Protein AF-0000000082300350 (afdb_homodimer)

Foldseek 3Di:
DCPDDPPPPPPDPPPPPPPVPLVVVLVVLVVVPDDDDPCVVVNVVSVVVSVVSVVVVVVVVVVVVVVVVVVVVVVVVVVVLVVQCLFDPPVCSVCVVVVHFKDKDKFFKKKKKKKAWPCLVVLPVQDDPVLSVVLLVLLVLLLVVLCLVLVWAFQDDDVSMTMIMACPPHGDLCGLVSVLLSVLLSLLQQQVRARPRPRGGIWMQMFMEMGMWMWGWDDDVDTGIDIDDVRVVVRVQQRVQGDTSWYKYAPRSVVSCCVPPVPFKDKAWPAWDQGPPPGTGTMITIDTDCPNPCNHPVNSVVSNVVSVVVVVVVVVCVVVVPCPPPPPPSPPPPDPDPPPPPPPPPPPPDD/DPPDDPPPPPPDPPPPPPPPPLVVVLVVLVVVPPDDDPCVVVNVVSVVVSVVSVVVVVVVVVVVVVVVVVVVVVVVVVVVLVVQCLFDPPVCSVCVVVVHFKDKDKFFKKKKKKKAWPCLVVLPVQDDPVLSVVLLVLLVLLLVVLCLVLVWAFQDDDVSMTMIMACPPHGDLCGLVSVLLSVLLSLLQQQVRARPRPRGGIWMQMFMEMGMWMWGWDDDVDTGIDIDDVRVVVRVQQRVQGDTSWYKYAPRSVVSCCVPPVPFKDKAWPAWDQGPPPGTGTMITIDTDCPNPCNHPVNSVVSNVVSVVVVVVVVVCVVVVPCPPPPPPSPPPPDPDPPPPPPPPPPPPDD

InterPro domains:
  IPR001054 Adenylyl cyclase class-3/4/guanylyl cyclase [PF00211] (106-287)
  IPR001054 Adenylyl cyclase class-3/4/guanylyl cyclase [PS50125] (111-239)
  IPR001054 Adenylyl cyclase class-3/4/guanylyl cyclase [SM00044] (75-269)
  IPR001054 Adenylyl cyclase class-3/4/guanylyl cyclase [cd07302] (110-286)
  IPR050401 Cyclic nucleotide synthase [PTHR11920] (36-294)

Nearest PDB structures (foldseek):
  9bcv-assembly1_B  TM=9.143E-01  e=1.630E-22  Homo sapiens
  9bcs-assembly1_A  TM=8.090E-01  e=4.217E-24  Homo sapiens
  9bcs-assembly1_B  TM=8.190E-01  e=2.781E-23  Homo sapiens
  3uvj-assembly1_A  TM=8.859E-01  e=1.618E-20  Homo sapiens
  9bco-assembly1_B  TM=7.790E-01  e=1.525E-20  Homo sapiens

Structure (mmCIF, N/CA/C/O backbone):
data_AF-0000000082300350-model_v1
#
loop_
_entity.id
_entity.type
_entity.pdbx_description
1 polymer 'Adenylate and guanylate cyclase catalytic domain containing protein'
#
loop_
_atom_site.group_PDB
_atom_site.id
_atom_site.type_symbol
_atom_site.label_atom_id
_atom_site.label_alt_id
_atom_site.label_comp_id
_atom_site.label_asym_id
_atom_site.label_entity_id
_atom_site.label_seq_id
_atom_site.pdbx_PDB_ins_code
_atom_site.Cartn_x
_atom_site.Cartn_y
_atom_site.Cartn_z
_atom_site.occupancy
_atom_site.B_iso_or_equiv
_atom_site.auth_seq_id
_atom_site.auth_comp_id
_atom_site.auth_asym_id
_atom_site.auth_atom_id
_atom_site.pdbx_PDB_model_num
ATOM 1 N N . MET A 1 1 ? 32.562 29.844 73.688 1 22.34 1 MET A N 1
ATOM 2 C CA . MET A 1 1 ? 32 30.922 72.938 1 22.34 1 MET A CA 1
ATOM 3 C C . MET A 1 1 ? 30.703 30.484 72.25 1 22.34 1 MET A C 1
ATOM 5 O O . MET A 1 1 ? 30.594 29.328 71.812 1 22.34 1 MET A O 1
ATOM 9 N N . GLN A 1 2 ? 29.562 31.25 72.375 1 23.42 2 GLN A N 1
ATOM 10 C CA . GLN A 1 2 ? 28.109 31.266 72.438 1 23.42 2 GLN A CA 1
ATOM 11 C C . GLN A 1 2 ? 27.516 31.281 71 1 23.42 2 GLN A C 1
ATOM 13 O O . GLN A 1 2 ? 27.469 32.344 70.375 1 23.42 2 GLN A O 1
ATOM 18 N N . MET A 1 3 ? 28.062 30.578 70.062 1 25.92 3 MET A N 1
ATOM 19 C CA . MET A 1 3 ? 27.734 30.906 68.625 1 25.92 3 MET A CA 1
ATOM 20 C C . MET A 1 3 ? 26.234 30.828 68.438 1 25.92 3 MET A C 1
ATOM 22 O O . MET A 1 3 ? 25.562 29.906 68.875 1 25.92 3 MET A O 1
ATOM 26 N N . THR A 1 4 ? 25.641 31.969 68.062 1 26.95 4 THR A N 1
ATOM 27 C CA . THR A 1 4 ? 24.328 32.562 67.875 1 26.95 4 THR A CA 1
ATOM 28 C C . THR A 1 4 ? 23.516 31.797 66.875 1 26.95 4 THR A C 1
ATOM 30 O O . THR A 1 4 ? 24.047 31.344 65.812 1 26.95 4 THR A O 1
ATOM 33 N N . PRO A 1 5 ? 22.281 31.375 67.125 1 28.47 5 PRO A N 1
ATOM 34 C CA . PRO A 1 5 ? 21.234 30.531 66.562 1 28.47 5 PRO A CA 1
ATOM 35 C C . PRO A 1 5 ? 20.688 31.094 65.25 1 28.47 5 PRO A C 1
ATOM 37 O O . PRO A 1 5 ? 20.359 32.281 65.188 1 28.47 5 PRO A O 1
ATOM 40 N N . VAL A 1 6 ? 21.25 30.703 64.062 1 28.72 6 VAL A N 1
ATOM 41 C CA . VAL A 1 6 ? 20.953 31.156 62.719 1 28.72 6 VAL A CA 1
ATOM 42 C C . VAL A 1 6 ? 19.469 31.031 62.438 1 28.72 6 VAL A C 1
ATOM 44 O O . VAL A 1 6 ? 18.891 29.938 62.562 1 28.72 6 VAL A O 1
ATOM 47 N N . ALA A 1 7 ? 18.656 32.125 62.594 1 26.42 7 ALA A N 1
ATOM 48 C CA . ALA A 1 7 ? 17.234 32.406 62.406 1 26.42 7 ALA A CA 1
ATOM 49 C C . ALA A 1 7 ? 16.781 32.031 61 1 26.42 7 ALA A C 1
ATOM 51 O O . ALA A 1 7 ? 17.312 32.531 60 1 26.42 7 ALA A O 1
ATOM 52 N N . GLU A 1 8 ? 16.438 30.766 60.688 1 25.45 8 GLU A N 1
ATOM 53 C CA . GLU A 1 8 ? 15.945 30.188 59.469 1 25.45 8 GLU A CA 1
ATOM 54 C C . GLU A 1 8 ? 14.695 30.906 58.969 1 25.45 8 GLU A C 1
ATOM 56 O O . GLU A 1 8 ? 13.664 30.922 59.656 1 25.45 8 GLU A O 1
ATOM 61 N N . GLU A 1 9 ? 14.82 32.125 58.375 1 23.91 9 GLU A N 1
ATOM 62 C CA . GLU A 1 9 ? 13.734 33 57.906 1 23.91 9 GLU A CA 1
ATOM 63 C C . GLU A 1 9 ? 12.875 32.25 56.875 1 23.91 9 GLU A C 1
ATOM 65 O O . GLU A 1 9 ? 13.398 31.719 55.875 1 23.91 9 GLU A O 1
ATOM 70 N N . LYS A 1 10 ? 11.648 31.797 57.219 1 26.7 10 LYS A N 1
ATOM 71 C CA . LYS A 1 10 ? 10.5 31.203 56.531 1 26.7 10 LYS A CA 1
ATOM 72 C C . LYS A 1 10 ? 10.031 32.062 55.375 1 26.7 10 LYS A C 1
ATOM 74 O O . LYS A 1 10 ? 9.578 33.188 55.562 1 26.7 10 LYS A O 1
ATOM 79 N N . LYS A 1 11 ? 10.75 32.094 54.25 1 27.91 11 LYS A N 1
ATOM 80 C CA . LYS A 1 11 ? 10.297 32.844 53.094 1 27.91 11 LYS A CA 1
ATOM 81 C C . LYS A 1 11 ? 8.898 32.406 52.656 1 27.91 11 LYS A C 1
ATOM 83 O O . LYS A 1 11 ? 8.648 31.234 52.438 1 27.91 11 LYS A O 1
ATOM 88 N N . ARG A 1 12 ? 7.809 33.188 53.094 1 25.94 12 ARG A N 1
ATOM 89 C CA . ARG A 1 12 ? 6.387 33.188 52.75 1 25.94 12 ARG A CA 1
ATOM 90 C C . ARG A 1 12 ? 6.176 33.25 51.25 1 25.94 12 ARG A C 1
ATOM 92 O O . ARG A 1 12 ? 6.727 34.125 50.562 1 25.94 12 ARG A O 1
ATOM 99 N N . ASN A 1 13 ? 5.977 32.125 50.594 1 22.62 13 ASN A N 1
ATOM 100 C CA . ASN A 1 13 ? 5.703 31.812 49.219 1 22.62 13 ASN A CA 1
ATOM 101 C C . ASN A 1 13 ? 4.488 32.594 48.688 1 22.62 13 ASN A C 1
ATOM 103 O O . ASN A 1 13 ? 3.354 32.281 49.062 1 22.62 13 ASN A O 1
ATOM 107 N N . ARG A 1 14 ? 4.461 33.969 48.5 1 25.47 14 ARG A N 1
ATOM 108 C CA . ARG A 1 14 ? 3.434 34.938 48.094 1 25.47 14 ARG A CA 1
ATOM 109 C C . ARG A 1 14 ? 2.98 34.656 46.656 1 25.47 14 ARG A C 1
ATOM 111 O O . ARG A 1 14 ? 2.275 35.469 46.062 1 25.47 14 ARG A O 1
ATOM 118 N N . SER A 1 15 ? 3.453 33.625 45.969 1 24.42 15 SER A N 1
ATOM 119 C CA . SER A 1 15 ? 3.318 33.812 44.531 1 24.42 15 SER A CA 1
ATOM 120 C C . SER A 1 15 ? 1.862 33.688 44.094 1 24.42 15 SER A C 1
ATOM 122 O O . SER A 1 15 ? 1.548 33.875 42.906 1 24.42 15 SER A O 1
ATOM 124 N N . SER A 1 16 ? 0.982 33.125 44.875 1 26.11 16 SER A N 1
ATOM 125 C CA . SER A 1 16 ? -0.253 32.656 44.25 1 26.11 16 SER A CA 1
ATOM 126 C C . SER A 1 16 ? -1.144 33.844 43.875 1 26.11 16 SER A C 1
ATOM 128 O O . SER A 1 16 ? -2.312 33.656 43.531 1 26.11 16 SER A O 1
ATOM 130 N N . THR A 1 17 ? -0.795 35.094 44.125 1 24.34 17 THR A N 1
ATOM 131 C CA . THR A 1 17 ? -1.799 36.156 44.219 1 24.34 17 THR A CA 1
ATOM 132 C C . THR A 1 17 ? -2.252 36.562 42.812 1 24.34 17 THR A C 1
ATOM 134 O O . THR A 1 17 ? -3.152 37.406 42.656 1 24.34 17 THR A O 1
ATOM 137 N N . ARG A 1 18 ? -1.507 36.219 41.781 1 25.5 18 ARG A N 1
ATOM 138 C CA . ARG A 1 18 ? -1.645 37.125 40.656 1 25.5 18 ARG A CA 1
ATOM 139 C C . ARG A 1 18 ? -2.979 36.906 39.938 1 25.5 18 ARG A C 1
ATOM 141 O O . ARG A 1 18 ? -3.52 37.844 39.344 1 25.5 18 ARG A O 1
ATOM 148 N N . VAL A 1 19 ? -3.385 35.688 39.812 1 27.56 19 VAL A N 1
ATOM 149 C CA . VAL A 1 19 ? -4.434 35.562 38.812 1 27.56 19 VAL A CA 1
ATOM 150 C C . VAL A 1 19 ? -5.758 36.094 39.375 1 27.56 19 VAL A C 1
ATOM 152 O O . VAL A 1 19 ? -6.746 36.188 38.656 1 27.56 19 VAL A O 1
ATOM 155 N N . GLY A 1 20 ? -5.812 36.25 40.719 1 27.03 20 GLY A N 1
ATOM 156 C CA . GLY A 1 20 ? -7.055 36.625 41.375 1 27.03 20 GLY A CA 1
ATOM 157 C C . GLY A 1 20 ? -7.492 38.031 41.062 1 27.03 20 GLY A C 1
ATOM 158 O O . GLY A 1 20 ? -8.578 38.469 41.469 1 27.03 20 GLY A O 1
ATOM 159 N N . CYS A 1 21 ? -6.535 38.875 40.688 1 26.38 21 CYS A N 1
ATOM 160 C CA . CYS A 1 21 ? -6.727 40.312 40.75 1 26.38 21 CYS A CA 1
ATOM 161 C C . CYS A 1 21 ? -7.711 40.781 39.688 1 26.38 21 CYS A C 1
ATOM 163 O O . CYS A 1 21 ? -8.359 41.812 39.844 1 26.38 21 CYS A O 1
ATOM 165 N N . THR A 1 22 ? -7.734 40 38.594 1 30.28 22 THR A N 1
ATOM 166 C CA . THR A 1 22 ? -8.516 40.656 37.562 1 30.28 22 THR A CA 1
ATOM 167 C C . THR A 1 22 ? -10.008 40.594 37.875 1 30.28 22 THR A C 1
ATOM 169 O O . THR A 1 22 ? -10.742 41.531 37.594 1 30.28 22 THR A O 1
ATOM 172 N N . PHE A 1 23 ? -10.422 39.5 38.531 1 30.38 23 PHE A N 1
ATOM 173 C CA . PHE A 1 23 ? -11.852 39.375 38.812 1 30.38 23 PHE A CA 1
ATOM 174 C C . PHE A 1 23 ? -12.258 40.344 39.938 1 30.38 23 PHE A C 1
ATOM 176 O O . PHE A 1 23 ? -13.383 40.844 39.938 1 30.38 23 PHE A O 1
ATOM 183 N N . SER A 1 24 ? -11.32 40.625 40.844 1 29.77 24 SER A N 1
ATOM 184 C CA . SER A 1 24 ? -11.656 41.438 42 1 29.77 24 SER A CA 1
ATOM 185 C C . SER A 1 24 ? -11.969 42.906 41.625 1 29.77 24 SER A C 1
ATOM 187 O O . SER A 1 24 ? -12.68 43.594 42.312 1 29.77 24 SER A O 1
ATOM 189 N N . ILE A 1 25 ? -11.375 43.25 40.531 1 29.78 25 ILE A N 1
ATOM 190 C CA . ILE A 1 25 ? -11.57 44.688 40.219 1 29.78 25 ILE A CA 1
ATOM 191 C C . ILE A 1 25 ? -13.008 44.906 39.75 1 29.78 25 ILE A C 1
ATOM 193 O O . ILE A 1 25 ? -13.648 45.875 40.156 1 29.78 25 ILE A O 1
ATOM 197 N N . CYS A 1 26 ? -13.602 43.844 39.031 1 29.84 26 CYS A N 1
ATOM 198 C CA . CYS A 1 26 ? -14.93 44.156 38.5 1 29.84 26 CYS A CA 1
ATOM 199 C C . CYS A 1 26 ? -15.984 44.062 39.594 1 29.84 26 CYS A C 1
ATOM 201 O O . CYS A 1 26 ? -16.984 44.781 39.562 1 29.84 26 CYS A O 1
ATOM 203 N N . TYR A 1 27 ? -15.773 43.25 40.594 1 29.06 27 TYR A N 1
ATOM 204 C CA . TYR A 1 27 ? -16.766 43.125 41.656 1 29.06 27 TYR A CA 1
ATOM 205 C C . TYR A 1 27 ? -16.75 44.375 42.562 1 29.06 27 TYR A C 1
ATOM 207 O O . TYR A 1 27 ? -17.781 44.75 43.094 1 29.06 27 TYR A O 1
ATOM 215 N N . SER A 1 28 ? -15.602 44.938 42.812 1 29.56 28 SER A N 1
ATOM 216 C CA . SER A 1 28 ? -15.578 46.031 43.75 1 29.56 28 SER A CA 1
ATOM 217 C C . SER A 1 28 ? -16.328 47.25 43.188 1 29.56 28 SER A C 1
ATOM 219 O O . SER A 1 28 ? -16.766 48.125 43.969 1 29.56 28 SER A O 1
ATOM 221 N N . VAL A 1 29 ? -16.438 47.312 41.906 1 30.48 29 VAL A N 1
ATOM 222 C CA . VAL A 1 29 ? -17.141 48.469 41.406 1 30.48 29 VAL A CA 1
ATOM 223 C C . VAL A 1 29 ? -18.625 48.344 41.656 1 30.48 29 VAL A C 1
ATOM 225 O O . VAL A 1 29 ? -19.297 49.344 42 1 30.48 29 VAL A O 1
ATOM 228 N N . ILE A 1 30 ? -19.219 47.156 41.656 1 30.86 30 ILE A N 1
ATOM 229 C CA . ILE A 1 30 ? -20.672 47.031 41.812 1 30.86 30 ILE A CA 1
ATOM 230 C C . ILE A 1 30 ? -21.062 47.344 43.25 1 30.86 30 ILE A C 1
ATOM 232 O O . ILE A 1 30 ? -22.125 47.938 43.5 1 30.86 30 ILE A O 1
ATOM 236 N N . ASP A 1 31 ? -20.25 47.031 44.188 1 30.25 31 ASP A N 1
ATOM 237 C CA . ASP A 1 31 ? -20.75 47.219 45.562 1 30.25 31 ASP A CA 1
ATOM 238 C C . ASP A 1 31 ? -20.812 48.719 45.906 1 30.25 31 ASP A C 1
ATOM 240 O O . ASP A 1 31 ? -21.109 49.094 47.031 1 30.25 31 ASP A O 1
ATOM 244 N N . TYR A 1 32 ? -20.281 49.594 45.062 1 28.44 32 TYR A N 1
ATOM 245 C CA . TYR A 1 32 ? -20.406 50.969 45.531 1 28.44 32 TYR A CA 1
ATOM 246 C C . TYR A 1 32 ? -21.844 51.438 45.438 1 28.44 32 TYR A C 1
ATOM 248 O O . TYR A 1 32 ? -22.109 52.656 45.469 1 28.44 32 TYR A O 1
ATOM 256 N N . LYS A 1 33 ? -22.844 50.594 45.375 1 30.53 33 LYS A N 1
ATOM 257 C CA . LYS A 1 33 ? -24.234 51.031 45.375 1 30.53 33 LYS A CA 1
ATOM 258 C C . LYS A 1 33 ? -24.562 51.844 46.625 1 30.53 33 LYS A C 1
ATOM 260 O O . LYS A 1 33 ? -25.594 52.5 46.688 1 30.53 33 LYS A O 1
ATOM 265 N N . SER A 1 34 ? -24.203 51.469 47.75 1 28.73 34 SER A N 1
ATOM 266 C CA . SER A 1 34 ? -25.125 51.969 48.781 1 28.73 34 SER A CA 1
ATOM 267 C C . SER A 1 34 ? -25 53.469 48.969 1 28.73 34 SER A C 1
ATOM 269 O O . SER A 1 34 ? -25.922 54.125 49.469 1 28.73 34 SER A O 1
ATOM 271 N N . LYS A 1 35 ? -23.891 54.188 49.125 1 30.08 35 LYS A N 1
ATOM 272 C CA . LYS A 1 35 ? -24.094 55.438 49.875 1 30.08 35 LYS A CA 1
ATOM 273 C C . LYS A 1 35 ? -24.734 56.5 49 1 30.08 35 LYS A C 1
ATOM 275 O O . LYS A 1 35 ? -24.734 56.375 47.781 1 30.08 35 LYS A O 1
ATOM 280 N N . GLU A 1 36 ? -24.594 57.969 49.344 1 31.12 36 GLU A N 1
ATOM 281 C CA . GLU A 1 36 ? -25.375 59.188 49.375 1 31.12 36 GLU A CA 1
ATOM 282 C C . GLU A 1 36 ? -25.719 59.656 47.969 1 31.12 36 GLU A C 1
ATOM 284 O O . GLU A 1 36 ? -25.109 59.188 47 1 31.12 36 GLU A O 1
ATOM 289 N N . ARG A 1 37 ? -26.406 61.031 47.75 1 32.5 37 ARG A N 1
ATOM 290 C CA . ARG A 1 37 ? -27.109 61.938 46.844 1 32.5 37 ARG A CA 1
ATOM 291 C C . ARG A 1 37 ? -26.25 62.281 45.625 1 32.5 37 ARG A C 1
ATOM 293 O O . ARG A 1 37 ? -26.766 62.375 44.5 1 32.5 37 ARG A O 1
ATOM 300 N N . LYS A 1 38 ? -25.141 63.062 45.844 1 36.5 38 LYS A N 1
ATOM 301 C CA . LYS A 1 38 ? -24.359 63.844 44.906 1 36.5 38 LYS A CA 1
ATOM 302 C C . LYS A 1 38 ? -23.625 62.969 43.906 1 36.5 38 LYS A C 1
ATOM 304 O O . LYS A 1 38 ? -22.953 63.5 43 1 36.5 38 LYS A O 1
ATOM 309 N N . THR A 1 39 ? -23.297 61.688 44.25 1 33.88 39 THR A N 1
ATOM 310 C CA . THR A 1 39 ? -22.391 60.688 43.719 1 33.88 39 THR A CA 1
ATOM 311 C C . THR A 1 39 ? -23 59.969 42.531 1 33.88 39 THR A C 1
ATOM 313 O O . THR A 1 39 ? -22.516 58.938 42.094 1 33.88 39 THR A O 1
ATOM 316 N N . ASN A 1 40 ? -24.016 60.438 41.938 1 35.94 40 ASN A N 1
ATOM 317 C CA . ASN A 1 40 ? -24.719 59.875 40.781 1 35.94 40 ASN A CA 1
ATOM 318 C C . ASN A 1 40 ? -23.828 59.844 39.531 1 35.94 40 ASN A C 1
ATOM 320 O O . ASN A 1 40 ? -23.859 58.875 38.781 1 35.94 40 ASN A O 1
ATOM 324 N N . LYS A 1 41 ? -23.141 61.062 39.25 1 39.66 41 LYS A N 1
ATOM 325 C CA . LYS A 1 41 ? -22.328 61.094 38.062 1 39.66 41 LYS A CA 1
ATOM 326 C C . LYS A 1 41 ? -21.188 60.094 38.094 1 39.66 41 LYS A C 1
ATOM 328 O O . LYS A 1 41 ? -20.859 59.469 37.094 1 39.66 41 LYS A O 1
ATOM 333 N N . ARG A 1 42 ? -20.516 60.031 39.25 1 41.56 42 ARG A N 1
ATOM 334 C CA . ARG A 1 42 ? -19.438 59.062 39.406 1 41.56 42 ARG A CA 1
ATOM 335 C C . ARG A 1 42 ? -19.953 57.656 39.281 1 41.56 42 ARG A C 1
ATOM 337 O O . ARG A 1 42 ? -19.25 56.781 38.719 1 41.56 42 ARG A O 1
ATOM 344 N N . VAL A 1 43 ? -21.219 57.469 39.594 1 43.75 43 VAL A N 1
ATOM 345 C CA . VAL A 1 43 ? -21.781 56.125 39.5 1 43.75 43 VAL A CA 1
ATOM 346 C C . VAL A 1 43 ? -22.016 55.75 38.031 1 43.75 43 VAL A C 1
ATOM 348 O O . VAL A 1 43 ? -21.75 54.625 37.625 1 43.75 43 VAL A O 1
ATOM 351 N N . LYS A 1 44 ? -22.469 56.75 37.281 1 44.56 44 LYS A N 1
ATOM 352 C CA . LYS A 1 44 ? -22.703 56.469 35.875 1 44.56 44 LYS A CA 1
ATOM 353 C C . LYS A 1 44 ? -21.375 56.188 35.156 1 44.56 44 LYS A C 1
ATOM 355 O O . LYS A 1 44 ? -21.297 55.281 34.344 1 44.56 44 LYS A O 1
ATOM 360 N N . THR A 1 45 ? -20.422 57.031 35.5 1 45.88 45 THR A N 1
ATOM 361 C CA . THR A 1 45 ? -19.125 56.781 34.875 1 45.88 45 THR A CA 1
ATOM 362 C C . THR A 1 45 ? -18.562 55.438 35.312 1 45.88 45 THR A C 1
ATOM 364 O O . THR A 1 45 ? -18 54.719 34.5 1 45.88 45 THR A O 1
ATOM 367 N N . ALA A 1 46 ? -18.797 55.156 36.562 1 44.81 46 ALA A N 1
ATOM 368 C CA . ALA A 1 46 ? -18.312 53.875 37.094 1 44.81 46 ALA A CA 1
ATOM 369 C C . ALA A 1 46 ? -19.094 52.719 36.469 1 44.81 46 ALA A C 1
ATOM 371 O O . ALA A 1 46 ? -18.531 51.656 36.188 1 44.81 46 ALA A O 1
ATOM 372 N N . HIS A 1 47 ? -20.344 52.906 36.25 1 46.97 47 HIS A N 1
ATOM 373 C CA . HIS A 1 47 ? -21.172 51.875 35.625 1 46.97 47 HIS A CA 1
ATOM 374 C C . HIS A 1 47 ? -20.734 51.625 34.188 1 46.97 47 HIS A C 1
ATOM 376 O O . HIS A 1 47 ? -20.656 50.469 33.719 1 46.97 47 HIS A O 1
ATOM 382 N N . VAL A 1 48 ? -20.5 52.75 33.5 1 47.25 48 VAL A N 1
ATOM 383 C CA . VAL A 1 48 ? -20.062 52.625 32.125 1 47.25 48 VAL A CA 1
ATOM 384 C C . VAL A 1 48 ? -18.688 51.938 32.094 1 47.25 48 VAL A C 1
ATOM 386 O O . VAL A 1 48 ? -18.438 51.062 31.25 1 47.25 48 VAL A O 1
ATOM 389 N N . ALA A 1 49 ? -17.859 52.375 33 1 46.31 49 ALA A N 1
ATOM 390 C CA . ALA A 1 49 ? -16.531 51.75 33.062 1 46.31 49 ALA A CA 1
ATOM 391 C C . ALA A 1 49 ? -16.641 50.281 33.406 1 46.31 49 ALA A C 1
ATOM 393 O O . ALA A 1 49 ? -15.914 49.469 32.844 1 46.31 49 ALA A O 1
ATOM 394 N N . TYR A 1 50 ? -17.547 49.969 34.25 1 45.31 50 TYR A N 1
ATOM 395 C CA . TYR A 1 50 ? -17.781 48.594 34.594 1 45.31 50 TYR A CA 1
ATOM 396 C C . TYR A 1 50 ? -18.312 47.812 33.406 1 45.31 50 TYR A C 1
ATOM 398 O O . TYR A 1 50 ? -17.859 46.688 33.156 1 45.31 50 TYR A O 1
ATOM 406 N N . CYS A 1 51 ? -19.344 48.344 32.812 1 47.72 51 CYS A N 1
ATOM 407 C CA . CYS A 1 51 ? -19.891 47.656 31.641 1 47.72 51 CYS A CA 1
ATOM 408 C C . CYS A 1 51 ? -18.812 47.469 30.578 1 47.72 51 CYS A C 1
ATOM 410 O O . CYS A 1 51 ? -18.75 46.406 29.953 1 47.72 51 CYS A O 1
ATOM 412 N N . ASP A 1 52 ? -18 48.469 30.5 1 49.66 52 ASP A N 1
ATOM 413 C CA . ASP A 1 52 ? -16.922 48.375 29.531 1 49.66 52 ASP A CA 1
ATOM 414 C C . ASP A 1 52 ? -15.93 47.281 29.906 1 49.66 52 ASP A C 1
ATOM 416 O O . ASP A 1 52 ? -15.453 46.531 29.047 1 49.66 52 ASP A O 1
ATOM 420 N N . ALA A 1 53 ? -15.672 47.25 31.172 1 49.47 53 ALA A N 1
ATOM 421 C CA . ALA A 1 53 ? -14.719 46.25 31.656 1 49.47 53 ALA A CA 1
ATOM 422 C C . ALA A 1 53 ? -15.273 44.844 31.469 1 49.47 53 ALA A C 1
ATOM 424 O O . ALA A 1 53 ? -14.539 43.938 31.094 1 49.47 53 ALA A O 1
ATOM 425 N N . VAL A 1 54 ? -16.484 44.719 31.781 1 49.44 54 VAL A N 1
ATOM 426 C CA . VAL A 1 54 ? -17.125 43.406 31.594 1 49.44 54 VAL A CA 1
ATOM 427 C C . VAL A 1 54 ? -17.125 43.031 30.125 1 49.44 54 VAL A C 1
ATOM 429 O O . VAL A 1 54 ? -16.828 41.906 29.766 1 49.44 54 VAL A O 1
ATOM 432 N N . PHE A 1 55 ? -17.5 43.969 29.359 1 49.44 55 PHE A N 1
ATOM 433 C CA . PHE A 1 55 ? -17.5 43.75 27.922 1 49.44 55 PHE A CA 1
ATOM 434 C C . PHE A 1 55 ? -16.094 43.375 27.438 1 49.44 55 PHE A C 1
ATOM 436 O O . PHE A 1 55 ? -15.922 42.469 26.625 1 49.44 55 PHE A O 1
ATOM 443 N N . LEU A 1 56 ? -15.156 44.125 28 1 50.06 56 LEU A N 1
ATOM 444 C CA . LEU A 1 56 ? -13.781 43.844 27.609 1 50.06 56 LEU A CA 1
ATOM 445 C C . LEU A 1 56 ? -13.359 42.438 28.062 1 50.06 56 LEU A C 1
ATOM 447 O O . LEU A 1 56 ? -12.664 41.719 27.344 1 50.06 56 LEU A O 1
ATOM 451 N N . ARG A 1 57 ? -13.734 42.125 29.281 1 49.78 57 ARG A N 1
ATOM 452 C CA . ARG A 1 57 ? -13.398 40.812 29.781 1 49.78 57 ARG A CA 1
ATOM 453 C C . ARG A 1 57 ? -14.047 39.719 28.938 1 49.78 57 ARG A C 1
ATOM 455 O O . ARG A 1 57 ? -13.414 38.719 28.625 1 49.78 57 ARG A O 1
ATOM 462 N N . GLU A 1 58 ? -15.328 40 28.75 1 52.12 58 GLU A N 1
ATOM 463 C CA . GLU A 1 58 ? -16.031 39 27.938 1 52.12 58 GLU A CA 1
ATOM 464 C C . GLU A 1 58 ? -15.398 38.906 26.547 1 52.12 58 GLU A C 1
ATOM 466 O O . GLU A 1 58 ? -15.266 37.812 26 1 52.12 58 GLU A O 1
ATOM 471 N N . HIS A 1 59 ? -15.086 40.031 26.141 1 51.28 59 HIS A N 1
ATOM 472 C CA . HIS A 1 59 ? -14.43 40.062 24.844 1 51.28 59 HIS A CA 1
ATOM 473 C C . HIS A 1 59 ? -13.086 39.344 24.875 1 51.28 59 HIS A C 1
ATOM 475 O O . HIS A 1 59 ? -12.773 38.562 23.984 1 51.28 59 HIS A O 1
ATOM 481 N N . LEU A 1 60 ? -12.414 39.625 25.906 1 50.12 60 LEU A N 1
ATOM 482 C CA . LEU A 1 60 ? -11.109 39 26.047 1 50.12 60 LEU A CA 1
ATOM 483 C C . LEU A 1 60 ? -11.25 37.5 26.234 1 50.12 60 LEU A C 1
ATOM 485 O O . LEU A 1 60 ? -10.461 36.719 25.688 1 50.12 60 LEU A O 1
ATOM 489 N N . SER A 1 61 ? -12.234 37.219 26.953 1 53.56 61 SER A N 1
ATOM 490 C CA . SER A 1 61 ? -12.492 35.781 27.172 1 53.56 61 SER A CA 1
ATOM 491 C C . SER A 1 61 ? -12.836 35.094 25.859 1 53.56 61 SER A C 1
ATOM 493 O O . SER A 1 61 ? -12.359 33.969 25.594 1 53.56 61 SER A O 1
ATOM 495 N N . ARG A 1 62 ? -13.656 35.719 25.141 1 57.62 62 ARG A N 1
ATOM 496 C CA . ARG A 1 62 ? -14.031 35.156 23.859 1 57.62 62 ARG A CA 1
ATOM 497 C C . ARG A 1 62 ? -12.836 35.062 22.922 1 57.62 62 ARG A C 1
ATOM 499 O O . ARG A 1 62 ? -12.672 34.062 22.203 1 57.62 62 ARG A O 1
ATOM 506 N N . GLN A 1 63 ? -12.102 36.156 23.016 1 56.44 63 GLN A N 1
ATOM 507 C CA . GLN A 1 63 ? -10.891 36.156 22.203 1 56.44 63 GLN A CA 1
ATOM 508 C C . GLN A 1 63 ? -9.953 35.031 22.625 1 56.44 63 GLN A C 1
ATOM 510 O O . GLN A 1 63 ? -9.359 34.375 21.766 1 56.44 63 GLN A O 1
ATOM 515 N N . MET A 1 64 ? -9.93 34.938 23.922 1 53.34 64 MET A N 1
ATOM 516 C CA . MET A 1 64 ? -9.062 33.875 24.422 1 53.34 64 MET A CA 1
ATOM 517 C C . MET A 1 64 ? -9.594 32.5 24.016 1 53.34 64 MET A C 1
ATOM 519 O O . MET A 1 64 ? -8.828 31.625 23.609 1 53.34 64 MET A O 1
ATOM 523 N N . ASN A 1 65 ? -10.828 32.375 24.203 1 59.12 65 ASN A N 1
ATOM 524 C CA . ASN A 1 65 ? -11.43 31.109 23.812 1 59.12 65 ASN A CA 1
ATOM 525 C C . ASN A 1 65 ? -11.242 30.844 22.328 1 59.12 65 ASN A C 1
ATOM 527 O O . ASN A 1 65 ? -10.961 29.703 21.938 1 59.12 65 ASN A O 1
ATOM 531 N N . ASN A 1 66 ? -11.43 31.891 21.609 1 60.91 66 ASN A N 1
ATOM 532 C CA . ASN A 1 66 ? -11.234 31.734 20.172 1 60.91 66 ASN A CA 1
ATOM 533 C C . ASN A 1 66 ? -9.789 31.391 19.828 1 60.91 66 ASN A C 1
ATOM 535 O O . ASN A 1 66 ? -9.531 30.562 18.953 1 60.91 66 ASN A O 1
ATOM 539 N N . ALA A 1 67 ? -8.984 32.062 20.609 1 59.09 67 ALA A N 1
ATOM 540 C CA . ALA A 1 67 ? -7.566 31.812 20.391 1 59.09 67 ALA A CA 1
ATOM 541 C C . ALA A 1 67 ? -7.223 30.359 20.719 1 59.09 67 ALA A C 1
ATOM 543 O O . ALA A 1 67 ? -6.465 29.703 20 1 59.09 67 ALA A O 1
ATOM 544 N N . LEU A 1 68 ? -7.781 29.969 21.828 1 60 68 LEU A N 1
ATOM 545 C CA . LEU A 1 68 ? -7.527 28.594 22.234 1 60 68 LEU A CA 1
ATOM 546 C C . LEU A 1 68 ? -8.094 27.609 21.219 1 60 68 LEU A C 1
ATOM 548 O O . LEU A 1 68 ? -7.465 26.594 20.906 1 60 68 LEU A O 1
ATOM 552 N N . GLN A 1 69 ? -9.258 27.938 20.812 1 65.69 69 GLN A N 1
ATOM 553 C CA . GLN A 1 69 ? -9.867 27.062 19.828 1 65.69 69 GLN A CA 1
ATOM 554 C C . GLN A 1 69 ? -9.062 27.047 18.531 1 65.69 69 GLN A C 1
ATOM 556 O O . GLN A 1 69 ? -8.898 26 17.906 1 65.69 69 GLN A O 1
ATOM 561 N N . MET A 1 70 ? -8.609 28.219 18.203 1 64.44 70 MET A N 1
ATOM 562 C CA . MET A 1 70 ? -7.773 28.312 17.016 1 64.44 70 MET A CA 1
ATOM 563 C C . MET A 1 70 ? -6.5 27.484 17.172 1 64.44 70 MET A C 1
ATOM 565 O O . MET A 1 70 ? -6.059 26.828 16.219 1 64.44 70 MET A O 1
ATOM 569 N N . GLU A 1 71 ? -5.996 27.594 18.359 1 62.72 71 GLU A N 1
ATOM 570 C CA . GLU A 1 71 ? -4.781 26.828 18.609 1 62.72 71 GLU A CA 1
ATOM 571 C C . GLU A 1 71 ? -5.047 25.328 18.5 1 62.72 71 GLU A C 1
ATOM 573 O O . GLU A 1 71 ? -4.238 24.594 17.938 1 62.72 71 GLU A O 1
ATOM 578 N N . LYS A 1 72 ? -6.117 25.016 19.078 1 63.97 72 LYS A N 1
ATOM 579 C CA . LYS A 1 72 ? -6.48 23.609 19.016 1 63.97 72 LYS A CA 1
ATOM 580 C C . LYS A 1 72 ? -6.688 23.156 17.562 1 63.97 72 LYS A C 1
ATOM 582 O O . LYS A 1 72 ? -6.203 22.094 17.172 1 63.97 72 LYS A O 1
ATOM 587 N N . LEU A 1 73 ? -7.379 23.953 16.875 1 65.69 73 LEU A N 1
ATOM 588 C CA . LEU A 1 73 ? -7.637 23.641 15.469 1 65.69 73 LEU A CA 1
ATOM 589 C C . LEU A 1 73 ? -6.34 23.609 14.672 1 65.69 73 LEU A C 1
ATOM 591 O O . LEU A 1 73 ? -6.156 22.75 13.805 1 65.69 73 LEU A O 1
ATOM 595 N N . SER A 1 74 ? -5.539 24.547 15.039 1 64.81 74 SER A N 1
ATOM 596 C CA . SER A 1 74 ? -4.25 24.609 14.352 1 64.81 74 SER A CA 1
ATOM 597 C C . SER A 1 74 ? -3.414 23.375 14.633 1 64.81 74 SER A C 1
ATOM 599 O O . SER A 1 74 ? -2.791 22.812 13.727 1 64.81 74 SER A O 1
ATOM 601 N N . LYS A 1 75 ? -3.451 23 15.836 1 63.16 75 LYS A N 1
ATOM 602 C CA . LYS A 1 75 ? -2.693 21.812 16.203 1 63.16 75 LYS A CA 1
ATOM 603 C C . LYS A 1 75 ? -3.25 20.578 15.5 1 63.16 75 LYS A C 1
ATOM 605 O O . LYS A 1 75 ? -2.488 19.719 15.023 1 63.16 75 LYS A O 1
ATOM 610 N N . GLN A 1 76 ? -4.504 20.578 15.531 1 64.56 76 GLN A N 1
ATOM 611 C CA . GLN A 1 76 ? -5.148 19.453 14.852 1 64.56 76 GLN A CA 1
ATOM 612 C C . GLN A 1 76 ? -4.828 19.469 13.359 1 64.56 76 GLN A C 1
ATOM 614 O O . GLN A 1 76 ? -4.582 18.406 12.766 1 64.56 76 GLN A O 1
ATOM 619 N N . LEU A 1 77 ? -4.863 20.578 12.828 1 66.06 77 LEU A N 1
ATOM 620 C CA . LEU A 1 77 ? -4.543 20.703 11.414 1 66.06 77 LEU A CA 1
ATOM 621 C C . LEU A 1 77 ? -3.104 20.297 11.133 1 66.06 77 LEU A C 1
ATOM 623 O O . LEU A 1 77 ? -2.828 19.609 10.148 1 66.06 77 LEU A O 1
ATOM 627 N N . GLN A 1 78 ? -2.301 20.766 11.992 1 63 78 GLN A N 1
ATOM 628 C CA . GLN A 1 78 ? -0.896 20.406 11.828 1 63 78 GLN A CA 1
ATOM 629 C C . GLN A 1 78 ? -0.703 18.891 11.867 1 63 78 GLN A C 1
ATOM 631 O O . GLN A 1 78 ? 0.071 18.328 11.086 1 63 78 GLN A O 1
ATOM 636 N N . THR A 1 79 ? -1.384 18.406 12.766 1 62.22 79 THR A N 1
ATOM 637 C CA . THR A 1 79 ? -1.289 16.953 12.891 1 62.22 79 THR A CA 1
ATOM 638 C C . THR A 1 79 ? -1.797 16.266 11.625 1 62.22 79 THR A C 1
ATOM 640 O O . THR A 1 79 ? -1.17 15.328 11.133 1 62.22 79 THR A O 1
ATOM 643 N N . GLU A 1 80 ? -2.877 16.781 11.18 1 64.31 80 GLU A N 1
ATOM 644 C CA . GLU A 1 80 ? -3.467 16.188 9.984 1 64.31 80 GLU A CA 1
ATOM 645 C C . GLU A 1 80 ? -2.574 16.391 8.758 1 64.31 80 GLU A C 1
ATOM 647 O O . GLU A 1 80 ? -2.457 15.508 7.91 1 64.31 80 GLU A O 1
ATOM 652 N N . GLU A 1 81 ? -2.041 17.531 8.75 1 63.59 81 GLU A N 1
ATOM 653 C CA . GLU A 1 81 ? -1.129 17.844 7.656 1 63.59 81 GLU A CA 1
ATOM 654 C C . GLU A 1 81 ? 0.094 16.922 7.676 1 63.59 81 GLU A C 1
ATOM 656 O O . GLU A 1 81 ? 0.541 16.453 6.629 1 63.59 81 GLU A O 1
ATOM 661 N N . MET A 1 82 ? 0.549 16.781 8.797 1 61.22 82 MET A N 1
ATOM 662 C CA . MET A 1 82 ? 1.708 15.898 8.945 1 61.22 82 MET A CA 1
ATOM 663 C C . MET A 1 82 ? 1.381 14.484 8.484 1 61.22 82 MET A C 1
ATOM 665 O O . MET A 1 82 ? 2.201 13.828 7.836 1 61.22 82 MET A O 1
ATOM 669 N N . LEU A 1 83 ? 0.246 14.18 8.844 1 62.09 83 LEU A N 1
ATOM 670 C CA . LEU A 1 83 ? -0.18 12.836 8.469 1 62.09 83 LEU A CA 1
ATOM 671 C C . LEU A 1 83 ? -0.319 12.711 6.957 1 62.09 83 LEU A C 1
ATOM 673 O O . LEU A 1 83 ? 0.099 11.703 6.375 1 62.09 83 LEU A O 1
ATOM 677 N N . LEU A 1 84 ? -0.808 13.727 6.348 1 64.56 84 LEU A N 1
ATOM 678 C CA . LEU A 1 84 ? -0.976 13.727 4.898 1 64.56 84 LEU A CA 1
ATOM 679 C C . LEU A 1 84 ? 0.377 13.742 4.195 1 64.56 84 LEU A C 1
ATOM 681 O O . LEU A 1 84 ? 0.572 13.047 3.197 1 64.56 84 LEU A O 1
ATOM 685 N N . GLU A 1 85 ? 1.265 14.492 4.719 1 63.91 85 GLU A N 1
ATOM 686 C CA . GLU A 1 85 ? 2.58 14.641 4.105 1 63.91 85 GLU A CA 1
ATOM 687 C C . GLU A 1 85 ? 3.41 13.375 4.246 1 63.91 85 GLU A C 1
ATOM 689 O O . GLU A 1 85 ? 4.395 13.18 3.527 1 63.91 85 GLU A O 1
ATOM 694 N N . SER A 1 86 ? 2.928 12.656 5.125 1 62.06 86 SER A N 1
ATOM 695 C CA . SER A 1 86 ? 3.639 11.391 5.273 1 62.06 86 SER A CA 1
ATOM 696 C C . SER A 1 86 ? 3.201 10.383 4.219 1 62.06 86 SER A C 1
ATOM 698 O O . SER A 1 86 ? 3.916 9.414 3.936 1 62.06 86 SER A O 1
ATOM 700 N N . LEU A 1 87 ? 2.113 10.703 3.596 1 65.38 87 LEU A N 1
ATOM 701 C CA . LEU A 1 87 ? 1.555 9.75 2.641 1 65.38 87 LEU A CA 1
ATOM 702 C C . LEU A 1 87 ? 1.844 10.188 1.208 1 65.38 87 LEU A C 1
ATOM 704 O O . LEU A 1 87 ? 1.887 9.352 0.3 1 65.38 87 LEU A O 1
ATOM 708 N N . LEU A 1 88 ? 2.066 11.523 1.075 1 72.5 88 LEU A N 1
ATOM 709 C CA . LEU A 1 88 ? 2.238 12.102 -0.252 1 72.5 88 LEU A CA 1
ATOM 710 C C . LEU A 1 88 ? 3.48 12.984 -0.303 1 72.5 88 LEU A C 1
ATOM 712 O O . LEU A 1 88 ? 3.85 13.609 0.697 1 72.5 88 LEU A O 1
ATOM 716 N N . PRO A 1 89 ? 4.133 12.906 -1.481 1 71.75 89 PRO A N 1
ATOM 717 C CA . PRO A 1 89 ? 5.18 13.922 -1.627 1 71.75 89 PRO A CA 1
ATOM 718 C C . PRO A 1 89 ? 4.672 15.336 -1.354 1 71.75 89 PRO A C 1
ATOM 720 O O . PRO A 1 89 ? 3.506 15.633 -1.616 1 71.75 89 PRO A O 1
ATOM 723 N N . VAL A 1 90 ? 5.539 16.078 -0.854 1 69.31 90 VAL A N 1
ATOM 724 C CA . VAL A 1 90 ? 5.203 17.438 -0.407 1 69.31 90 VAL A CA 1
ATOM 725 C C . VAL A 1 90 ? 4.535 18.203 -1.545 1 69.31 90 VAL A C 1
ATOM 727 O O . VAL A 1 90 ? 3.512 18.859 -1.343 1 69.31 90 VAL A O 1
ATOM 730 N N . HIS A 1 91 ? 5.105 18.125 -2.678 1 75.12 91 HIS A N 1
ATOM 731 C CA . HIS A 1 91 ? 4.57 18.875 -3.805 1 75.12 91 HIS A CA 1
ATOM 732 C C . HIS A 1 91 ? 3.15 18.438 -4.141 1 75.12 91 HIS A C 1
ATOM 734 O O . HIS A 1 91 ? 2.287 19.266 -4.438 1 75.12 91 HIS A O 1
ATOM 740 N N . ALA A 1 92 ? 2.936 17.203 -4.102 1 75.31 92 ALA A N 1
ATOM 741 C CA . ALA A 1 92 ? 1.61 16.656 -4.395 1 75.31 92 ALA A CA 1
ATOM 742 C C . ALA A 1 92 ? 0.606 17.047 -3.314 1 75.31 92 ALA A C 1
ATOM 744 O O . ALA A 1 92 ? -0.531 17.422 -3.619 1 75.31 92 ALA A O 1
ATOM 745 N N . ALA A 1 93 ? 1.079 16.969 -2.072 1 71.38 93 ALA A N 1
ATOM 746 C CA . ALA A 1 93 ? 0.216 17.344 -0.955 1 71.38 93 ALA A CA 1
ATOM 747 C C . ALA A 1 93 ? -0.222 18.797 -1.068 1 71.38 93 ALA A C 1
ATOM 749 O O . ALA A 1 93 ? -1.389 19.125 -0.833 1 71.38 93 ALA A O 1
ATOM 750 N N . GLU A 1 94 ? 0.694 19.578 -1.502 1 69.94 94 GLU A N 1
ATOM 751 C CA . GLU A 1 94 ? 0.413 21 -1.646 1 69.94 94 GLU A CA 1
ATOM 752 C C . GLU A 1 94 ? -0.583 21.25 -2.773 1 69.94 94 GLU A C 1
ATOM 754 O O . GLU A 1 94 ? -1.504 22.062 -2.625 1 69.94 94 GLU A O 1
ATOM 759 N N . GLU A 1 95 ? -0.36 20.547 -3.785 1 74.75 95 GLU A N 1
ATOM 760 C CA . GLU A 1 95 ? -1.258 20.719 -4.926 1 74.75 95 GLU A CA 1
ATOM 761 C C . GLU A 1 95 ? -2.668 20.234 -4.586 1 74.75 95 GLU A C 1
ATOM 763 O O . GLU A 1 95 ? -3.652 20.875 -4.965 1 74.75 95 GLU A O 1
ATOM 768 N N . LEU A 1 96 ? -2.762 19.203 -3.896 1 70.81 96 LEU A N 1
ATOM 769 C CA . LEU A 1 96 ? -4.059 18.656 -3.506 1 70.81 96 LEU A CA 1
ATOM 770 C C . LEU A 1 96 ? -4.762 19.578 -2.521 1 70.81 96 LEU A C 1
ATOM 772 O O . LEU A 1 96 ? -5.984 19.75 -2.58 1 70.81 96 LEU A O 1
ATOM 776 N N . ARG A 1 97 ? -3.916 20.078 -1.698 1 66.06 97 ARG A N 1
ATOM 777 C CA . ARG A 1 97 ? -4.457 21.031 -0.721 1 66.06 97 ARG A CA 1
ATOM 778 C C . ARG A 1 97 ? -5.074 22.234 -1.409 1 66.06 97 ARG A C 1
ATOM 780 O O . ARG A 1 97 ? -6.062 22.797 -0.93 1 66.06 97 ARG A O 1
ATOM 787 N N . ARG A 1 98 ? -4.492 22.562 -2.537 1 65 98 ARG A N 1
ATOM 788 C CA . ARG A 1 98 ? -4.973 23.703 -3.307 1 65 98 ARG A CA 1
ATOM 789 C C . ARG A 1 98 ? -6.109 23.297 -4.238 1 65 98 ARG A C 1
ATOM 791 O O . ARG A 1 98 ? -6.625 24.125 -4.988 1 65 98 ARG A O 1
ATOM 798 N N . GLY A 1 99 ? -6.461 22.094 -4.176 1 65.75 99 GLY A N 1
ATOM 799 C CA . GLY A 1 99 ? -7.531 21.594 -5.02 1 65.75 99 GLY A CA 1
ATOM 800 C C . GLY A 1 99 ? -7.117 21.406 -6.469 1 65.75 99 GLY A C 1
ATOM 801 O O . GLY A 1 99 ? -7.957 21.438 -7.371 1 65.75 99 GLY A O 1
ATOM 802 N N . GLN A 1 100 ? -5.898 21.438 -6.609 1 68.19 100 GLN A N 1
ATOM 803 C CA . GLN A 1 100 ? -5.367 21.266 -7.957 1 68.19 100 GLN A CA 1
ATOM 804 C C . GLN A 1 100 ? -5.07 19.797 -8.25 1 68.19 100 GLN A C 1
ATOM 806 O O . GLN A 1 100 ? -4.863 19 -7.328 1 68.19 100 GLN A O 1
ATOM 811 N N . GLU A 1 101 ? -5.203 19.547 -9.531 1 73.25 101 GLU A N 1
ATOM 812 C CA . GLU A 1 101 ? -4.82 18.203 -9.953 1 73.25 101 GLU A CA 1
ATOM 813 C C . GLU A 1 101 ? -3.303 18.047 -9.992 1 73.25 101 GLU A C 1
ATOM 815 O O . GLU A 1 101 ? -2.586 18.969 -10.383 1 73.25 101 GLU A O 1
ATOM 820 N N . VAL A 1 102 ? -2.877 16.984 -9.492 1 78.56 102 VAL A N 1
ATOM 821 C CA . VAL A 1 102 ? -1.445 16.703 -9.539 1 78.56 102 VAL A CA 1
ATOM 822 C C . VAL A 1 102 ? -1.1 16 -10.852 1 78.56 102 VAL A C 1
ATOM 824 O O . VAL A 1 102 ? -1.619 14.922 -11.141 1 78.56 102 VAL A O 1
ATOM 827 N N . LYS A 1 103 ? -0.269 16.594 -11.625 1 84.44 103 LYS A N 1
ATOM 828 C CA . LYS A 1 103 ? 0.123 16.016 -12.914 1 84.44 103 LYS A CA 1
ATOM 829 C C . LYS A 1 103 ? 1.121 14.875 -12.719 1 84.44 103 LYS A C 1
ATOM 831 O O . LYS A 1 103 ? 2.025 14.969 -11.891 1 84.44 103 LYS A O 1
ATOM 836 N N . PRO A 1 104 ? 0.94 13.906 -13.539 1 90.38 104 PRO A N 1
ATOM 837 C CA . PRO A 1 104 ? 1.933 12.828 -13.5 1 90.38 104 PRO A CA 1
ATOM 838 C C . PRO A 1 104 ? 3.316 13.281 -13.953 1 90.38 104 PRO A C 1
ATOM 840 O O . PRO A 1 104 ? 3.434 14.242 -14.719 1 90.38 104 PRO A O 1
ATOM 843 N N . MET A 1 105 ? 4.352 12.617 -13.461 1 90.5 105 MET A N 1
ATOM 844 C CA . MET A 1 105 ? 5.738 12.961 -13.758 1 90.5 105 MET A CA 1
ATOM 845 C C . MET A 1 105 ? 6.484 11.766 -14.344 1 90.5 105 MET A C 1
ATOM 847 O O . MET A 1 105 ? 6.262 10.625 -13.922 1 90.5 105 MET A O 1
ATOM 851 N N . ILE A 1 106 ? 7.312 12.102 -15.281 1 93.25 106 ILE A N 1
ATOM 852 C CA . ILE A 1 106 ? 8.219 11.086 -15.82 1 93.25 106 ILE A CA 1
ATOM 853 C C . ILE A 1 106 ? 9.602 11.258 -15.211 1 93.25 106 ILE A C 1
ATOM 855 O O . ILE A 1 106 ? 10.102 12.375 -15.078 1 93.25 106 ILE A O 1
ATOM 859 N N . HIS A 1 107 ? 10.188 10.172 -14.797 1 95.5 107 HIS A N 1
ATOM 860 C CA . HIS A 1 107 ? 11.531 10.156 -14.219 1 95.5 107 HIS A CA 1
ATOM 861 C C . HIS A 1 107 ? 12.492 9.352 -15.094 1 95.5 107 HIS A C 1
ATOM 863 O O . HIS A 1 107 ? 12.297 8.156 -15.305 1 95.5 107 HIS A O 1
ATOM 869 N N . ASP A 1 108 ? 13.492 9.953 -15.469 1 95.19 108 ASP A N 1
ATOM 870 C CA . ASP A 1 108 ? 14.398 9.344 -16.438 1 95.19 108 ASP A CA 1
ATOM 871 C C . ASP A 1 108 ? 15.203 8.211 -15.805 1 95.19 108 ASP A C 1
ATOM 873 O O . ASP A 1 108 ? 15.469 7.199 -16.453 1 95.19 108 ASP A O 1
ATOM 877 N N . SER A 1 109 ? 15.617 8.508 -14.609 1 96.62 109 SER A N 1
ATOM 878 C CA . SER A 1 109 ? 16.438 7.512 -13.93 1 96.62 109 SER A CA 1
ATOM 879 C C . SER A 1 109 ? 16.125 7.457 -12.438 1 96.62 109 SER A C 1
ATOM 881 O O . SER A 1 109 ? 16.328 8.438 -11.719 1 96.62 109 SER A O 1
ATOM 883 N N . VAL A 1 110 ? 15.656 6.305 -12.062 1 98 110 VAL A N 1
ATOM 884 C CA . VAL A 1 110 ? 15.336 6.074 -10.656 1 98 110 VAL A CA 1
ATOM 885 C C . VAL A 1 110 ? 15.836 4.691 -10.234 1 98 110 VAL A C 1
ATOM 887 O O . VAL A 1 110 ? 16 3.803 -11.078 1 98 110 VAL A O 1
ATOM 890 N N . THR A 1 111 ? 16.234 4.547 -9.039 1 98.75 111 THR A N 1
ATOM 891 C CA . THR A 1 111 ? 16.484 3.229 -8.469 1 98.75 111 THR A CA 1
ATOM 892 C C . THR A 1 111 ? 15.469 2.895 -7.387 1 98.75 111 THR A C 1
ATOM 894 O O . THR A 1 111 ? 15.234 3.693 -6.473 1 98.75 111 THR A O 1
ATOM 897 N N . MET A 1 112 ? 14.844 1.78 -7.547 1 98.44 112 MET A N 1
ATOM 898 C CA . MET A 1 112 ? 13.828 1.353 -6.594 1 98.44 112 MET A CA 1
ATOM 899 C C . MET A 1 112 ? 14.344 0.213 -5.723 1 98.44 112 MET A C 1
ATOM 901 O O . MET A 1 112 ? 15.227 -0.543 -6.137 1 98.44 112 MET A O 1
ATOM 905 N N . PHE A 1 113 ? 13.805 0.177 -4.512 1 98.56 113 PHE A N 1
ATOM 906 C CA . PHE A 1 113 ? 14.141 -0.8 -3.482 1 98.56 113 PHE A CA 1
ATOM 907 C C . PHE A 1 113 ? 12.891 -1.54 -3.018 1 98.56 113 PHE A C 1
ATOM 909 O O . PHE A 1 113 ? 11.883 -0.915 -2.68 1 98.56 113 PHE A O 1
ATOM 916 N N . PHE A 1 114 ? 12.945 -2.869 -3.072 1 98 114 PHE A N 1
ATOM 917 C CA . PHE A 1 114 ? 11.93 -3.736 -2.488 1 98 114 PHE A CA 1
ATOM 918 C C . PHE A 1 114 ? 12.539 -4.664 -1.447 1 98 114 PHE A C 1
ATOM 920 O O . PHE A 1 114 ? 13.633 -5.207 -1.653 1 98 114 PHE A O 1
ATOM 927 N N . SER A 1 115 ? 11.898 -4.793 -0.351 1 97.12 115 SER A N 1
ATOM 928 C CA . SER A 1 115 ? 12.32 -5.785 0.635 1 97.12 115 SER A CA 1
ATOM 929 C C . SER A 1 115 ? 11.141 -6.633 1.102 1 97.12 115 SER A C 1
ATOM 931 O O . SER A 1 115 ? 9.992 -6.191 1.045 1 97.12 115 SER A O 1
ATOM 933 N N . ASP A 1 116 ? 11.422 -7.809 1.521 1 93.25 116 ASP A N 1
ATOM 934 C CA . ASP A 1 116 ? 10.445 -8.742 2.07 1 93.25 116 ASP A CA 1
ATOM 935 C C . ASP A 1 116 ? 11.039 -9.523 3.242 1 93.25 116 ASP A C 1
ATOM 937 O O . ASP A 1 116 ? 12.219 -9.867 3.234 1 93.25 116 ASP A O 1
ATOM 941 N N . ILE A 1 117 ? 10.188 -9.75 4.203 1 93.06 117 ILE A N 1
ATOM 942 C CA . ILE A 1 117 ? 10.625 -10.484 5.387 1 93.06 117 ILE A CA 1
ATOM 943 C C . ILE A 1 117 ? 10.547 -11.992 5.113 1 93.06 117 ILE A C 1
ATOM 945 O O . ILE A 1 117 ? 9.477 -12.508 4.793 1 93.06 117 ILE A O 1
ATOM 949 N N . VAL A 1 118 ? 11.648 -12.633 5.332 1 91.56 118 VAL A N 1
ATOM 950 C CA . VAL A 1 118 ? 11.711 -14.07 5.074 1 91.56 118 VAL A CA 1
ATOM 951 C C . VAL A 1 118 ? 10.914 -14.82 6.137 1 91.56 118 VAL A C 1
ATOM 953 O O . VAL A 1 118 ? 11.164 -14.672 7.336 1 91.56 118 VAL A O 1
ATOM 956 N N . GLY A 1 119 ? 9.922 -15.547 5.691 1 86.12 119 GLY A N 1
ATOM 957 C CA . GLY A 1 119 ? 9.188 -16.422 6.582 1 86.12 119 GLY A CA 1
ATOM 958 C C . GLY A 1 119 ? 8.164 -15.703 7.438 1 86.12 119 GLY A C 1
ATOM 959 O O . GLY A 1 119 ? 7.727 -16.219 8.461 1 86.12 119 GLY A O 1
ATOM 960 N N . LEU A 1 120 ? 7.789 -14.562 7.074 1 86.06 120 LEU A N 1
ATOM 961 C CA . LEU A 1 120 ? 6.844 -13.797 7.887 1 86.06 120 LEU A CA 1
ATOM 962 C C . LEU A 1 120 ? 5.535 -14.562 8.055 1 86.06 120 LEU A C 1
ATOM 964 O O . LEU A 1 120 ? 4.938 -14.547 9.133 1 86.06 120 LEU A O 1
ATOM 968 N N . THR A 1 121 ? 5.086 -15.141 6.977 1 80.38 121 THR A N 1
ATOM 969 C CA . THR A 1 121 ? 3.832 -15.891 7.031 1 80.38 121 THR A CA 1
ATOM 970 C C . THR A 1 121 ? 3.867 -16.922 8.148 1 80.38 121 THR A C 1
ATOM 972 O O . THR A 1 121 ? 2.895 -17.078 8.891 1 80.38 121 THR A O 1
ATOM 975 N N . ASN A 1 122 ? 4.969 -17.594 8.25 1 83.62 122 ASN A N 1
ATOM 976 C CA . ASN A 1 122 ? 5.121 -18.609 9.289 1 83.62 122 ASN A CA 1
ATOM 977 C C . ASN A 1 122 ? 5.242 -17.984 10.68 1 83.62 122 ASN A C 1
ATOM 979 O O . ASN A 1 122 ? 4.73 -18.531 11.656 1 83.62 122 ASN A O 1
ATOM 983 N N . ILE A 1 123 ? 5.875 -16.922 10.758 1 85.31 123 ILE A N 1
ATOM 984 C CA . ILE A 1 123 ? 6.035 -16.219 12.023 1 85.31 123 ILE A CA 1
ATOM 985 C C . ILE A 1 123 ? 4.668 -15.781 12.547 1 85.31 123 ILE A C 1
ATOM 987 O O . ILE A 1 123 ? 4.375 -15.922 13.734 1 85.31 123 ILE A O 1
ATOM 991 N N . CYS A 1 124 ? 3.816 -15.297 11.688 1 84.31 124 CYS A N 1
ATOM 992 C CA . CYS A 1 124 ? 2.506 -14.773 12.047 1 84.31 124 CYS A CA 1
ATOM 993 C C . CYS A 1 124 ? 1.62 -15.867 12.633 1 84.31 124 CYS A C 1
ATOM 995 O O . CYS A 1 124 ? 0.715 -15.586 13.414 1 84.31 124 CYS A O 1
ATOM 997 N N . LYS A 1 125 ? 1.885 -17.062 12.336 1 83.19 125 LYS A N 1
ATOM 998 C CA . LYS A 1 125 ? 1.081 -18.188 12.812 1 83.19 125 LYS A CA 1
ATOM 999 C C . LYS A 1 125 ? 1.443 -18.547 14.25 1 83.19 125 LYS A C 1
ATOM 1001 O O . LYS A 1 125 ? 0.638 -19.156 14.969 1 83.19 125 LYS A O 1
ATOM 1006 N N . GLU A 1 126 ? 2.65 -18.156 14.648 1 87.56 126 GLU A N 1
ATOM 1007 C CA . GLU A 1 126 ? 3.188 -18.688 15.906 1 87.56 126 GLU A CA 1
ATOM 1008 C C . GLU A 1 126 ? 3.172 -17.625 17 1 87.56 126 GLU A C 1
ATOM 1010 O O . GLU A 1 126 ? 3.459 -17.922 18.156 1 87.56 126 GLU A O 1
ATOM 1015 N N . ILE A 1 127 ? 2.844 -16.438 16.609 1 87.44 127 ILE A N 1
ATOM 1016 C CA . ILE A 1 127 ? 2.91 -15.383 17.625 1 87.44 127 ILE A CA 1
ATOM 1017 C C . ILE A 1 127 ? 1.617 -14.57 17.609 1 87.44 127 ILE A C 1
ATOM 1019 O O . ILE A 1 127 ? 0.82 -14.68 16.672 1 87.44 127 ILE A O 1
ATOM 1023 N N . SER A 1 128 ? 1.509 -13.797 18.688 1 89.06 128 SER A N 1
ATOM 1024 C CA . SER A 1 128 ? 0.305 -12.984 18.812 1 89.06 128 SER A CA 1
ATOM 1025 C C . SER A 1 128 ? 0.316 -11.82 17.812 1 89.06 128 SER A C 1
ATOM 1027 O O . SER A 1 128 ? 1.383 -11.367 17.391 1 89.06 128 SER A O 1
ATOM 1029 N N . PRO A 1 129 ? -0.888 -11.359 17.484 1 89 129 PRO A N 1
ATOM 1030 C CA . PRO A 1 129 ? -0.958 -10.203 16.578 1 89 129 PRO A CA 1
ATOM 1031 C C . PRO A 1 129 ? -0.205 -8.992 17.125 1 89 129 PRO A C 1
ATOM 1033 O O . PRO A 1 129 ? 0.4 -8.234 16.359 1 89 129 PRO A O 1
ATOM 1036 N N . CYS A 1 130 ? -0.226 -8.828 18.375 1 89.06 130 CYS A N 1
ATOM 1037 C CA . CYS A 1 130 ? 0.483 -7.715 18.984 1 89.06 130 CYS A CA 1
ATOM 1038 C C . CYS A 1 130 ? 1.983 -7.82 18.75 1 89.06 130 CYS A C 1
ATOM 1040 O O . CYS A 1 130 ? 2.639 -6.824 18.438 1 89.06 130 CYS A O 1
ATOM 1042 N N . GLN A 1 131 ? 2.422 -9.023 18.844 1 90.25 131 GLN A N 1
ATOM 1043 C CA . GLN A 1 131 ? 3.85 -9.25 18.641 1 90.25 131 GLN A CA 1
ATOM 1044 C C . GLN A 1 131 ? 4.238 -9.023 17.188 1 90.25 131 GLN A C 1
ATOM 1046 O O . GLN A 1 131 ? 5.328 -8.516 16.906 1 90.25 131 GLN A O 1
ATOM 1051 N N . VAL A 1 132 ? 3.375 -9.414 16.328 1 89.44 132 VAL A N 1
ATOM 1052 C CA . VAL A 1 132 ? 3.619 -9.203 14.898 1 89.44 132 VAL A CA 1
ATOM 1053 C C . VAL A 1 132 ? 3.729 -7.707 14.609 1 89.44 132 VAL A C 1
ATOM 1055 O O . VAL A 1 132 ? 4.664 -7.262 13.945 1 89.44 132 VAL A O 1
ATOM 1058 N N . ILE A 1 133 ? 2.805 -6.973 15.102 1 88.69 133 ILE A N 1
ATOM 1059 C CA . ILE A 1 133 ? 2.746 -5.535 14.875 1 88.69 133 ILE A CA 1
ATOM 1060 C C . ILE A 1 133 ? 3.988 -4.867 15.453 1 88.69 133 ILE A C 1
ATOM 1062 O O . ILE A 1 133 ? 4.586 -3.994 14.828 1 88.69 133 ILE A O 1
ATOM 1066 N N . ASP A 1 134 ? 4.391 -5.309 16.609 1 87.88 134 ASP A N 1
ATOM 1067 C CA . ASP A 1 134 ? 5.57 -4.75 17.266 1 87.88 134 ASP A CA 1
ATOM 1068 C C . ASP A 1 134 ? 6.828 -4.996 16.438 1 87.88 134 ASP A C 1
ATOM 1070 O O . ASP A 1 134 ? 7.668 -4.105 16.281 1 87.88 134 ASP A O 1
ATOM 1074 N N . MET A 1 135 ? 6.914 -6.141 16 1 90.69 135 MET A N 1
ATOM 1075 C CA . MET A 1 135 ? 8.07 -6.508 15.18 1 90.69 135 MET A CA 1
ATOM 1076 C C . MET A 1 135 ? 8.117 -5.684 13.898 1 90.69 135 MET A C 1
ATOM 1078 O O . MET A 1 135 ? 9.172 -5.172 13.523 1 90.69 135 MET A O 1
ATOM 1082 N N . LEU A 1 136 ? 7 -5.551 13.266 1 90.75 136 LEU A N 1
ATOM 1083 C CA . LEU A 1 136 ? 6.93 -4.781 12.031 1 90.75 136 LEU A CA 1
ATOM 1084 C C . LEU A 1 136 ? 7.254 -3.314 12.281 1 90.75 136 LEU A C 1
ATOM 1086 O O . LEU A 1 136 ? 7.977 -2.691 11.5 1 90.75 136 LEU A O 1
ATOM 1090 N N . ASN A 1 137 ? 6.754 -2.799 13.312 1 87.94 137 ASN A N 1
ATOM 1091 C CA . ASN A 1 137 ? 7.016 -1.403 13.648 1 87.94 137 ASN A CA 1
ATOM 1092 C C . ASN A 1 137 ? 8.5 -1.16 13.922 1 87.94 137 ASN A C 1
ATOM 1094 O O . ASN A 1 137 ? 9.031 -0.108 13.562 1 87.94 137 ASN A O 1
ATOM 1098 N N . GLU A 1 138 ? 9.055 -2.102 14.547 1 90.69 138 GLU A N 1
ATOM 1099 C CA . GLU A 1 138 ? 10.484 -1.987 14.789 1 90.69 138 GLU A CA 1
ATOM 1100 C C . GLU A 1 138 ? 11.273 -1.982 13.484 1 90.69 138 GLU A C 1
ATOM 1102 O O . GLU A 1 138 ? 12.156 -1.149 13.289 1 90.69 138 GLU A O 1
ATOM 1107 N N . LEU A 1 139 ? 10.93 -2.869 12.672 1 92.56 139 LEU A N 1
ATOM 1108 C CA . LEU A 1 139 ? 11.594 -2.986 11.375 1 92.56 139 LEU A CA 1
ATOM 1109 C C . LEU A 1 139 ? 11.398 -1.721 10.547 1 92.56 139 LEU A C 1
ATOM 1111 O O . LEU A 1 139 ? 12.359 -1.181 10 1 92.56 139 LEU A O 1
ATOM 1115 N N . TYR A 1 140 ? 10.227 -1.29 10.477 1 91.06 140 TYR A N 1
ATOM 1116 C CA . TYR A 1 140 ? 9.914 -0.113 9.672 1 91.06 140 TYR A CA 1
ATOM 1117 C C . TYR A 1 140 ? 10.547 1.138 10.273 1 91.06 140 TYR A C 1
ATOM 1119 O O . TYR A 1 140 ? 10.945 2.047 9.539 1 91.06 140 TYR A O 1
ATOM 1127 N N . GLY A 1 141 ? 10.609 1.208 11.57 1 90.12 141 GLY A N 1
ATOM 1128 C CA . GLY A 1 141 ? 11.297 2.314 12.211 1 90.12 141 GLY A CA 1
ATOM 1129 C C . GLY A 1 141 ? 12.75 2.443 11.789 1 90.12 141 GLY A C 1
ATOM 1130 O O . GLY A 1 141 ? 13.219 3.543 11.492 1 90.12 141 GLY A O 1
ATOM 1131 N N . ILE A 1 142 ? 13.352 1.343 11.773 1 94.12 142 ILE A N 1
ATOM 1132 C CA . ILE A 1 142 ? 14.75 1.306 11.352 1 94.12 142 ILE A CA 1
ATOM 1133 C C . ILE A 1 142 ? 14.867 1.749 9.898 1 94.12 142 ILE A C 1
ATOM 1135 O O . ILE A 1 142 ? 15.688 2.607 9.562 1 94.12 142 ILE A O 1
ATOM 1139 N N . MET A 1 143 ? 14.023 1.238 9.062 1 94.81 143 MET A N 1
ATOM 1140 C CA . MET A 1 143 ? 14.102 1.52 7.633 1 94.81 143 MET A CA 1
ATOM 1141 C C . MET A 1 143 ? 13.734 2.973 7.344 1 94.81 143 MET A C 1
ATOM 1143 O O . MET A 1 143 ? 14.352 3.611 6.488 1 94.81 143 MET A O 1
ATOM 1147 N N . ASP A 1 144 ? 12.781 3.428 8.086 1 91 144 ASP A N 1
ATOM 1148 C CA . ASP A 1 144 ? 12.406 4.828 7.918 1 91 144 ASP A CA 1
ATOM 1149 C C . ASP A 1 144 ? 13.562 5.754 8.289 1 91 144 ASP A C 1
ATOM 1151 O O . ASP A 1 144 ? 13.812 6.75 7.609 1 91 144 ASP A O 1
ATOM 1155 N N . PHE A 1 145 ? 14.219 5.469 9.32 1 93 145 PHE A N 1
ATOM 1156 C CA . PHE A 1 145 ? 15.367 6.254 9.75 1 93 145 PHE A CA 1
ATOM 1157 C C . PHE A 1 145 ? 16.453 6.262 8.68 1 93 145 PHE A C 1
ATOM 1159 O O . PHE A 1 145 ? 16.984 7.32 8.336 1 93 145 PHE A O 1
ATOM 1166 N N . LEU A 1 146 ? 16.688 5.117 8.242 1 96.69 146 LEU A N 1
ATOM 1167 C CA . LEU A 1 146 ? 17.734 4.977 7.246 1 96.69 146 LEU A CA 1
ATOM 1168 C C . LEU A 1 146 ? 17.344 5.641 5.934 1 96.69 146 LEU A C 1
ATOM 1170 O O . LEU A 1 146 ? 18.188 6.211 5.238 1 96.69 146 LEU A O 1
ATOM 1174 N N . ALA A 1 147 ? 16.078 5.492 5.535 1 95.12 147 ALA A N 1
ATOM 1175 C CA . ALA A 1 147 ? 15.602 6.141 4.312 1 95.12 147 ALA A CA 1
ATOM 1176 C C . ALA A 1 147 ? 15.812 7.648 4.375 1 95.12 147 ALA A C 1
ATOM 1178 O O . ALA A 1 147 ? 16.219 8.266 3.389 1 95.12 147 ALA A O 1
ATOM 1179 N N . ALA A 1 148 ? 15.547 8.156 5.484 1 90.06 148 ALA A N 1
ATOM 1180 C CA . ALA A 1 148 ? 15.766 9.586 5.68 1 90.06 148 ALA A CA 1
ATOM 1181 C C . ALA A 1 148 ? 17.25 9.93 5.602 1 90.06 148 ALA A C 1
ATOM 1183 O O . ALA A 1 148 ? 17.625 10.93 4.988 1 90.06 148 ALA A O 1
ATOM 1184 N N . LYS A 1 149 ? 18.031 9.133 6.199 1 93.62 149 LYS A N 1
ATOM 1185 C CA . LYS A 1 149 ? 19.469 9.352 6.242 1 93.62 149 LYS A CA 1
ATOM 1186 C C . LYS A 1 149 ? 20.062 9.359 4.836 1 93.62 149 LYS A C 1
ATOM 1188 O O . LYS A 1 149 ? 20.984 10.133 4.547 1 93.62 149 LYS A O 1
ATOM 1193 N N . PHE A 1 150 ? 19.578 8.516 3.988 1 96.38 150 PHE A N 1
ATOM 1194 C CA . PHE A 1 150 ? 20.141 8.375 2.65 1 96.38 150 PHE A CA 1
ATOM 1195 C C . PHE A 1 150 ? 19.297 9.141 1.628 1 96.38 150 PHE A C 1
ATOM 1197 O O . PHE A 1 150 ? 19.453 8.938 0.421 1 96.38 150 PHE A O 1
ATOM 1204 N N . HIS A 1 151 ? 18.344 9.938 2.043 1 91.62 151 HIS A N 1
ATOM 1205 C CA . HIS A 1 151 ? 17.547 10.852 1.227 1 91.62 151 HIS A CA 1
ATOM 1206 C C . HIS A 1 151 ? 16.703 10.086 0.215 1 91.62 151 HIS A C 1
ATOM 1208 O O . HIS A 1 151 ? 16.688 10.422 -0.973 1 91.62 151 HIS 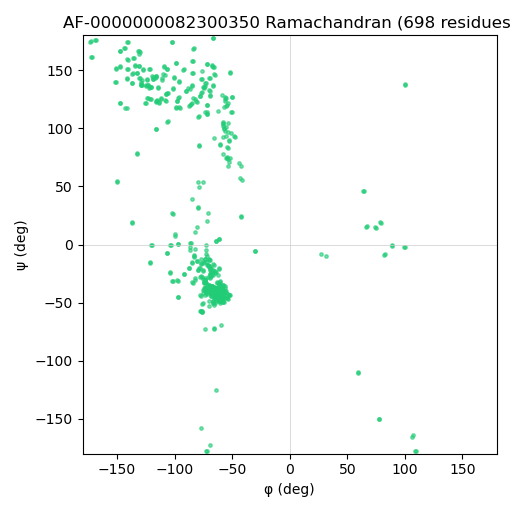A O 1
ATOM 1214 N N . LEU A 1 152 ? 16.094 9.094 0.704 1 95.5 152 LEU A N 1
ATOM 1215 C CA . LEU A 1 152 ? 15.219 8.297 -0.147 1 95.5 152 LEU A CA 1
ATOM 1216 C C . LEU A 1 152 ? 13.758 8.703 0.054 1 95.5 152 LEU A C 1
ATOM 1218 O O . LEU A 1 152 ? 13.414 9.328 1.059 1 95.5 152 LEU A O 1
ATOM 1222 N N . PHE A 1 153 ? 12.961 8.422 -0.98 1 91.69 153 PHE A N 1
ATOM 1223 C CA . PHE A 1 153 ? 11.516 8.617 -0.864 1 91.69 153 PHE A CA 1
ATOM 1224 C C . PHE A 1 153 ? 10.82 7.293 -0.563 1 91.69 153 PHE A C 1
ATOM 1226 O O . PHE A 1 153 ? 10.93 6.336 -1.334 1 91.69 153 PHE A O 1
ATOM 1233 N N . LYS A 1 154 ? 10.188 7.27 0.596 1 90.5 154 LYS A N 1
ATOM 1234 C CA . LYS A 1 154 ? 9.383 6.094 0.909 1 90.5 154 LYS A CA 1
ATOM 1235 C C . LYS A 1 154 ? 8.117 6.051 0.055 1 90.5 154 LYS A C 1
ATOM 1237 O O . LYS A 1 154 ? 7.234 6.898 0.197 1 90.5 154 LYS A O 1
ATOM 1242 N N . VAL A 1 155 ? 8.039 5.117 -0.802 1 89.06 155 VAL A N 1
ATOM 1243 C CA . VAL A 1 155 ? 6.891 5.012 -1.693 1 89.06 155 VAL A CA 1
ATOM 1244 C C . VAL A 1 155 ? 5.699 4.422 -0.937 1 89.06 155 VAL A C 1
ATOM 1246 O O . VAL A 1 155 ? 4.629 5.031 -0.881 1 89.06 155 VAL A O 1
ATOM 1249 N N . GLU A 1 156 ? 5.949 3.229 -0.389 1 84.69 156 GLU A N 1
ATOM 1250 C CA . GLU A 1 156 ? 4.863 2.594 0.354 1 84.69 156 GLU A CA 1
ATOM 1251 C C . GLU A 1 156 ? 5.348 1.341 1.077 1 84.69 156 GLU A C 1
ATOM 1253 O O . GLU A 1 156 ? 6.465 0.874 0.84 1 84.69 156 GLU A O 1
ATOM 1258 N N . THR A 1 157 ? 4.57 0.948 2.031 1 84.56 157 THR A N 1
ATOM 1259 C CA . THR A 1 157 ? 4.684 -0.389 2.604 1 84.56 157 THR A CA 1
ATOM 1260 C C . THR A 1 157 ? 3.52 -1.269 2.158 1 84.56 157 THR A C 1
ATOM 1262 O O . THR A 1 157 ? 2.377 -0.809 2.092 1 84.56 157 THR A O 1
ATOM 1265 N N . ILE A 1 158 ? 3.791 -2.34 1.698 1 81.06 158 ILE A N 1
ATOM 1266 C CA . ILE A 1 158 ? 2.789 -3.301 1.249 1 81.06 158 ILE A CA 1
ATOM 1267 C C . ILE A 1 158 ? 2.859 -4.559 2.107 1 81.06 158 ILE A C 1
ATOM 1269 O O . ILE A 1 158 ? 3.652 -5.465 1.831 1 81.06 158 ILE A O 1
ATOM 1273 N N . GLY A 1 159 ? 1.993 -4.664 3.053 1 76.19 159 GLY A N 1
ATOM 1274 C CA . GLY A 1 159 ? 2.164 -5.754 4 1 76.19 159 GLY A CA 1
ATOM 1275 C C . GLY A 1 159 ? 3.488 -5.699 4.738 1 76.19 159 GLY A C 1
ATOM 1276 O O . GLY A 1 159 ? 3.75 -4.754 5.484 1 76.19 159 GLY A O 1
ATOM 1277 N N . ASP A 1 160 ? 4.289 -6.664 4.348 1 85 160 ASP A N 1
ATOM 1278 C CA . ASP A 1 160 ? 5.59 -6.723 5.004 1 85 160 ASP A CA 1
ATOM 1279 C C . ASP A 1 160 ? 6.691 -6.184 4.094 1 85 160 ASP A C 1
ATOM 1281 O O . ASP A 1 160 ? 7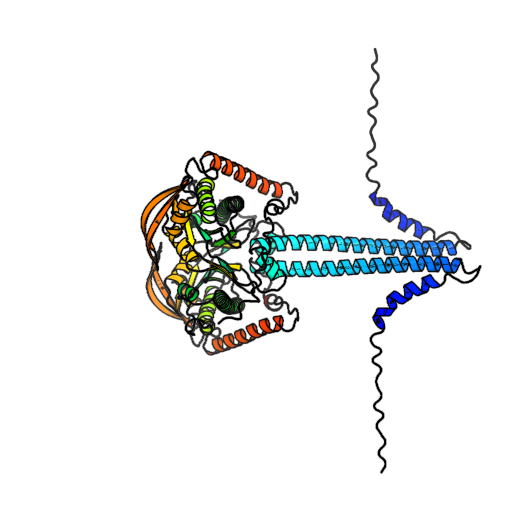.852 -6.094 4.5 1 85 160 ASP A O 1
ATOM 1285 N N . ALA A 1 161 ? 6.246 -5.805 2.932 1 89.81 161 ALA A N 1
ATOM 1286 C CA . ALA A 1 161 ? 7.219 -5.258 1.987 1 89.81 161 ALA A CA 1
ATOM 1287 C C . ALA A 1 161 ? 7.441 -3.77 2.234 1 89.81 161 ALA A C 1
ATOM 1289 O O . ALA A 1 161 ? 6.5 -3.033 2.533 1 89.81 161 ALA A O 1
ATOM 1290 N N . TYR A 1 162 ? 8.672 -3.338 2.195 1 93.06 162 TYR A N 1
ATOM 1291 C CA . TYR A 1 162 ? 9.055 -1.934 2.238 1 93.06 162 TYR A CA 1
ATOM 1292 C C . TYR A 1 162 ? 9.562 -1.466 0.878 1 93.06 162 TYR A C 1
ATOM 1294 O O . TYR A 1 162 ? 10.469 -2.074 0.3 1 93.06 162 TYR A O 1
ATOM 1302 N N . VAL A 1 163 ? 8.945 -0.408 0.344 1 94.44 163 VAL A N 1
ATOM 1303 C CA . VAL A 1 163 ? 9.273 0.08 -0.991 1 94.44 163 VAL A CA 1
ATOM 1304 C C . VAL A 1 163 ? 9.734 1.533 -0.911 1 94.44 163 VAL A C 1
ATOM 1306 O O . VAL A 1 163 ? 9.016 2.393 -0.393 1 94.44 163 VAL A O 1
ATOM 1309 N N . CYS A 1 164 ? 10.883 1.781 -1.425 1 95.88 164 CYS A N 1
ATOM 1310 C CA . CYS A 1 164 ? 11.375 3.152 -1.514 1 95.88 164 CYS A CA 1
ATOM 1311 C C . CYS A 1 164 ? 12.172 3.365 -2.799 1 95.88 164 CYS A C 1
ATOM 1313 O O . CYS A 1 164 ? 12.375 2.426 -3.568 1 95.88 164 CYS A O 1
ATOM 1315 N N . ALA A 1 165 ? 12.438 4.605 -3.025 1 97.19 165 ALA A N 1
ATOM 1316 C CA . ALA A 1 165 ? 13.117 4.934 -4.277 1 97.19 165 ALA A CA 1
ATOM 1317 C C . ALA A 1 165 ? 13.977 6.184 -4.129 1 97.19 165 ALA A C 1
ATOM 1319 O O . ALA A 1 165 ? 13.734 7.008 -3.242 1 97.19 165 ALA A O 1
ATOM 1320 N N . SER A 1 166 ? 14.961 6.242 -4.879 1 97.94 166 SER A N 1
ATOM 1321 C CA . SER A 1 166 ? 15.773 7.438 -5.098 1 97.94 166 SER A CA 1
ATOM 1322 C C . SER A 1 166 ? 15.695 7.898 -6.547 1 97.94 166 SER A C 1
ATOM 1324 O O . SER A 1 166 ? 15.641 7.074 -7.465 1 97.94 166 SER A O 1
ATOM 1326 N N . GLY A 1 167 ? 15.695 9.172 -6.707 1 96.38 167 GLY A N 1
ATOM 1327 C CA . GLY A 1 167 ? 15.523 9.727 -8.039 1 96.38 167 GLY A CA 1
ATOM 1328 C C . GLY A 1 167 ? 14.109 10.195 -8.312 1 96.38 167 GLY A C 1
ATOM 1329 O O . GLY A 1 167 ? 13.797 10.664 -9.406 1 96.38 167 GLY A O 1
ATOM 1330 N N . LEU A 1 168 ? 13.25 10.008 -7.363 1 92.75 168 LEU A N 1
ATOM 1331 C CA . LEU A 1 168 ? 11.891 10.539 -7.332 1 92.75 168 LEU A CA 1
ATOM 1332 C C . LEU A 1 168 ? 11.461 10.844 -5.902 1 92.75 168 LEU A C 1
ATOM 1334 O O . LEU A 1 168 ? 11.969 10.25 -4.953 1 92.75 168 LEU A O 1
ATOM 1338 N N . PRO A 1 169 ? 10.594 11.75 -5.734 1 89.06 169 PRO A N 1
ATOM 1339 C CA . PRO A 1 169 ? 9.938 12.594 -6.73 1 89.06 169 PRO A CA 1
ATOM 1340 C C . PRO A 1 169 ? 10.898 13.586 -7.391 1 89.06 169 PRO A C 1
ATOM 1342 O O . PRO A 1 169 ? 10.609 14.109 -8.469 1 89.06 169 PRO A O 1
ATOM 1345 N N . SER A 1 170 ? 11.977 13.82 -6.711 1 89.62 170 SER A N 1
ATOM 1346 C CA . SER A 1 170 ? 12.992 14.703 -7.273 1 89.62 170 SER A CA 1
ATOM 1347 C C . SER A 1 170 ? 14.148 13.906 -7.871 1 89.62 170 SER A C 1
ATOM 1349 O O . SER A 1 170 ? 14.57 12.898 -7.305 1 89.62 170 SER A O 1
ATOM 1351 N N . SER A 1 171 ? 14.617 14.43 -8.914 1 94 171 SER A N 1
ATOM 1352 C CA . SER A 1 171 ? 15.734 13.766 -9.57 1 94 171 SER A CA 1
ATOM 1353 C C . SER A 1 171 ? 16.984 13.758 -8.688 1 94 171 SER A C 1
ATOM 1355 O O . SER A 1 171 ? 17.172 14.664 -7.875 1 94 171 SER A O 1
ATOM 1357 N N . ASP A 1 172 ? 17.766 12.68 -8.805 1 96 172 ASP A N 1
ATOM 1358 C CA . ASP A 1 172 ? 19.031 12.516 -8.102 1 96 172 ASP A CA 1
ATOM 1359 C C . ASP A 1 172 ? 20.016 11.711 -8.938 1 96 172 ASP A C 1
ATOM 1361 O O . ASP A 1 172 ? 19.781 10.539 -9.227 1 96 172 ASP A O 1
ATOM 1365 N N . GLU A 1 173 ? 21.125 12.328 -9.188 1 95.44 173 GLU A N 1
ATOM 1366 C CA . GLU A 1 173 ? 22.125 11.672 -10.016 1 95.44 173 GLU A CA 1
ATOM 1367 C C . GLU A 1 173 ? 22.75 10.484 -9.281 1 95.44 173 GLU A C 1
ATOM 1369 O O . GLU A 1 173 ? 23.297 9.578 -9.906 1 95.44 173 GLU A O 1
ATOM 1374 N N . ASN A 1 174 ? 22.656 10.492 -8.016 1 97.25 174 ASN A N 1
ATOM 1375 C CA . ASN A 1 174 ? 23.25 9.43 -7.211 1 97.25 174 ASN A CA 1
ATOM 1376 C C . ASN A 1 174 ? 22.188 8.438 -6.73 1 97.25 174 ASN A C 1
ATOM 1378 O O . ASN A 1 174 ? 22.359 7.797 -5.691 1 97.25 174 ASN A O 1
ATOM 1382 N N . HIS A 1 175 ? 21.125 8.297 -7.441 1 98.06 175 HIS A N 1
ATOM 1383 C CA . HIS A 1 175 ? 19.984 7.48 -7.035 1 98.06 175 HIS A CA 1
ATOM 1384 C C . HIS A 1 175 ? 20.406 6.043 -6.758 1 98.06 175 HIS A C 1
ATOM 1386 O O . HIS A 1 175 ? 20 5.457 -5.754 1 98.06 175 HIS A O 1
ATOM 1392 N N . ALA A 1 176 ? 21.281 5.477 -7.551 1 98.5 176 ALA A N 1
ATOM 1393 C CA . ALA A 1 176 ? 21.688 4.086 -7.387 1 98.5 176 ALA A CA 1
ATOM 1394 C C . ALA A 1 176 ? 22.594 3.922 -6.172 1 98.5 176 ALA A C 1
ATOM 1396 O O . ALA A 1 176 ? 22.469 2.955 -5.418 1 98.5 176 ALA A O 1
ATOM 1397 N N . VAL A 1 177 ? 23.469 4.863 -5.992 1 98.38 177 VAL A N 1
ATOM 1398 C CA . VAL A 1 177 ? 24.406 4.828 -4.875 1 98.38 177 VAL A CA 1
ATOM 1399 C C . VAL A 1 177 ? 23.656 4.961 -3.559 1 98.38 177 VAL A C 1
ATOM 1401 O O . VAL A 1 177 ? 23.906 4.223 -2.605 1 98.38 177 VAL A O 1
ATOM 1404 N N . ASN A 1 178 ? 22.719 5.871 -3.527 1 98.44 178 ASN A N 1
ATOM 1405 C CA . ASN A 1 178 ? 21.906 6.082 -2.336 1 98.44 178 ASN A CA 1
ATOM 1406 C C . ASN A 1 178 ? 21.156 4.816 -1.947 1 98.44 178 ASN A C 1
ATOM 1408 O O . ASN A 1 178 ? 21.172 4.406 -0.785 1 98.44 178 ASN A O 1
ATOM 1412 N N . ILE A 1 179 ? 20.484 4.199 -2.914 1 98.75 179 ILE A N 1
ATOM 1413 C CA . ILE A 1 179 ? 19.672 3.016 -2.66 1 98.75 179 ILE A CA 1
ATOM 1414 C C . ILE A 1 179 ? 20.562 1.849 -2.258 1 98.75 179 ILE A C 1
ATOM 1416 O O . ILE A 1 179 ? 20.219 1.063 -1.374 1 98.75 179 ILE A O 1
ATOM 1420 N N . ALA A 1 180 ? 21.703 1.697 -2.908 1 98.62 180 ALA A N 1
ATOM 1421 C CA . ALA A 1 180 ? 22.609 0.613 -2.572 1 98.62 180 ALA A CA 1
ATOM 1422 C C . ALA A 1 180 ? 23.109 0.738 -1.135 1 98.62 180 ALA A C 1
ATOM 1424 O O . ALA A 1 180 ? 23.141 -0.245 -0.391 1 98.62 180 ALA A O 1
ATOM 1425 N N . ASN A 1 181 ? 23.5 1.916 -0.762 1 98.56 181 ASN A N 1
ATOM 1426 C CA . ASN A 1 181 ? 23.922 2.152 0.613 1 98.56 181 ASN A CA 1
ATOM 1427 C C . ASN A 1 181 ? 22.797 1.871 1.605 1 98.56 181 ASN A C 1
ATOM 1429 O O . ASN A 1 181 ? 23.031 1.247 2.645 1 98.56 181 ASN A O 1
ATOM 1433 N N . PHE A 1 182 ? 21.656 2.322 1.278 1 98.69 182 PHE A N 1
ATOM 1434 C CA . PHE A 1 182 ? 20.484 2.059 2.102 1 98.69 182 PHE A CA 1
ATOM 1435 C C . PHE A 1 182 ? 20.266 0.559 2.266 1 98.69 182 PHE A C 1
ATOM 1437 O O . PHE A 1 182 ? 20.062 0.075 3.381 1 98.69 182 PHE A O 1
ATOM 1444 N N . ALA A 1 183 ? 20.281 -0.161 1.132 1 98.69 183 ALA A N 1
ATOM 1445 C CA . ALA A 1 183 ? 20.031 -1.599 1.127 1 98.69 183 ALA A CA 1
ATOM 1446 C C . ALA A 1 183 ? 21.016 -2.334 2.033 1 98.69 183 ALA A C 1
ATOM 1448 O O . ALA A 1 183 ? 20.609 -3.205 2.811 1 98.69 183 ALA A O 1
ATOM 1449 N N . ILE A 1 184 ? 22.234 -1.948 1.957 1 98.19 184 ILE A N 1
ATOM 1450 C CA . ILE A 1 184 ? 23.266 -2.572 2.764 1 98.19 184 ILE A CA 1
ATOM 1451 C C . ILE A 1 184 ? 23.062 -2.238 4.238 1 98.19 184 ILE A C 1
ATOM 1453 O O . ILE A 1 184 ? 23.156 -3.111 5.102 1 98.19 184 ILE A O 1
ATOM 1457 N N . ALA A 1 185 ? 22.781 -0.996 4.484 1 98.31 185 ALA A N 1
ATOM 1458 C CA . ALA A 1 185 ? 22.531 -0.561 5.855 1 98.31 185 ALA A CA 1
ATOM 1459 C C . ALA A 1 185 ? 21.328 -1.294 6.453 1 98.31 185 ALA A C 1
ATOM 1461 O O . ALA A 1 185 ? 21.359 -1.703 7.617 1 98.31 185 ALA A O 1
ATOM 1462 N N . VAL A 1 186 ? 20.297 -1.425 5.676 1 97.81 186 VAL A N 1
ATOM 1463 C CA . VAL A 1 186 ? 19.094 -2.117 6.109 1 97.81 186 VAL A CA 1
ATOM 1464 C C . VAL A 1 186 ? 19.422 -3.572 6.438 1 97.81 186 VAL A C 1
ATOM 1466 O O . VAL A 1 186 ? 19 -4.09 7.477 1 97.81 186 VAL A O 1
ATOM 1469 N N . GLN A 1 187 ? 20.094 -4.16 5.578 1 96.31 187 GLN A N 1
ATOM 1470 C CA . GLN A 1 187 ? 20.469 -5.555 5.797 1 96.31 187 GLN A CA 1
ATOM 1471 C C . GLN A 1 187 ? 21.219 -5.723 7.121 1 96.31 187 GLN A C 1
ATOM 1473 O O . GLN A 1 187 ? 21 -6.695 7.84 1 96.31 187 GLN A O 1
ATOM 1478 N N . HIS A 1 188 ? 22.031 -4.82 7.387 1 95.88 188 HIS A N 1
ATOM 1479 C CA . HIS A 1 188 ? 22.844 -4.891 8.594 1 95.88 188 HIS A CA 1
ATOM 1480 C C . HIS A 1 188 ? 22.031 -4.555 9.836 1 95.88 188 HIS A C 1
ATOM 1482 O O . HIS A 1 188 ? 22.016 -5.312 10.805 1 95.88 188 HIS A O 1
ATOM 1488 N N . CYS A 1 189 ? 21.344 -3.477 9.797 1 95.88 189 CYS A N 1
ATOM 1489 C CA . CYS A 1 189 ? 20.688 -2.934 10.984 1 95.88 189 CYS A CA 1
ATOM 1490 C C . CYS A 1 189 ? 19.453 -3.74 11.336 1 95.88 189 CYS A C 1
ATOM 1492 O O . CYS A 1 189 ? 19.094 -3.855 12.508 1 95.88 189 CYS A O 1
ATOM 1494 N N . CYS A 1 190 ? 18.781 -4.273 10.383 1 94.44 190 CYS A N 1
ATOM 1495 C CA . CYS A 1 190 ? 17.547 -5.02 10.633 1 94.44 190 CYS A CA 1
ATOM 1496 C C . CYS A 1 190 ? 17.859 -6.379 11.25 1 94.44 190 CYS A C 1
ATOM 1498 O O . CYS A 1 190 ? 16.969 -7.031 11.797 1 94.44 190 CYS A O 1
ATOM 1500 N N . ARG A 1 191 ? 19.062 -6.77 11.227 1 91.38 191 ARG A N 1
ATOM 1501 C CA . ARG A 1 191 ? 19.469 -8.023 11.859 1 91.38 191 ARG A CA 1
ATOM 1502 C C . ARG A 1 191 ? 19.312 -7.941 13.375 1 91.38 191 ARG A C 1
ATOM 1504 O O . ARG A 1 191 ? 19.281 -8.969 14.055 1 91.38 191 ARG A O 1
ATOM 1511 N N . LYS A 1 192 ? 19.203 -6.816 13.859 1 90.44 192 LYS A N 1
ATOM 1512 C CA . LYS A 1 192 ? 19.031 -6.633 15.297 1 90.44 192 LYS A CA 1
ATOM 1513 C C . LYS A 1 192 ? 17.609 -6.996 15.734 1 90.44 192 LYS A C 1
ATOM 1515 O O . LYS A 1 192 ? 17.359 -7.258 16.906 1 90.44 192 LYS A O 1
ATOM 1520 N N . VAL A 1 193 ? 16.734 -6.938 14.789 1 92.31 193 VAL A N 1
ATOM 1521 C CA . VAL A 1 193 ? 15.359 -7.305 15.102 1 92.31 193 VAL A CA 1
ATOM 1522 C C . VAL A 1 193 ? 15.234 -8.828 15.164 1 92.31 193 VAL A C 1
ATOM 1524 O O . VAL A 1 193 ? 15.641 -9.531 14.234 1 92.31 193 VAL A O 1
ATOM 1527 N N . VAL A 1 194 ? 14.672 -9.273 16.281 1 90.44 194 VAL A N 1
ATOM 1528 C CA . VAL A 1 194 ? 14.609 -10.711 16.5 1 90.44 194 VAL A CA 1
ATOM 1529 C C . VAL A 1 194 ? 13.156 -11.18 16.422 1 90.44 194 VAL A C 1
ATOM 1531 O O . VAL A 1 194 ? 12.242 -10.484 16.875 1 90.44 194 VAL A O 1
ATOM 1534 N N . SER A 1 195 ? 13.039 -12.344 15.867 1 88.5 195 SER A N 1
ATOM 1535 C CA . SER A 1 195 ? 11.727 -12.977 15.836 1 88.5 195 SER A CA 1
ATOM 1536 C C . SER A 1 195 ? 11.305 -13.43 17.234 1 88.5 195 SER A C 1
ATOM 1538 O O . SER A 1 195 ? 12.078 -14.062 17.953 1 88.5 195 SER A O 1
ATOM 1540 N N . PRO A 1 196 ? 10.102 -13.094 17.547 1 86.81 196 PRO A N 1
ATOM 1541 C CA . PRO A 1 196 ? 9.625 -13.531 18.859 1 86.81 196 PRO A CA 1
ATOM 1542 C C . PRO A 1 196 ? 9.414 -15.047 18.922 1 86.81 196 PRO A C 1
ATOM 1544 O O . PRO A 1 196 ? 9.25 -15.602 20.016 1 86.81 196 PRO A O 1
ATOM 1547 N N . VAL A 1 197 ? 9.414 -15.68 17.844 1 85.88 197 VAL A N 1
ATOM 1548 C CA . VAL A 1 197 ? 9.148 -17.109 17.797 1 85.88 197 VAL A CA 1
ATOM 1549 C C . VAL A 1 197 ? 10.383 -17.891 18.266 1 85.88 197 VAL A C 1
ATOM 1551 O O . VAL A 1 197 ? 10.305 -18.672 19.203 1 85.88 197 VAL A O 1
ATOM 1554 N N . ASP A 1 198 ? 11.492 -17.719 17.641 1 86.44 198 ASP A N 1
ATOM 1555 C CA . ASP A 1 198 ? 12.688 -18.516 17.891 1 86.44 198 ASP A CA 1
ATOM 1556 C C . ASP A 1 198 ? 13.852 -17.641 18.359 1 86.44 198 ASP A C 1
ATOM 1558 O O . ASP A 1 198 ? 14.961 -18.125 18.562 1 86.44 198 ASP A O 1
ATOM 1562 N N . LYS A 1 199 ? 13.633 -16.375 18.453 1 86.44 199 LYS A N 1
ATOM 1563 C CA . LYS A 1 199 ? 14.617 -15.398 18.922 1 86.44 199 LYS A CA 1
ATOM 1564 C C . LYS A 1 199 ? 15.781 -15.281 17.953 1 86.44 199 LYS A C 1
ATOM 1566 O O . LYS A 1 199 ? 16.859 -14.82 18.312 1 86.44 199 LYS A O 1
ATOM 1571 N N . GLN A 1 200 ? 15.508 -15.805 16.812 1 88.62 200 GLN A N 1
ATOM 1572 C CA . GLN A 1 200 ? 16.5 -15.617 15.758 1 88.62 200 GLN A CA 1
ATOM 1573 C C . GLN A 1 200 ? 16.312 -14.273 15.062 1 88.62 200 GLN A C 1
ATOM 1575 O O . GLN A 1 200 ? 15.219 -13.711 15.07 1 88.62 200 GLN A O 1
ATOM 1580 N N . THR A 1 201 ? 17.438 -13.859 14.445 1 91.88 201 THR A N 1
ATOM 1581 C CA . THR A 1 201 ? 17.391 -12.578 13.742 1 91.88 201 THR A CA 1
ATOM 1582 C C . THR A 1 201 ? 16.516 -12.68 12.492 1 91.88 201 THR A C 1
ATOM 1584 O O . THR A 1 201 ? 16.531 -13.703 11.805 1 91.88 201 THR A O 1
ATOM 1587 N N . ILE A 1 202 ? 15.797 -11.625 12.195 1 91.81 202 ILE A N 1
ATOM 1588 C CA . ILE A 1 202 ? 14.961 -11.562 11 1 91.81 202 ILE A CA 1
ATOM 1589 C C . ILE A 1 202 ? 15.836 -11.375 9.766 1 91.81 202 ILE A C 1
ATOM 1591 O O . ILE A 1 202 ? 16.828 -10.641 9.797 1 91.81 202 ILE A O 1
ATOM 1595 N N . GLN A 1 203 ? 15.508 -12.117 8.797 1 93.75 203 GLN A N 1
ATOM 1596 C CA . GLN A 1 203 ? 16.219 -11.977 7.531 1 93.75 203 GLN A CA 1
ATOM 1597 C C . GLN A 1 203 ? 15.336 -11.336 6.469 1 93.75 203 GLN A C 1
ATOM 1599 O O . GLN A 1 203 ? 14.125 -11.57 6.438 1 93.75 203 GLN A O 1
ATOM 1604 N N . LEU A 1 204 ? 16 -10.555 5.613 1 96.38 204 LEU A N 1
ATOM 1605 C CA . LEU A 1 204 ? 15.281 -9.883 4.539 1 96.38 204 LEU A CA 1
ATOM 1606 C C . LEU A 1 204 ? 15.797 -10.328 3.176 1 96.38 204 LEU A C 1
ATOM 1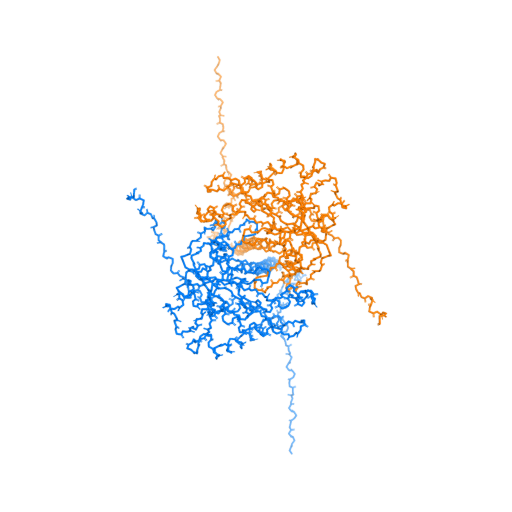608 O O . LEU A 1 204 ? 16.969 -10.664 3.033 1 96.38 204 LEU A O 1
ATOM 1612 N N . ARG A 1 205 ? 14.914 -10.422 2.238 1 97.06 205 ARG A N 1
ATOM 1613 C CA . ARG A 1 205 ? 15.273 -10.438 0.822 1 97.06 205 ARG A CA 1
ATOM 1614 C C . ARG A 1 205 ? 15.148 -9.055 0.206 1 97.06 205 ARG A C 1
ATOM 1616 O O . ARG A 1 205 ? 14.125 -8.383 0.361 1 97.06 205 ARG A O 1
ATOM 1623 N N . ILE A 1 206 ? 16.203 -8.641 -0.401 1 98.19 206 ILE A N 1
ATOM 1624 C CA . ILE A 1 206 ? 16.219 -7.273 -0.923 1 98.19 206 ILE A CA 1
ATOM 1625 C C . ILE A 1 206 ? 16.484 -7.301 -2.428 1 98.19 206 ILE A C 1
ATOM 1627 O O . ILE A 1 206 ? 17.328 -8.062 -2.902 1 98.19 206 ILE A O 1
ATOM 1631 N N . GLY A 1 207 ? 15.719 -6.52 -3.174 1 98.56 207 GLY A N 1
ATOM 1632 C CA . GLY A 1 207 ? 15.938 -6.301 -4.594 1 98.56 207 GLY A CA 1
ATOM 1633 C C . GLY A 1 207 ? 15.984 -4.832 -4.973 1 98.56 207 GLY A C 1
ATOM 1634 O O . GLY A 1 207 ? 15.211 -4.027 -4.445 1 98.56 207 GLY A O 1
ATOM 1635 N N . ILE A 1 208 ? 16.938 -4.477 -5.836 1 98.75 208 ILE A N 1
ATOM 1636 C CA . ILE A 1 208 ? 17.031 -3.098 -6.305 1 98.75 208 ILE A CA 1
ATOM 1637 C C . ILE A 1 208 ? 17.188 -3.078 -7.824 1 98.75 208 ILE A C 1
ATOM 1639 O O . ILE A 1 208 ? 17.797 -3.979 -8.406 1 98.75 208 ILE A O 1
ATOM 1643 N N . HIS A 1 209 ? 16.656 -2.078 -8.453 1 98.62 209 HIS A N 1
ATOM 1644 C CA . HIS A 1 209 ? 16.688 -1.943 -9.906 1 98.62 209 HIS A CA 1
ATOM 1645 C C . HIS A 1 209 ? 16.656 -0.477 -10.32 1 98.62 209 HIS A C 1
ATOM 1647 O O . HIS A 1 209 ? 15.961 0.336 -9.711 1 98.62 209 HIS A O 1
ATOM 1653 N N . SER A 1 210 ? 17.438 -0.149 -11.344 1 98.5 210 SER A N 1
ATOM 1654 C CA . SER A 1 210 ? 17.531 1.209 -11.867 1 98.5 210 SER A CA 1
ATOM 1655 C C . SER A 1 210 ? 16.969 1.289 -13.281 1 98.5 210 SER A C 1
ATOM 1657 O O . SER A 1 210 ? 17.422 0.575 -14.18 1 98.5 210 SER A O 1
ATOM 1659 N N . ARG A 1 211 ? 16.016 2.117 -13.414 1 97.19 211 ARG A N 1
ATOM 1660 C CA . ARG A 1 211 ? 15.438 2.402 -14.719 1 97.19 211 ARG A CA 1
ATOM 1661 C C . ARG A 1 211 ? 14.516 3.615 -14.656 1 97.19 211 ARG A C 1
ATOM 1663 O O . ARG A 1 211 ? 14.391 4.254 -13.602 1 97.19 211 ARG A O 1
ATOM 1670 N N . ASP A 1 212 ? 13.992 4.02 -15.812 1 95.44 212 ASP A N 1
ATOM 1671 C CA . ASP A 1 212 ? 13.008 5.102 -15.836 1 95.44 212 ASP A CA 1
ATOM 1672 C C . ASP A 1 212 ? 11.703 4.672 -15.172 1 95.44 212 ASP A C 1
ATOM 1674 O O . ASP A 1 212 ? 11.43 3.479 -15.047 1 95.44 212 ASP A O 1
ATOM 1678 N N . ALA A 1 213 ? 10.992 5.648 -14.672 1 95.19 213 ALA A N 1
ATOM 1679 C CA . ALA A 1 213 ? 9.695 5.418 -14.039 1 95.19 213 ALA A CA 1
ATOM 1680 C C . ALA A 1 213 ? 8.758 6.598 -14.258 1 95.19 213 ALA A C 1
ATOM 1682 O O . ALA A 1 213 ? 9.148 7.609 -14.852 1 95.19 213 ALA A O 1
ATOM 1683 N N . ALA A 1 214 ? 7.582 6.375 -13.992 1 93.25 214 ALA A N 1
ATOM 1684 C CA . ALA A 1 214 ? 6.574 7.434 -13.945 1 93.25 214 ALA A CA 1
ATOM 1685 C C . ALA A 1 214 ? 5.812 7.414 -12.625 1 93.25 214 ALA A C 1
ATOM 1687 O O . ALA A 1 214 ? 5.781 6.395 -11.938 1 93.25 214 ALA A O 1
ATOM 1688 N N . SER A 1 215 ? 5.375 8.578 -12.242 1 92 215 SER A N 1
ATOM 1689 C CA . SER A 1 215 ? 4.652 8.664 -10.977 1 92 215 SER A CA 1
ATOM 1690 C C . SER A 1 215 ? 3.477 9.633 -11.078 1 92 215 SER A C 1
ATOM 1692 O O . SER A 1 215 ? 3.43 10.469 -11.984 1 92 215 SER A O 1
ATOM 1694 N N . GLY A 1 216 ? 2.547 9.469 -10.188 1 87.62 216 GLY A N 1
ATOM 1695 C CA . GLY A 1 216 ? 1.382 10.336 -10.086 1 87.62 216 GLY A CA 1
ATOM 1696 C C . GLY A 1 216 ? 0.531 10.047 -8.859 1 87.62 216 GLY A C 1
ATOM 1697 O O . GLY A 1 216 ? 0.901 9.227 -8.023 1 87.62 216 GLY A O 1
ATOM 1698 N N . ILE A 1 217 ? -0.442 10.875 -8.703 1 84.19 217 ILE A N 1
ATOM 1699 C CA . ILE A 1 217 ? -1.39 10.68 -7.609 1 84.19 217 ILE A CA 1
ATOM 1700 C C . ILE A 1 217 ? -2.637 9.969 -8.133 1 84.19 217 ILE A C 1
ATOM 1702 O O . ILE A 1 217 ? -3.246 10.406 -9.109 1 84.19 217 ILE A O 1
ATOM 1706 N N . VAL A 1 218 ? -2.926 8.844 -7.504 1 83.94 218 VAL A N 1
ATOM 1707 C CA . VAL A 1 218 ? -4.09 8.062 -7.906 1 83.94 218 VAL A CA 1
ATOM 1708 C C . VAL A 1 218 ? -5.098 8.008 -6.762 1 83.94 218 VAL A C 1
ATOM 1710 O O . VAL A 1 218 ? -4.711 7.926 -5.59 1 83.94 218 VAL A O 1
ATOM 1713 N N . GLY A 1 219 ? -6.336 8.008 -7.094 1 76 219 GLY A N 1
ATOM 1714 C CA . GLY A 1 219 ? -7.395 7.934 -6.102 1 76 219 GLY A CA 1
ATOM 1715 C C . GLY A 1 219 ? -8.016 9.281 -5.789 1 76 219 GLY A C 1
ATOM 1716 O O . GLY A 1 219 ? -7.312 10.289 -5.684 1 76 219 GLY A O 1
ATOM 1717 N N . VAL A 1 220 ? -9.336 9.281 -5.676 1 62.41 220 VAL A N 1
ATOM 1718 C CA . VAL A 1 220 ? -10.039 10.516 -5.363 1 62.41 220 VAL A CA 1
ATOM 1719 C C . VAL A 1 220 ? -10.328 10.586 -3.865 1 62.41 220 VAL A C 1
ATOM 1721 O O . VAL A 1 220 ? -10 11.578 -3.207 1 62.41 220 VAL A O 1
ATOM 1724 N N . THR A 1 221 ? -10.805 9.516 -3.283 1 59.06 221 THR A N 1
ATOM 1725 C CA . THR A 1 221 ? -11.133 9.453 -1.862 1 59.06 221 THR A CA 1
ATOM 1726 C C . THR A 1 221 ? -9.891 9.133 -1.034 1 59.06 221 THR A C 1
ATOM 1728 O O . THR A 1 221 ? -9.695 9.695 0.047 1 59.06 221 THR A O 1
ATOM 1731 N N . ASN A 1 222 ? -8.984 8.367 -1.533 1 67.75 222 ASN A N 1
ATOM 1732 C CA . ASN A 1 222 ? -7.734 7.953 -0.898 1 67.75 222 ASN A CA 1
ATOM 1733 C C . ASN A 1 222 ? -6.543 8.117 -1.838 1 67.75 222 ASN A C 1
ATOM 1735 O O . ASN A 1 222 ? -6.051 7.137 -2.396 1 67.75 222 ASN A O 1
ATOM 1739 N N . PRO A 1 223 ? -6.184 9.461 -1.864 1 72.81 223 PRO A N 1
ATOM 1740 C CA . PRO A 1 223 ? -5.09 9.688 -2.814 1 72.81 223 PRO A CA 1
ATOM 1741 C C . PRO A 1 223 ? -3.787 9.016 -2.383 1 72.81 223 PRO A C 1
ATOM 1743 O O . PRO A 1 223 ? -3.449 9.023 -1.195 1 72.81 223 PRO A O 1
ATOM 1746 N N . ARG A 1 224 ? -3.119 8.406 -3.287 1 79.06 224 ARG A N 1
ATOM 1747 C CA . ARG A 1 224 ? -1.85 7.734 -3.033 1 79.06 224 ARG A CA 1
ATOM 1748 C C . ARG A 1 224 ? -0.843 8.031 -4.141 1 79.06 224 ARG A C 1
ATOM 1750 O O . ARG A 1 224 ? -1.213 8.141 -5.309 1 79.06 224 ARG A O 1
ATOM 1757 N N . TYR A 1 225 ? 0.349 8.234 -3.68 1 84.88 225 TYR A N 1
ATOM 1758 C CA . TYR A 1 225 ? 1.433 8.352 -4.648 1 84.88 225 TYR A CA 1
ATOM 1759 C C . TYR A 1 225 ? 1.706 7.008 -5.32 1 84.88 225 TYR A C 1
ATOM 1761 O O . TYR A 1 225 ? 1.94 6.004 -4.645 1 84.88 225 TYR A O 1
ATOM 1769 N N . PHE A 1 226 ? 1.705 7.078 -6.641 1 87.38 226 PHE A N 1
ATOM 1770 C CA . PHE A 1 226 ? 1.777 5.855 -7.43 1 87.38 226 PHE A CA 1
ATOM 1771 C C . PHE A 1 226 ? 2.947 5.906 -8.406 1 87.38 226 PHE A C 1
ATOM 1773 O O . PHE A 1 226 ? 3.064 6.848 -9.188 1 87.38 226 PHE A O 1
ATOM 1780 N N . VAL A 1 227 ? 3.795 4.918 -8.227 1 91.31 227 VAL A N 1
ATOM 1781 C CA . VAL A 1 227 ? 4.91 4.758 -9.156 1 91.31 227 VAL A CA 1
ATOM 1782 C C . VAL A 1 227 ? 4.652 3.568 -10.078 1 91.31 227 VAL A C 1
ATOM 1784 O O . VAL A 1 227 ? 4.277 2.488 -9.609 1 91.31 227 VAL A O 1
ATOM 1787 N N . PHE A 1 228 ? 4.84 3.896 -11.406 1 89.69 228 PHE A N 1
ATOM 1788 C CA . PHE A 1 228 ? 4.531 2.793 -12.312 1 89.69 228 PHE A CA 1
ATOM 1789 C C . PHE A 1 228 ? 5.531 2.736 -13.461 1 89.69 228 PHE A C 1
ATOM 1791 O O . PHE A 1 228 ? 6.418 3.588 -13.562 1 89.69 228 PHE A O 1
ATOM 1798 N N . ARG A 1 229 ? 5.375 1.679 -14.25 1 89.06 229 ARG A N 1
ATOM 1799 C CA . ARG A 1 229 ? 6.246 1.229 -15.328 1 89.06 229 ARG A CA 1
ATOM 1800 C C . ARG A 1 229 ? 6.977 -0.053 -14.953 1 89.06 229 ARG A C 1
ATOM 1802 O O . ARG A 1 229 ? 6.707 -0.64 -13.898 1 89.06 229 ARG A O 1
ATOM 1809 N N . ASP A 1 230 ? 7.789 -0.495 -15.82 1 90 230 ASP A N 1
ATOM 1810 C CA . ASP A 1 230 ? 8.406 -1.81 -15.672 1 90 230 ASP A CA 1
ATOM 1811 C C . ASP A 1 230 ? 9.414 -1.814 -14.523 1 90 230 ASP A C 1
ATOM 1813 O O . ASP A 1 230 ? 9.781 -2.877 -14.016 1 90 230 ASP A O 1
ATOM 1817 N N . THR A 1 231 ? 9.828 -0.675 -14.156 1 93.69 231 THR A N 1
ATOM 1818 C CA . THR A 1 231 ? 10.797 -0.568 -13.078 1 93.69 231 THR A CA 1
ATOM 1819 C C . THR A 1 231 ? 10.258 -1.188 -11.797 1 93.69 231 THR A C 1
ATOM 1821 O O . THR A 1 231 ? 10.984 -1.864 -11.07 1 93.69 231 THR A O 1
ATOM 1824 N N . VAL A 1 232 ? 9.008 -1.006 -11.555 1 92.75 232 VAL A N 1
ATOM 1825 C CA . VAL A 1 232 ? 8.375 -1.508 -10.336 1 92.75 232 VAL A CA 1
ATOM 1826 C C . VAL A 1 232 ? 8.367 -3.035 -10.352 1 92.75 232 VAL A C 1
ATOM 1828 O O . VAL A 1 232 ? 8.844 -3.676 -9.414 1 92.75 232 VAL A O 1
ATOM 1831 N N . ASN A 1 233 ? 7.898 -3.621 -11.438 1 89.56 233 ASN A N 1
ATOM 1832 C CA . ASN A 1 233 ? 7.805 -5.07 -11.547 1 89.56 233 ASN A CA 1
ATOM 1833 C C . ASN A 1 233 ? 9.188 -5.723 -11.547 1 89.56 233 ASN A C 1
ATOM 1835 O O . ASN A 1 233 ? 9.375 -6.781 -10.945 1 89.56 233 ASN A O 1
ATOM 1839 N N . THR A 1 234 ? 10.039 -5.117 -12.188 1 94.94 234 THR A N 1
ATOM 1840 C CA . THR A 1 234 ? 11.391 -5.66 -12.273 1 94.94 234 THR A CA 1
ATOM 1841 C C . THR A 1 234 ? 12.055 -5.648 -10.898 1 94.94 234 THR A C 1
ATOM 1843 O O . THR A 1 234 ? 12.766 -6.594 -10.539 1 94.94 234 THR A O 1
ATOM 1846 N N . THR A 1 235 ? 11.859 -4.605 -10.18 1 96.81 235 THR A N 1
ATOM 1847 C CA . THR A 1 235 ? 12.422 -4.535 -8.836 1 96.81 235 THR A CA 1
ATOM 1848 C C . THR A 1 235 ? 11.82 -5.621 -7.945 1 96.81 235 THR A C 1
ATOM 1850 O O . THR A 1 235 ? 12.547 -6.297 -7.211 1 96.81 235 THR A O 1
ATOM 1853 N N . ALA A 1 236 ? 10.539 -5.754 -8.023 1 93.44 236 ALA A N 1
ATOM 1854 C CA . ALA A 1 236 ? 9.844 -6.781 -7.25 1 93.44 236 ALA A CA 1
ATOM 1855 C C . ALA A 1 236 ? 10.383 -8.172 -7.578 1 93.44 236 ALA A C 1
ATOM 1857 O O . ALA A 1 236 ? 10.555 -9.008 -6.684 1 93.44 236 ALA A O 1
ATOM 1858 N N . HIS A 1 237 ? 10.664 -8.391 -8.828 1 94.75 237 HIS A N 1
ATOM 1859 C CA . HIS A 1 237 ? 11.211 -9.688 -9.234 1 94.75 237 HIS A CA 1
ATOM 1860 C C . HIS A 1 237 ? 12.617 -9.891 -8.68 1 94.75 237 HIS A C 1
ATOM 1862 O O . HIS A 1 237 ? 12.984 -11.008 -8.312 1 94.75 237 HIS A O 1
ATOM 1868 N N . HIS A 1 238 ? 13.352 -8.859 -8.648 1 97.25 238 HIS A N 1
ATOM 1869 C CA . HIS A 1 238 ? 14.688 -8.977 -8.07 1 97.25 238 HIS A CA 1
ATOM 1870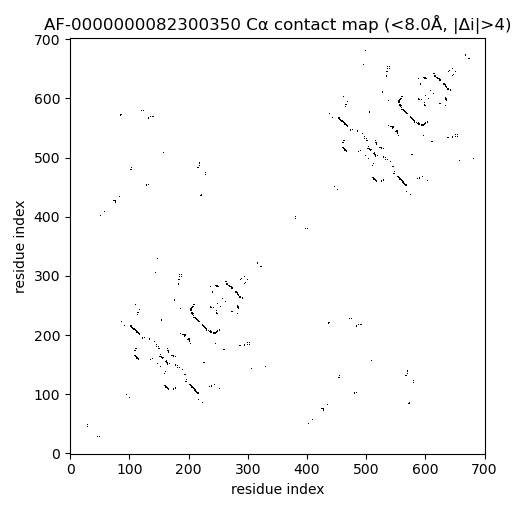 C C . HIS A 1 238 ? 14.609 -9.281 -6.574 1 97.25 238 HIS A C 1
ATOM 1872 O O . HIS A 1 238 ? 15.469 -9.984 -6.039 1 97.25 238 HIS A O 1
ATOM 1878 N N . GLU A 1 239 ? 13.664 -8.711 -5.969 1 96.88 239 GLU A N 1
ATOM 1879 C CA . GLU A 1 239 ? 13.453 -9.023 -4.555 1 96.88 239 GLU A CA 1
ATOM 1880 C C . GLU A 1 239 ? 13 -10.469 -4.367 1 96.88 239 GLU A C 1
ATOM 1882 O O . GLU A 1 239 ? 13.578 -11.203 -3.572 1 96.88 239 GLU A O 1
ATOM 1887 N N . SER A 1 240 ? 11.992 -10.914 -5.148 1 92.31 240 SER A N 1
ATOM 1888 C CA . SER A 1 240 ? 11.367 -12.211 -4.945 1 92.31 240 SER A CA 1
ATOM 1889 C C . SER A 1 240 ? 12.32 -13.352 -5.301 1 92.31 240 SER A C 1
ATOM 1891 O O . SER A 1 240 ? 12.195 -14.461 -4.781 1 92.31 240 SER A O 1
ATOM 1893 N N . THR A 1 241 ? 13.227 -13.102 -6.129 1 94.25 241 THR A N 1
ATOM 1894 C CA . THR A 1 241 ? 14.188 -14.125 -6.531 1 94.25 241 THR A CA 1
ATOM 1895 C C . THR A 1 241 ? 15.477 -14.008 -5.727 1 94.25 241 THR A C 1
ATOM 1897 O O . THR A 1 241 ? 16.438 -14.742 -5.969 1 94.25 241 THR A O 1
ATOM 1900 N N . GLY A 1 242 ? 15.477 -13.031 -4.824 1 95 242 GLY A N 1
ATOM 1901 C CA . GLY A 1 242 ? 16.656 -12.836 -4 1 95 242 GLY A CA 1
ATOM 1902 C C . GLY A 1 242 ? 16.844 -13.922 -2.959 1 95 242 GLY A C 1
ATOM 1903 O O . GLY A 1 242 ? 16.141 -14.938 -2.98 1 95 242 GLY A O 1
ATOM 1904 N N . GLU A 1 243 ? 17.875 -13.789 -2.146 1 95.44 243 GLU A N 1
ATOM 1905 C CA . GLU A 1 243 ? 18.203 -14.719 -1.063 1 95.44 243 GLU A CA 1
ATOM 1906 C C . GLU A 1 243 ? 18.25 -14 0.283 1 95.44 243 GLU A C 1
ATOM 1908 O O . GLU A 1 243 ? 18.531 -12.805 0.346 1 95.44 243 GLU A O 1
ATOM 1913 N N . PRO A 1 244 ? 17.938 -14.781 1.312 1 94.94 244 PRO A N 1
ATOM 1914 C CA . PRO A 1 244 ? 18.016 -14.156 2.637 1 94.94 244 PRO A CA 1
ATOM 1915 C C . PRO A 1 244 ? 19.375 -13.547 2.928 1 94.94 244 PRO A C 1
ATOM 1917 O O . PRO A 1 244 ? 20.406 -14.203 2.734 1 94.94 244 PRO A O 1
ATOM 1920 N N . GLY A 1 245 ? 19.375 -12.312 3.287 1 93.62 245 GLY A N 1
ATOM 1921 C CA . GLY A 1 245 ? 20.609 -11.664 3.703 1 93.62 245 GLY A CA 1
ATOM 1922 C C . GLY A 1 245 ? 21.375 -11.047 2.553 1 93.62 245 GLY A C 1
ATOM 1923 O O . GLY A 1 245 ? 22.422 -10.43 2.758 1 93.62 245 GLY A O 1
ATOM 1924 N N . GLY A 1 246 ? 20.844 -11.195 1.396 1 94.69 246 GLY A N 1
ATOM 1925 C CA . GLY A 1 246 ? 21.531 -10.648 0.236 1 94.69 246 GLY A CA 1
ATOM 1926 C C . GLY A 1 246 ? 20.828 -9.445 -0.366 1 94.69 246 GLY A C 1
ATOM 1927 O O . GLY A 1 246 ? 19.609 -9.273 -0.199 1 94.69 246 GLY A O 1
ATOM 1928 N N . VAL A 1 247 ? 21.656 -8.609 -1.026 1 97.94 247 VAL A N 1
ATOM 1929 C CA . VAL A 1 247 ? 21.125 -7.512 -1.825 1 97.94 247 VAL A CA 1
ATOM 1930 C C . VAL A 1 247 ? 21.266 -7.836 -3.311 1 97.94 247 VAL A C 1
ATOM 1932 O O . VAL A 1 247 ? 22.359 -7.754 -3.871 1 97.94 247 VAL A O 1
ATOM 1935 N N . ASN A 1 248 ? 20.156 -8.156 -3.893 1 98.38 248 ASN A N 1
ATOM 1936 C CA . ASN A 1 248 ? 20.094 -8.523 -5.305 1 98.38 248 ASN A CA 1
ATOM 1937 C C . ASN A 1 248 ? 19.859 -7.301 -6.191 1 98.38 248 ASN A C 1
ATOM 1939 O O . ASN A 1 248 ? 19.016 -6.457 -5.883 1 98.38 248 ASN A O 1
ATOM 1943 N N . CYS A 1 249 ? 20.672 -7.184 -7.254 1 98.12 249 CYS A N 1
ATOM 1944 C CA . CYS A 1 249 ? 20.469 -6.008 -8.094 1 98.12 249 CYS A CA 1
ATOM 1945 C C . CYS A 1 249 ? 20.5 -6.383 -9.57 1 98.12 249 CYS A C 1
ATOM 1947 O O . CYS A 1 249 ? 21.016 -7.445 -9.938 1 98.12 249 CYS A O 1
ATOM 1949 N N . SER A 1 250 ? 19.969 -5.531 -10.328 1 98.19 250 SER A N 1
ATOM 1950 C CA . SER A 1 250 ? 19.891 -5.711 -11.773 1 98.19 250 SER A CA 1
ATOM 1951 C C . SER A 1 250 ? 21.188 -5.27 -12.453 1 98.19 250 SER A C 1
ATOM 1953 O O . SER A 1 250 ? 22.047 -4.645 -11.828 1 98.19 250 SER A O 1
ATOM 1955 N N . ARG A 1 251 ? 21.281 -5.625 -13.719 1 97.62 251 ARG A N 1
ATOM 1956 C CA . ARG A 1 251 ? 22.406 -5.191 -14.523 1 97.62 251 ARG A CA 1
ATOM 1957 C C . ARG A 1 251 ? 22.469 -3.67 -14.633 1 97.62 251 ARG A C 1
ATOM 1959 O O . ARG A 1 251 ? 23.547 -3.072 -14.562 1 97.62 251 ARG A O 1
ATOM 1966 N N . SER A 1 252 ? 21.328 -3.092 -14.836 1 98.06 252 SER A N 1
ATOM 1967 C CA . SER A 1 252 ? 21.266 -1.639 -14.961 1 98.06 252 SER A CA 1
ATOM 1968 C C . SER A 1 252 ? 21.781 -0.952 -13.703 1 98.06 252 SER A C 1
ATOM 1970 O O . SER A 1 252 ? 22.5 0.045 -13.781 1 98.06 252 SER A O 1
ATOM 1972 N N . THR A 1 253 ? 21.375 -1.471 -12.57 1 98.44 253 THR A N 1
ATOM 1973 C CA . THR A 1 253 ? 21.859 -0.908 -11.32 1 98.44 253 THR A CA 1
ATOM 1974 C C . THR A 1 253 ? 23.359 -1.104 -11.188 1 98.44 253 THR A C 1
ATOM 1976 O O . THR A 1 253 ? 24.078 -0.19 -10.773 1 98.44 253 THR A O 1
ATOM 1979 N N . MET A 1 254 ? 23.797 -2.275 -11.484 1 98 254 MET A N 1
ATOM 1980 C CA . MET A 1 254 ? 25.219 -2.582 -11.438 1 98 254 MET A CA 1
ATOM 1981 C C . MET A 1 254 ? 26.016 -1.603 -12.289 1 98 254 MET A C 1
ATOM 1983 O O . MET A 1 254 ? 27.047 -1.102 -11.867 1 98 254 MET A O 1
ATOM 1987 N N . MET A 1 255 ? 25.578 -1.334 -13.453 1 97.69 255 MET A N 1
ATOM 1988 C CA . MET A 1 255 ? 26.266 -0.426 -14.367 1 97.69 255 MET A CA 1
ATOM 1989 C C . MET A 1 255 ? 26.328 0.984 -13.789 1 97.69 255 MET A C 1
ATOM 1991 O O . MET A 1 255 ? 27.344 1.662 -13.898 1 97.69 255 MET A O 1
ATOM 1995 N N . GLU A 1 256 ? 25.25 1.392 -13.195 1 97.44 256 GLU A N 1
ATOM 1996 C CA . GLU A 1 256 ? 25.219 2.711 -12.578 1 97.44 256 GLU A CA 1
ATOM 1997 C C . GLU A 1 256 ? 26.219 2.807 -11.43 1 97.44 256 GLU A C 1
ATOM 1999 O O . GLU A 1 256 ? 26.891 3.832 -11.266 1 97.44 256 GLU A O 1
ATOM 2004 N N . LEU A 1 257 ? 26.281 1.792 -10.664 1 97.75 257 LEU A N 1
ATOM 2005 C CA . LEU A 1 257 ? 27.188 1.774 -9.516 1 97.75 257 LEU A CA 1
ATOM 2006 C C . LEU A 1 257 ? 28.641 1.758 -9.969 1 97.75 257 LEU A C 1
ATOM 2008 O O . LEU A 1 257 ? 29.484 2.414 -9.359 1 97.75 257 LEU A O 1
ATOM 2012 N N . LYS A 1 258 ? 28.922 1.005 -10.977 1 96.38 258 LYS A N 1
ATOM 2013 C CA . LYS A 1 258 ? 30.281 0.947 -11.508 1 96.38 258 LYS A CA 1
ATOM 2014 C C . LYS A 1 258 ? 30.719 2.303 -12.055 1 96.38 258 LYS A C 1
ATOM 2016 O O . LYS A 1 258 ? 31.875 2.689 -11.922 1 96.38 258 LYS A O 1
ATOM 2021 N N . LEU A 1 259 ? 29.812 2.924 -12.633 1 95.12 259 LEU A N 1
ATOM 2022 C CA . LEU A 1 259 ? 30.109 4.215 -13.242 1 95.12 259 LEU A CA 1
ATOM 2023 C C . LEU A 1 259 ? 30.328 5.285 -12.18 1 95.12 259 LEU A C 1
ATOM 2025 O O . LEU A 1 259 ? 31.203 6.141 -12.328 1 95.12 259 LEU A O 1
ATOM 2029 N N . LYS A 1 260 ? 29.578 5.262 -11.117 1 93.75 260 LYS A N 1
ATOM 2030 C CA . LYS A 1 260 ? 29.547 6.383 -10.18 1 93.75 260 LYS A CA 1
ATOM 2031 C C . LYS A 1 260 ? 30.391 6.086 -8.938 1 93.75 260 LYS A C 1
ATOM 2033 O O . LYS A 1 260 ? 30.922 7 -8.312 1 93.75 260 LYS A O 1
ATOM 2038 N N . ALA A 1 261 ? 30.453 4.812 -8.57 1 93.25 261 ALA A N 1
ATOM 2039 C CA . ALA A 1 261 ? 31.047 4.484 -7.281 1 93.25 261 ALA A CA 1
ATOM 2040 C C . ALA A 1 261 ? 31.703 3.104 -7.312 1 93.25 261 ALA A C 1
ATOM 2042 O O . ALA A 1 261 ? 31.453 2.277 -6.43 1 93.25 261 ALA A O 1
ATOM 2043 N N . SER A 1 262 ? 32.5 2.867 -8.156 1 90.5 262 SER A N 1
ATOM 2044 C CA . SER A 1 262 ? 33.094 1.551 -8.406 1 90.5 262 SER A CA 1
ATOM 2045 C C . SER A 1 262 ? 33.906 1.076 -7.207 1 90.5 262 SER A C 1
ATOM 2047 O O . SER A 1 262 ? 33.906 -0.115 -6.887 1 90.5 262 SER A O 1
ATOM 2049 N N . SER A 1 263 ? 34.5 1.938 -6.512 1 94.31 263 SER A N 1
ATOM 2050 C CA . SER A 1 263 ? 35.375 1.553 -5.418 1 94.31 263 SER A CA 1
ATOM 2051 C C . SER A 1 263 ? 34.594 1.317 -4.133 1 94.31 263 SER A C 1
ATOM 2053 O O . SER A 1 263 ? 35.094 0.68 -3.201 1 94.31 263 SER A O 1
ATOM 2055 N N . GLN A 1 264 ? 33.438 1.75 -4.125 1 96.44 264 GLN A N 1
ATOM 2056 C CA . GLN A 1 264 ? 32.656 1.721 -2.895 1 96.44 264 GLN A CA 1
ATOM 2057 C C . GLN A 1 264 ? 31.922 0.399 -2.748 1 96.44 264 GLN A C 1
ATOM 2059 O O . GLN A 1 264 ? 31.516 0.023 -1.645 1 96.44 264 GLN A O 1
ATOM 2064 N N . PHE A 1 265 ? 31.766 -0.263 -3.871 1 97.81 265 PHE A N 1
ATOM 2065 C CA . PHE A 1 265 ? 30.922 -1.46 -3.844 1 97.81 265 PHE A CA 1
ATOM 2066 C C . PHE A 1 265 ? 31.656 -2.641 -4.477 1 97.81 265 PHE A C 1
ATOM 2068 O O . PHE A 1 265 ? 32.375 -2.475 -5.461 1 97.81 265 PHE A O 1
ATOM 2075 N N . LYS A 1 266 ? 31.5 -3.762 -3.818 1 97.19 266 LYS A N 1
ATOM 2076 C CA . LYS A 1 266 ? 31.875 -5.039 -4.418 1 97.19 266 LYS A CA 1
ATOM 2077 C C . LYS A 1 266 ? 30.672 -5.727 -5.051 1 97.19 266 LYS A C 1
ATOM 2079 O O . LYS A 1 266 ? 29.703 -6.059 -4.363 1 97.19 266 LYS A O 1
ATOM 2084 N N . ILE A 1 267 ? 30.734 -5.93 -6.355 1 97.19 267 ILE A N 1
ATOM 2085 C CA . ILE A 1 267 ? 29.594 -6.492 -7.094 1 97.19 267 ILE A CA 1
ATOM 2086 C C . ILE A 1 267 ? 29.984 -7.852 -7.672 1 97.19 267 ILE A C 1
ATOM 2088 O O . ILE A 1 267 ? 31.016 -7.977 -8.344 1 97.19 267 ILE A O 1
ATOM 2092 N N . SER A 1 268 ? 29.203 -8.859 -7.328 1 97.19 268 SER A N 1
ATOM 2093 C CA . SER A 1 268 ? 29.469 -10.211 -7.793 1 97.19 268 SER A CA 1
ATOM 2094 C C . SER A 1 268 ? 28.312 -10.75 -8.625 1 97.19 268 SER A C 1
ATOM 2096 O O . SER A 1 268 ? 27.141 -10.57 -8.266 1 97.19 268 SER A O 1
ATOM 2098 N N . ALA A 1 269 ? 28.625 -11.5 -9.672 1 96.94 269 ALA A N 1
ATOM 2099 C CA . ALA A 1 269 ? 27.609 -12.07 -10.547 1 96.94 269 ALA A CA 1
ATOM 2100 C C . ALA A 1 269 ? 26.938 -13.281 -9.898 1 96.94 269 ALA A C 1
ATOM 2102 O O . ALA A 1 269 ? 27.625 -14.148 -9.344 1 96.94 269 ALA A O 1
ATOM 2103 N N . ARG A 1 270 ? 25.703 -13.312 -9.906 1 95.44 270 ARG A N 1
ATOM 2104 C CA . ARG A 1 270 ? 24.922 -14.43 -9.391 1 95.44 270 ARG A CA 1
ATOM 2105 C C . ARG A 1 270 ? 24.609 -15.43 -10.492 1 95.44 270 ARG A C 1
ATOM 2107 O O . ARG A 1 270 ? 24.328 -16.594 -10.219 1 95.44 270 ARG A O 1
ATOM 2114 N N . GLY A 1 271 ? 24.594 -14.953 -11.711 1 94.88 271 GLY A N 1
ATOM 2115 C CA . GLY A 1 271 ? 24.188 -15.758 -12.852 1 94.88 271 GLY A CA 1
ATOM 2116 C C . GLY A 1 271 ? 22.828 -15.383 -13.391 1 94.88 271 GLY A C 1
ATOM 2117 O O . GLY A 1 271 ? 22.312 -14.289 -13.125 1 94.88 271 GLY A O 1
ATOM 2118 N N . MET A 1 272 ? 22.25 -16.312 -14.219 1 96.5 272 MET A N 1
ATOM 2119 C CA . MET A 1 272 ? 20.953 -16.062 -14.867 1 96.5 272 MET A CA 1
ATOM 2120 C C . MET A 1 272 ? 19.812 -16.516 -13.969 1 96.5 272 MET A C 1
ATOM 2122 O O . MET A 1 272 ? 19.859 -17.594 -13.391 1 96.5 272 MET A O 1
ATOM 2126 N N . VAL A 1 273 ? 18.844 -15.648 -13.883 1 95.94 273 VAL A N 1
ATOM 2127 C CA . VAL A 1 273 ? 17.672 -15.945 -13.062 1 95.94 273 VAL A CA 1
ATOM 2128 C C . VAL A 1 273 ? 16.406 -15.82 -13.906 1 95.94 273 VAL A C 1
ATOM 2130 O O . VAL A 1 273 ? 16.25 -14.859 -14.664 1 95.94 273 VAL A O 1
ATOM 2133 N N . GLU A 1 274 ? 15.492 -16.781 -13.742 1 94.06 274 GLU A N 1
ATOM 2134 C CA . GLU A 1 274 ? 14.227 -16.75 -14.461 1 94.06 274 GLU A CA 1
ATOM 2135 C C . GLU A 1 274 ? 13.234 -15.805 -13.789 1 94.06 274 GLU A C 1
ATOM 2137 O O . GLU A 1 274 ? 12.977 -15.914 -12.586 1 94.06 274 GLU A O 1
ATOM 2142 N N . MET A 1 275 ? 12.789 -14.867 -14.562 1 89.25 275 MET A N 1
ATOM 2143 C CA . MET A 1 275 ? 11.805 -13.922 -14.039 1 89.25 275 MET A CA 1
ATOM 2144 C C . MET A 1 275 ? 10.547 -13.914 -14.898 1 89.25 275 MET A C 1
ATOM 2146 O O . MET A 1 275 ? 10.625 -13.898 -16.125 1 89.25 275 MET A O 1
ATOM 2150 N N . LYS A 1 276 ? 9.445 -13.898 -14.195 1 78.38 276 LYS A N 1
ATOM 2151 C CA . LYS A 1 276 ? 8.148 -13.898 -14.875 1 78.38 276 LYS A CA 1
ATOM 2152 C C . LYS A 1 276 ? 8.031 -12.727 -15.844 1 78.38 276 LYS A C 1
ATOM 2154 O O . LYS A 1 276 ? 8.281 -11.578 -15.469 1 78.38 276 LYS A O 1
ATOM 2159 N N . GLY A 1 277 ? 7.734 -12.961 -17.109 1 77.38 277 GLY A N 1
ATOM 2160 C CA . GLY A 1 277 ? 7.504 -11.93 -18.109 1 77.38 277 GLY A CA 1
ATOM 2161 C C . GLY A 1 277 ? 8.789 -11.375 -18.703 1 77.38 277 GLY A C 1
ATOM 2162 O O . GLY A 1 277 ? 8.75 -10.609 -19.656 1 77.38 277 GLY A O 1
ATOM 2163 N N . LYS A 1 278 ? 9.922 -11.742 -18.125 1 86.56 278 LYS A N 1
ATOM 2164 C CA . LYS A 1 278 ? 11.188 -11.156 -18.578 1 86.56 278 LYS A CA 1
ATOM 2165 C C . LYS A 1 278 ? 12.148 -12.227 -19.062 1 86.56 278 LYS A C 1
ATOM 2167 O O . LYS A 1 278 ? 13.156 -11.922 -19.703 1 86.56 278 LYS A O 1
ATOM 2172 N N . GLY A 1 279 ? 11.812 -13.477 -18.703 1 91.69 279 GLY A N 1
ATOM 2173 C CA . GLY A 1 279 ? 12.711 -14.547 -19.094 1 91.69 279 GLY A CA 1
ATOM 2174 C C . GLY A 1 279 ? 13.953 -14.641 -18.219 1 91.69 279 GLY A C 1
ATOM 2175 O O . GLY A 1 279 ? 13.891 -14.375 -17.016 1 91.69 279 GLY A O 1
ATOM 2176 N N . SER A 1 280 ? 15.039 -15.117 -18.828 1 95.38 280 SER A N 1
ATOM 2177 C CA . SER A 1 280 ? 16.297 -15.273 -18.094 1 95.38 280 SER A CA 1
ATOM 2178 C C . SER A 1 280 ? 17.094 -13.969 -18.078 1 95.38 280 SER A C 1
ATOM 2180 O O . SER A 1 280 ? 17.469 -13.461 -19.141 1 95.38 280 SER A O 1
ATOM 2182 N N . VAL A 1 281 ? 17.375 -13.477 -16.891 1 96.19 281 VAL A N 1
ATOM 2183 C CA . VAL A 1 281 ? 18.031 -12.188 -16.75 1 96.19 281 VAL A CA 1
ATOM 2184 C C . VAL A 1 281 ? 19.25 -12.312 -15.828 1 96.19 281 VAL A C 1
ATOM 2186 O O . VAL A 1 281 ? 19.188 -13.031 -14.828 1 96.19 281 VAL A O 1
ATOM 2189 N N . PRO A 1 282 ? 20.328 -11.633 -16.188 1 97.5 282 PRO A N 1
ATOM 2190 C CA . PRO A 1 282 ? 21.453 -11.641 -15.266 1 97.5 282 PRO A CA 1
ATOM 2191 C C . PRO A 1 282 ? 21.219 -10.789 -14.023 1 97.5 282 PRO A C 1
ATOM 2193 O O . PRO A 1 282 ? 20.609 -9.719 -14.109 1 97.5 282 PRO A O 1
ATOM 2196 N N . THR A 1 283 ? 21.641 -11.297 -12.875 1 97.94 283 THR A N 1
ATOM 2197 C CA . THR A 1 283 ? 21.5 -10.562 -11.625 1 97.94 283 THR A CA 1
ATOM 2198 C C . THR A 1 283 ? 22.828 -10.555 -10.852 1 97.94 283 THR A C 1
ATOM 2200 O O . THR A 1 283 ? 23.75 -11.289 -11.195 1 97.94 283 THR A O 1
ATOM 2203 N N . TYR A 1 284 ? 22.938 -9.656 -9.859 1 98.44 284 TYR A N 1
ATOM 2204 C CA . TYR A 1 284 ? 24.203 -9.438 -9.164 1 98.44 284 TYR A CA 1
ATOM 2205 C C . TYR A 1 284 ? 23.969 -9.234 -7.668 1 98.44 284 TYR A C 1
ATOM 2207 O O . TYR A 1 284 ? 22.906 -8.781 -7.254 1 98.44 284 TYR A O 1
ATOM 2215 N N . TRP A 1 285 ? 24.984 -9.617 -6.895 1 98.19 285 TRP A N 1
ATOM 2216 C CA . TRP A 1 285 ? 25.016 -9.312 -5.469 1 98.19 285 TRP A CA 1
ATOM 2217 C C . TRP A 1 285 ? 25.844 -8.055 -5.199 1 98.19 285 TRP A C 1
ATOM 2219 O O . TRP A 1 285 ? 26.891 -7.848 -5.82 1 98.19 285 TRP A O 1
ATOM 2229 N N . ILE A 1 286 ? 25.359 -7.258 -4.285 1 97.88 286 ILE A N 1
ATOM 2230 C CA . ILE A 1 286 ? 26.078 -6.035 -3.926 1 97.88 286 ILE A CA 1
ATOM 2231 C C . ILE A 1 286 ? 26.562 -6.129 -2.48 1 97.88 286 ILE A C 1
ATOM 2233 O O . ILE A 1 286 ? 25.797 -6.512 -1.588 1 97.88 286 ILE A O 1
ATOM 2237 N N . GLU A 1 287 ? 27.75 -5.766 -2.225 1 96.94 287 GLU A N 1
ATOM 2238 C CA . GLU A 1 287 ? 28.344 -5.629 -0.898 1 96.94 287 GLU A CA 1
ATOM 2239 C C . GLU A 1 287 ? 29.125 -4.332 -0.777 1 96.94 287 GLU A C 1
ATOM 2241 O O . GLU A 1 287 ? 29.562 -3.764 -1.784 1 96.94 287 GLU A O 1
ATOM 2246 N N . SER A 1 288 ? 29.234 -3.902 0.417 1 96.88 288 SER A N 1
ATOM 2247 C CA . SER A 1 288 ? 30.016 -2.693 0.657 1 96.88 288 SER A CA 1
ATOM 2248 C C . SER A 1 288 ? 31.5 -3.018 0.811 1 96.88 288 SER A C 1
ATOM 2250 O O . SER A 1 288 ? 31.859 -4.09 1.302 1 96.88 288 SER A O 1
ATOM 2252 N N . THR A 1 289 ? 32.344 -2.086 0.374 1 96.19 289 THR A N 1
ATOM 2253 C CA . THR A 1 289 ? 33.781 -2.219 0.587 1 96.19 289 THR A CA 1
ATOM 2254 C C . THR A 1 289 ? 34.25 -1.336 1.745 1 96.19 289 THR A C 1
ATOM 2256 O O . THR A 1 289 ? 33.469 -0.542 2.275 1 96.19 289 THR A O 1
ATOM 2259 N N . ASP A 1 290 ? 35.5 -1.48 2.082 1 95.62 290 ASP A N 1
ATOM 2260 C CA . ASP A 1 290 ? 36.062 -0.674 3.16 1 95.62 290 ASP A CA 1
ATOM 2261 C C . ASP A 1 290 ? 36.188 0.791 2.744 1 95.62 290 ASP A C 1
ATOM 2263 O O . ASP A 1 290 ? 36.281 1.677 3.596 1 95.62 290 ASP A O 1
ATOM 2267 N N . LYS A 1 291 ? 36.156 1.009 1.5 1 95.75 291 LYS A N 1
ATOM 2268 C CA . LYS A 1 291 ? 36.312 2.363 0.982 1 95.75 291 LYS A CA 1
ATOM 2269 C C . LYS A 1 291 ? 35 3.129 1.002 1 95.75 291 LYS A C 1
ATOM 2271 O O . LYS A 1 291 ? 34.969 4.344 0.784 1 95.75 291 LYS A O 1
ATOM 2276 N N . ASN A 1 292 ? 33.969 2.436 1.255 1 97.12 292 ASN A N 1
ATOM 2277 C CA . ASN A 1 292 ? 32.656 3.072 1.297 1 97.12 292 ASN A CA 1
ATOM 2278 C C . ASN A 1 292 ? 32.438 3.797 2.619 1 97.12 292 ASN A C 1
ATOM 2280 O O . ASN A 1 292 ? 32.188 3.162 3.65 1 97.12 292 ASN A O 1
ATOM 2284 N N . LYS A 1 293 ? 32.406 5.055 2.641 1 95 293 LYS A N 1
ATOM 2285 C CA . LYS A 1 293 ? 32.344 5.852 3.861 1 95 293 LYS A CA 1
ATOM 2286 C C . LYS A 1 293 ? 30.938 5.785 4.484 1 95 293 LYS A C 1
ATOM 2288 O O . LYS A 1 293 ? 30.766 6.125 5.656 1 95 293 LYS A O 1
ATOM 2293 N N . TYR A 1 294 ? 29.984 5.336 3.777 1 95.75 294 TYR A N 1
ATOM 2294 C CA . TYR A 1 294 ? 28.609 5.359 4.258 1 95.75 294 TYR A CA 1
ATOM 2295 C C . TYR A 1 294 ? 28.219 4.012 4.848 1 95.75 294 TYR A C 1
ATOM 2297 O O . TYR A 1 294 ? 27.359 3.945 5.734 1 95.75 294 TYR A O 1
ATOM 2305 N N . THR A 1 295 ? 28.812 2.916 4.316 1 97.19 295 THR A N 1
ATOM 2306 C CA . THR A 1 295 ? 28.328 1.61 4.754 1 97.19 295 THR A CA 1
ATOM 2307 C C . THR A 1 295 ? 29.5 0.664 5.008 1 97.19 295 THR A C 1
ATOM 2309 O O . THR A 1 295 ? 29.344 -0.557 4.934 1 97.19 295 THR A O 1
ATOM 2312 N N . ASN A 1 296 ? 30.656 1.191 5.184 1 96.31 296 ASN A N 1
ATOM 2313 C CA . ASN A 1 296 ? 31.719 0.315 5.668 1 96.31 296 ASN A CA 1
ATOM 2314 C C . ASN A 1 296 ? 31.453 -0.157 7.094 1 96.31 296 ASN A C 1
ATOM 2316 O O . ASN A 1 296 ? 30.453 0.237 7.707 1 96.31 296 ASN A O 1
ATOM 2320 N N . THR A 1 297 ? 32.312 -0.987 7.605 1 95.06 297 THR A N 1
ATOM 2321 C CA . THR A 1 297 ? 32.062 -1.629 8.891 1 95.06 297 THR A CA 1
ATOM 2322 C C . THR A 1 297 ? 31.859 -0.584 9.984 1 95.06 297 THR A C 1
ATOM 2324 O O . THR A 1 297 ? 30.922 -0.686 10.781 1 95.06 297 THR A O 1
ATOM 2327 N N . ASN A 1 298 ? 32.719 0.372 10.039 1 95.94 298 ASN A N 1
ATOM 2328 C CA . ASN A 1 298 ? 32.625 1.417 11.047 1 95.94 298 ASN A CA 1
ATOM 2329 C C . ASN A 1 298 ? 31.359 2.26 10.867 1 95.94 298 ASN A C 1
ATOM 2331 O O . ASN A 1 298 ? 30.703 2.615 11.852 1 95.94 298 ASN A O 1
ATOM 2335 N N . ALA A 1 299 ? 31.109 2.572 9.656 1 96.75 299 ALA A N 1
ATOM 2336 C CA . ALA A 1 299 ? 29.938 3.385 9.367 1 96.75 299 ALA A CA 1
ATOM 2337 C C . ALA A 1 299 ? 28.656 2.662 9.773 1 96.75 299 ALA A C 1
ATOM 2339 O O . ALA A 1 299 ? 27.719 3.287 10.273 1 96.75 299 ALA A O 1
ATOM 2340 N N . LEU A 1 300 ? 28.609 1.44 9.57 1 96.75 300 LEU A N 1
ATOM 2341 C CA . LEU A 1 300 ? 27.438 0.644 9.922 1 96.75 300 LEU A CA 1
ATOM 2342 C C . LEU A 1 300 ? 27.234 0.611 11.43 1 96.75 300 LEU A C 1
ATOM 2344 O O . LEU A 1 300 ? 26.094 0.652 11.906 1 96.75 300 LEU A O 1
ATOM 2348 N N . LEU A 1 301 ? 28.297 0.551 12.141 1 95.81 301 LEU A N 1
ATOM 2349 C CA . LEU A 1 301 ? 28.203 0.569 13.594 1 95.81 301 LEU A CA 1
ATOM 2350 C C . LEU A 1 301 ? 27.672 1.907 14.094 1 95.81 301 LEU A C 1
ATOM 2352 O O . LEU A 1 301 ? 26.891 1.952 15.047 1 95.81 301 LEU A O 1
ATOM 2356 N N . VAL A 1 302 ? 28.094 2.879 13.453 1 96.06 302 VAL A N 1
ATOM 2357 C CA . VAL A 1 302 ? 27.625 4.215 13.805 1 96.06 302 VAL A CA 1
ATOM 2358 C C . VAL A 1 302 ? 26.141 4.324 13.531 1 96.06 302 VAL A C 1
ATOM 2360 O O . VAL A 1 302 ? 25.391 4.891 14.336 1 96.06 302 VAL A O 1
ATOM 2363 N N . LEU A 1 303 ? 25.75 3.828 12.43 1 95.75 303 LEU A N 1
ATOM 2364 C CA . LEU A 1 303 ? 24.328 3.855 12.086 1 95.75 303 LEU A CA 1
ATOM 2365 C C . LEU A 1 303 ? 23.5 3.098 13.117 1 95.75 303 LEU A C 1
ATOM 2367 O O . LEU A 1 303 ? 22.406 3.535 13.492 1 95.75 303 LEU A O 1
ATOM 2371 N N . GLU A 1 304 ? 24 2.047 13.539 1 94.88 304 GLU A N 1
ATOM 2372 C CA . GLU A 1 304 ? 23.312 1.265 14.57 1 94.88 304 GLU A CA 1
ATOM 2373 C C . GLU A 1 304 ? 23.109 2.086 15.836 1 94.88 304 GLU A C 1
ATOM 2375 O O . GLU A 1 304 ? 22.047 2.025 16.453 1 94.88 304 GLU A O 1
ATOM 2380 N N . GLU A 1 305 ? 24.109 2.76 16.188 1 93.5 305 GLU A N 1
ATOM 2381 C CA . GLU A 1 305 ? 24.047 3.586 17.391 1 93.5 305 GLU A CA 1
ATOM 2382 C C . GLU A 1 305 ? 23.031 4.723 17.219 1 93.5 305 GLU A C 1
ATOM 2384 O O . GLU A 1 305 ? 22.312 5.051 18.156 1 93.5 305 GLU A O 1
ATOM 2389 N N . GLU A 1 306 ? 23.078 5.289 16.094 1 93.69 306 GLU A N 1
ATOM 2390 C CA . GLU A 1 306 ? 22.156 6.383 15.82 1 93.69 306 GLU A CA 1
ATOM 2391 C C . GLU A 1 306 ? 20.703 5.91 15.867 1 93.69 306 GLU A C 1
ATOM 2393 O O . GLU A 1 306 ? 19.828 6.621 16.375 1 93.69 306 GLU A O 1
ATOM 2398 N N . ILE A 1 307 ? 20.469 4.77 15.352 1 93 307 ILE A N 1
ATOM 2399 C CA . ILE A 1 307 ? 19.125 4.203 15.352 1 93 307 ILE A CA 1
ATOM 2400 C C . ILE A 1 307 ? 18.672 3.924 16.781 1 93 307 ILE A C 1
ATOM 2402 O O . ILE A 1 307 ? 17.531 4.219 17.156 1 93 307 ILE A O 1
ATOM 2406 N N . ALA A 1 308 ? 19.562 3.346 17.531 1 89.56 308 ALA A N 1
ATOM 2407 C CA . ALA A 1 308 ? 19.266 3.039 18.922 1 89.56 308 ALA A CA 1
ATOM 2408 C C . ALA A 1 308 ? 18.922 4.305 19.703 1 89.56 308 ALA A C 1
ATOM 2410 O O . ALA A 1 308 ? 18.016 4.301 20.531 1 89.56 308 ALA A O 1
ATOM 2411 N N . LYS A 1 309 ? 19.547 5.371 19.438 1 85.56 309 LYS A N 1
ATOM 2412 C CA . LYS A 1 309 ? 19.312 6.652 20.094 1 85.56 309 LYS A CA 1
ATOM 2413 C C . LYS A 1 309 ? 17.984 7.262 19.656 1 85.56 309 LYS A C 1
ATOM 2415 O O . LYS A 1 309 ? 17.281 7.871 20.469 1 85.56 309 LYS A O 1
ATOM 2420 N N . SER A 1 310 ? 17.719 7.086 18.406 1 80.38 310 SER A N 1
ATOM 2421 C CA . SER A 1 310 ? 16.484 7.648 17.875 1 80.38 310 SER A CA 1
ATOM 2422 C C . SER A 1 310 ? 15.258 6.926 18.438 1 80.38 310 SER A C 1
ATOM 2424 O O . SER A 1 310 ? 14.211 7.539 18.641 1 80.38 310 SER A O 1
ATOM 2426 N N . ALA A 1 311 ? 15.328 5.703 18.547 1 70.62 311 ALA A N 1
ATOM 2427 C CA . ALA A 1 311 ? 14.234 4.898 19.094 1 70.62 311 ALA A CA 1
ATOM 2428 C C . ALA A 1 311 ? 13.961 5.266 20.547 1 70.62 311 ALA A C 1
ATOM 2430 O O . ALA A 1 311 ? 12.805 5.301 20.969 1 70.62 311 ALA A O 1
ATOM 2431 N N . LEU A 1 312 ? 15.023 5.5 21.25 1 56.22 312 LEU A N 1
ATOM 2432 C CA . LEU A 1 312 ? 14.914 5.867 22.656 1 56.22 312 LEU A CA 1
ATOM 2433 C C . LEU A 1 312 ? 14.289 7.25 22.812 1 56.22 312 LEU A C 1
ATOM 2435 O O . LEU A 1 312 ? 13.508 7.484 23.734 1 56.22 312 LEU A O 1
ATOM 2439 N N . SER A 1 313 ? 14.602 8.094 21.953 1 50.22 313 SER A N 1
ATOM 2440 C CA . SER A 1 313 ? 14.055 9.445 22.016 1 50.22 313 SER A CA 1
ATOM 2441 C C . SER A 1 313 ? 12.562 9.453 21.688 1 50.22 313 SER A C 1
ATOM 2443 O O . SER A 1 313 ? 11.805 10.234 22.266 1 50.22 313 SER A O 1
ATOM 2445 N N . SER A 1 314 ? 12.133 8.609 20.812 1 53.09 314 SER A N 1
ATOM 2446 C CA . SER A 1 314 ? 10.711 8.516 20.5 1 53.09 314 SER A CA 1
ATOM 2447 C C . SER A 1 314 ? 9.914 7.918 21.656 1 53.09 314 SER A C 1
ATOM 2449 O O . SER A 1 314 ? 8.773 8.297 21.891 1 53.09 314 SER A O 1
ATOM 2451 N N . SER A 1 315 ? 10.539 6.938 22.359 1 46.88 315 SER A N 1
ATOM 2452 C CA . SER A 1 315 ? 9.906 6.348 23.531 1 46.88 315 SER A CA 1
ATOM 2453 C C . SER A 1 315 ? 9.844 7.344 24.688 1 46.88 315 SER A C 1
ATOM 2455 O O . SER A 1 315 ? 8.867 7.371 25.438 1 46.88 315 SER A O 1
ATOM 2457 N N . LYS A 1 316 ? 10.898 8.227 24.844 1 42.75 316 LYS A N 1
ATOM 2458 C CA . LYS A 1 316 ? 10.906 9.219 25.922 1 42.75 316 LYS A CA 1
ATOM 2459 C C . LYS A 1 316 ? 9.945 10.367 25.609 1 42.75 316 LYS A C 1
ATOM 2461 O O . LYS A 1 316 ? 9.328 10.922 26.516 1 42.75 316 LYS A O 1
ATOM 2466 N N . ALA A 1 317 ? 9.977 10.758 24.406 1 43.16 317 ALA A N 1
ATOM 2467 C CA . ALA A 1 317 ? 9.016 11.805 24.078 1 43.16 317 ALA A CA 1
ATOM 2468 C C . ALA A 1 317 ? 7.598 11.391 24.469 1 43.16 317 ALA A C 1
ATOM 2470 O O . ALA A 1 317 ? 6.809 12.211 24.938 1 43.16 317 ALA A O 1
ATOM 2471 N N . ASP A 1 318 ? 7.25 10.102 24.172 1 41.75 318 ASP A N 1
ATOM 2472 C CA . ASP A 1 318 ? 5.949 9.625 24.625 1 41.75 318 ASP A CA 1
ATOM 2473 C C . ASP A 1 318 ? 5.848 9.656 26.156 1 41.75 318 ASP A C 1
ATOM 2475 O O . ASP A 1 318 ? 4.777 9.93 26.703 1 41.75 318 ASP A O 1
ATOM 2479 N N . ALA A 1 319 ? 7.004 9.406 26.891 1 35.44 319 ALA A N 1
ATOM 2480 C CA . ALA A 1 319 ? 6.918 9.375 28.344 1 35.44 319 ALA A CA 1
ATOM 2481 C C . ALA A 1 319 ? 6.852 10.789 28.922 1 35.44 319 ALA A C 1
ATOM 2483 O O . ALA A 1 319 ? 6.133 11.039 29.891 1 35.44 319 ALA A O 1
ATOM 2484 N N . GLU A 1 320 ? 7.895 11.586 28.578 1 35.03 320 GLU A N 1
ATOM 2485 C CA . GLU A 1 320 ? 7.945 12.898 29.219 1 35.03 320 GLU A CA 1
ATOM 2486 C C . GLU A 1 320 ? 6.977 13.875 28.562 1 35.03 320 GLU A C 1
ATOM 2488 O O . GLU A 1 320 ? 6.773 14.984 29.062 1 35.03 320 GLU A O 1
ATOM 2493 N N . GLY A 1 321 ? 5.656 13.617 28.297 1 32.94 321 GLY A N 1
ATOM 2494 C CA . GLY A 1 321 ? 4.617 14.531 27.844 1 32.94 321 GLY A CA 1
ATOM 2495 C C . GLY A 1 321 ? 5.148 15.648 26.969 1 32.94 321 GLY A C 1
ATOM 2496 O O . GLY A 1 321 ? 4.488 16.672 26.797 1 32.94 321 GLY A O 1
ATOM 2497 N N . THR A 1 322 ? 6.422 15.844 26.844 1 30.75 322 THR A N 1
ATOM 2498 C CA . THR A 1 322 ? 6.926 16.984 26.078 1 30.75 322 THR A CA 1
ATOM 2499 C C . THR A 1 322 ? 6.711 16.781 24.594 1 30.75 322 THR A C 1
ATOM 2501 O O . THR A 1 322 ? 7 15.703 24.062 1 30.75 322 THR A O 1
ATOM 2504 N N . GLU A 1 323 ? 5.84 17.594 23.859 1 32.12 323 GLU A N 1
ATOM 2505 C CA . GLU A 1 323 ? 5.457 17.844 22.469 1 32.12 323 GLU A CA 1
ATOM 2506 C C . GLU A 1 323 ? 6.68 17.875 21.562 1 32.12 323 GLU A C 1
ATOM 2508 O O . GLU A 1 323 ? 7.199 18.953 21.25 1 32.12 323 GLU A O 1
ATOM 2513 N N . THR A 1 324 ? 7.746 17.328 21.781 1 31.44 324 THR A N 1
ATOM 2514 C CA . THR A 1 324 ? 8.789 17.484 20.781 1 31.44 324 THR A CA 1
ATOM 2515 C C . THR A 1 324 ? 8.305 17 19.422 1 31.44 324 THR A C 1
ATOM 2517 O O . THR A 1 324 ? 7.918 15.836 19.266 1 31.44 324 THR A O 1
ATOM 2520 N N . THR A 1 325 ? 7.895 17.891 18.516 1 30.23 325 THR A N 1
ATOM 2521 C CA . THR A 1 325 ? 7.477 17.766 17.125 1 30.23 325 THR A CA 1
ATOM 2522 C C . THR A 1 325 ? 8.516 17.016 16.297 1 30.23 325 THR A C 1
ATOM 2524 O O . THR A 1 325 ? 9.688 17.406 16.266 1 30.23 325 THR A O 1
ATOM 2527 N N . LEU A 1 326 ? 8.531 15.875 16.156 1 32.09 326 LEU A N 1
ATOM 2528 C CA . LEU A 1 326 ? 9.273 15.148 15.133 1 32.09 326 LEU A CA 1
ATOM 2529 C C . LEU A 1 326 ? 9.43 15.992 13.875 1 32.09 326 LEU A C 1
ATOM 2531 O O . LEU A 1 326 ? 10.086 15.57 12.922 1 32.09 326 LEU A O 1
ATOM 2535 N N . HIS A 1 327 ? 8.844 17.188 13.711 1 30.75 327 HIS A N 1
ATOM 2536 C CA . HIS A 1 327 ? 8.938 18.172 12.633 1 30.75 327 HIS A CA 1
ATOM 2537 C C . HIS A 1 327 ? 10.367 18.656 12.461 1 30.75 327 HIS A C 1
ATOM 2539 O O . HIS A 1 327 ? 10.742 19.125 11.375 1 30.75 327 HIS A O 1
ATOM 2545 N N . ASP A 1 328 ? 11.203 18.812 13.43 1 31.16 328 ASP A N 1
ATOM 2546 C CA . ASP A 1 328 ? 12.391 19.672 13.336 1 31.16 328 ASP A CA 1
ATOM 2547 C C . ASP A 1 328 ? 13.453 19.016 12.453 1 31.16 328 ASP A C 1
ATOM 2549 O O . ASP A 1 328 ? 14.188 19.719 11.758 1 31.16 328 ASP A O 1
ATOM 2553 N N . HIS A 1 329 ? 13.648 17.828 12.469 1 32.31 329 HIS A N 1
ATOM 2554 C CA . HIS A 1 329 ? 14.836 17.359 11.766 1 32.31 329 HIS A CA 1
ATOM 2555 C C . HIS A 1 329 ? 14.57 17.219 10.266 1 32.31 329 HIS A C 1
ATOM 2557 O O . HIS A 1 329 ? 15.508 17.109 9.477 1 32.31 329 HIS A O 1
ATOM 2563 N N . LEU A 1 330 ? 13.391 16.922 9.828 1 29.67 330 LEU A N 1
ATOM 2564 C CA . LEU A 1 330 ? 13.242 16.656 8.406 1 29.67 330 LEU A CA 1
ATOM 2565 C C . LEU A 1 330 ? 13.227 17.953 7.602 1 29.67 330 LEU A C 1
ATOM 2567 O O . LEU A 1 330 ? 13.359 17.938 6.375 1 29.67 330 LEU A O 1
ATOM 2571 N N . ILE A 1 331 ? 12.945 19.125 8.203 1 29.33 331 ILE A N 1
ATOM 2572 C CA . ILE A 1 331 ? 12.766 20.359 7.449 1 29.33 331 ILE A CA 1
ATOM 2573 C C . ILE A 1 331 ? 14.125 20.891 6.988 1 29.33 331 ILE A C 1
ATOM 2575 O O . ILE A 1 331 ? 14.188 21.766 6.129 1 29.33 331 ILE A O 1
ATOM 2579 N N . ASP A 1 332 ? 15.148 20.672 7.652 1 30.11 332 ASP A N 1
ATOM 2580 C CA . ASP A 1 332 ? 16.281 21.516 7.293 1 30.11 332 ASP A CA 1
ATOM 2581 C C . ASP A 1 332 ? 16.766 21.219 5.875 1 30.11 332 ASP A C 1
ATOM 2583 O O . ASP A 1 332 ? 17.359 22.078 5.223 1 30.11 332 ASP A O 1
ATOM 2587 N N . ASN A 1 333 ? 16.891 19.984 5.457 1 29.67 333 ASN A N 1
ATOM 2588 C CA . ASN A 1 333 ? 17.797 19.766 4.332 1 29.67 333 ASN A CA 1
ATOM 2589 C C . ASN A 1 333 ? 17.078 19.969 2.998 1 29.67 333 ASN A C 1
ATOM 2591 O O . ASN A 1 333 ? 17.547 19.5 1.958 1 29.67 333 ASN A O 1
ATOM 2595 N N . ILE A 1 334 ? 15.828 20.203 3 1 28.06 334 ILE A N 1
ATOM 2596 C CA . ILE A 1 334 ? 15.32 20.344 1.637 1 28.06 334 ILE A CA 1
ATOM 2597 C C . ILE A 1 334 ? 15.664 21.734 1.099 1 28.06 334 ILE A C 1
ATOM 2599 O O . ILE A 1 334 ? 15.141 22.734 1.585 1 28.06 334 ILE A O 1
ATOM 2603 N N . GLU A 1 335 ? 16.859 21.922 0.534 1 28.03 335 GLU A N 1
ATOM 2604 C CA . GLU A 1 335 ? 17.156 23.125 -0.236 1 28.03 335 GLU A CA 1
ATOM 2605 C C . GLU A 1 335 ? 16.125 23.344 -1.34 1 28.03 335 GLU A C 1
ATOM 2607 O O . GLU A 1 335 ? 15.711 22.391 -2.004 1 28.03 335 GLU A O 1
ATOM 2612 N N . PRO A 1 336 ? 15.453 24.406 -1.372 1 26.78 336 PRO A N 1
ATOM 2613 C CA . PRO A 1 336 ? 14.516 24.766 -2.438 1 26.78 336 PRO A CA 1
ATOM 2614 C C . PRO A 1 336 ? 15.117 24.594 -3.832 1 26.78 336 PRO A C 1
ATOM 2616 O O . PRO A 1 336 ? 16.219 25.078 -4.102 1 26.78 336 PRO A O 1
ATOM 2619 N N . SER A 1 337 ? 14.938 23.484 -4.461 1 26.45 337 SER A N 1
ATOM 2620 C CA . SER A 1 337 ? 15.445 23.438 -5.832 1 26.45 337 SER A CA 1
ATOM 2621 C C . SER A 1 337 ? 14.969 24.641 -6.637 1 26.45 337 SER A C 1
ATOM 2623 O O . SER A 1 337 ? 13.852 25.125 -6.453 1 26.45 337 SER A O 1
ATOM 2625 N N . PRO A 1 338 ? 15.797 25.406 -7.27 1 28.03 338 PRO A N 1
ATOM 2626 C CA . PRO A 1 338 ? 15.43 26.5 -8.164 1 28.03 338 PRO A CA 1
ATOM 2627 C C . PRO A 1 338 ? 14.414 26.078 -9.227 1 28.03 338 PRO A C 1
ATOM 2629 O O . PRO A 1 338 ? 14.406 24.922 -9.656 1 28.03 338 PRO A O 1
ATOM 2632 N N . THR A 1 339 ? 13.219 26.594 -9.211 1 26.36 339 THR A N 1
ATOM 2633 C CA . THR A 1 339 ? 12.125 26.547 -10.172 1 26.36 339 THR A CA 1
ATOM 2634 C C . THR A 1 339 ? 12.641 26.719 -11.594 1 26.36 339 THR A C 1
ATOM 2636 O O . THR A 1 339 ? 13.016 27.828 -11.984 1 26.36 339 THR A O 1
ATOM 2639 N N . GLN A 1 340 ? 13.555 26 -12.18 1 26.39 340 GLN A N 1
ATOM 2640 C CA . GLN A 1 340 ? 13.773 26.266 -13.602 1 26.39 340 GLN A CA 1
ATOM 2641 C C . GLN A 1 340 ? 12.508 26 -14.414 1 26.39 340 GLN A C 1
ATOM 2643 O O . GLN A 1 340 ? 12.031 24.875 -14.477 1 26.39 340 GLN A O 1
ATOM 2648 N N . GLY A 1 341 ? 11.539 26.984 -14.57 1 26.64 341 GLY A N 1
ATOM 2649 C CA . GLY A 1 341 ? 10.43 27.203 -15.484 1 26.64 341 GLY A CA 1
ATOM 2650 C C . GLY A 1 341 ? 10.781 26.891 -16.938 1 26.64 341 GLY A C 1
ATOM 2651 O O . GLY A 1 341 ? 11.578 27.609 -17.547 1 26.64 341 GLY A O 1
ATOM 2652 N N . HIS A 1 342 ? 11.031 25.656 -17.328 1 25.67 342 HIS A N 1
ATOM 2653 C CA . HIS A 1 342 ? 11.164 25.469 -18.766 1 25.67 342 HIS A CA 1
ATOM 2654 C C . HIS A 1 342 ? 9.914 25.922 -19.5 1 25.67 342 HIS A C 1
ATOM 2656 O O . HIS A 1 342 ? 8.797 25.578 -19.109 1 25.67 342 HIS A O 1
ATOM 2662 N N . ASP A 1 343 ? 9.922 27.094 -20.156 1 25.48 343 ASP A N 1
ATOM 2663 C CA . ASP A 1 343 ? 9.078 27.797 -21.109 1 25.48 343 ASP A CA 1
ATOM 2664 C C . ASP A 1 343 ? 8.734 26.922 -22.312 1 25.48 343 ASP A C 1
ATOM 2666 O O . ASP A 1 343 ? 9.602 26.625 -23.141 1 25.48 343 ASP A O 1
ATOM 2670 N N . TRP A 1 344 ? 7.875 25.984 -22.172 1 22.41 344 TRP A N 1
ATOM 2671 C CA . TRP A 1 344 ? 7.438 25.172 -23.297 1 22.41 344 TRP A CA 1
ATOM 2672 C C . TRP A 1 344 ? 6.762 26.047 -24.359 1 22.41 344 TRP A C 1
ATOM 2674 O O . TRP A 1 344 ? 6.172 25.516 -25.312 1 22.41 344 TRP A O 1
ATOM 2684 N N . ALA A 1 345 ? 6.676 27.375 -24.297 1 24.33 345 ALA A N 1
ATOM 2685 C CA . ALA A 1 345 ? 5.926 28.078 -25.344 1 24.33 345 ALA A CA 1
ATOM 2686 C C . ALA A 1 345 ? 6.5 27.781 -26.719 1 24.33 345 ALA A C 1
ATOM 2688 O O . ALA A 1 345 ? 5.754 27.625 -27.688 1 24.33 345 ALA A O 1
ATOM 2689 N N . ASN A 1 346 ? 7.766 27.812 -27 1 23.84 346 ASN A N 1
ATOM 2690 C CA . ASN A 1 346 ? 8.18 28.125 -28.359 1 23.84 346 ASN A CA 1
ATOM 2691 C C . ASN A 1 346 ? 8.008 26.922 -29.297 1 23.84 346 ASN A C 1
ATOM 2693 O O . ASN A 1 346 ? 8.016 27.078 -30.516 1 23.84 346 ASN A O 1
ATOM 2697 N N . GLU A 1 347 ? 8.367 25.703 -28.953 1 22.7 347 GLU A N 1
ATOM 2698 C CA . GLU A 1 347 ? 8.727 24.922 -30.141 1 22.7 347 GLU A CA 1
ATOM 2699 C C . GLU A 1 347 ? 7.477 24.406 -30.844 1 22.7 347 GLU A C 1
ATOM 2701 O O . GLU A 1 347 ? 7.082 23.25 -30.656 1 22.7 347 GLU A O 1
ATOM 2706 N N . VAL A 1 348 ? 6.293 25.062 -30.844 1 22.7 348 VAL A N 1
ATOM 2707 C CA . VAL A 1 348 ? 5.234 24.641 -31.75 1 22.7 348 VAL A CA 1
ATOM 2708 C C . VAL A 1 348 ? 5.707 24.781 -33.188 1 22.7 348 VAL A C 1
ATOM 2710 O O . VAL A 1 348 ? 4.957 24.516 -34.125 1 22.7 348 VAL A O 1
ATOM 2713 N N . ASP A 1 349 ? 6.727 25.562 -33.562 1 21.41 349 ASP A N 1
ATOM 2714 C CA . ASP A 1 349 ? 6.82 25.906 -34.969 1 21.41 349 ASP A CA 1
ATOM 2715 C C . ASP A 1 349 ? 7.098 24.672 -35.844 1 21.41 349 ASP A C 1
ATOM 2717 O O . ASP A 1 349 ? 6.52 24.5 -36.906 1 21.41 349 ASP A O 1
ATOM 2721 N N . THR A 1 350 ? 8.344 24.109 -35.812 1 22.52 350 THR A N 1
ATOM 2722 C CA . THR A 1 350 ? 8.961 23.594 -37.031 1 22.52 350 THR A CA 1
ATOM 2723 C C . THR A 1 350 ? 8.461 22.172 -37.312 1 22.52 350 THR A C 1
ATOM 2725 O O . THR A 1 350 ? 8.656 21.672 -38.438 1 22.52 350 THR A O 1
ATOM 2728 N N . LEU A 1 351 ? 7.699 21.312 -36.531 1 20.12 351 LEU A N 1
ATOM 2729 C CA . LEU A 1 351 ? 7.309 20.297 -37.5 1 20.12 351 LEU A CA 1
ATOM 2730 C C . LEU A 1 351 ? 6.031 20.703 -38.219 1 20.12 351 LEU A C 1
ATOM 2732 O O . LEU A 1 351 ? 5.109 21.25 -37.625 1 20.12 351 LEU A O 1
ATOM 2736 N N . MET B 1 1 ? -59.938 55.031 -30.125 1 23.02 1 MET B N 1
ATOM 2737 C CA . MET B 1 1 ? -59.75 55.375 -28.719 1 23.02 1 MET B CA 1
ATOM 2738 C C . MET B 1 1 ? -58.344 55.094 -28.266 1 23.02 1 MET B C 1
ATOM 2740 O O . MET B 1 1 ? -57.75 54.094 -28.672 1 23.02 1 MET B O 1
ATOM 2744 N N . GLN B 1 2 ? -57.625 56.125 -27.703 1 23.95 2 GLN B N 1
ATOM 2745 C CA . GLN B 1 2 ? -56.281 56.656 -27.422 1 23.95 2 GLN B CA 1
ATOM 2746 C C . GLN B 1 2 ? -55.625 55.906 -26.266 1 23.95 2 GLN B C 1
ATOM 2748 O O . GLN B 1 2 ? -56 56.125 -25.094 1 23.95 2 GLN B O 1
ATOM 2753 N N . MET B 1 3 ? -55.531 54.594 -26.297 1 26.03 3 MET B N 1
ATOM 2754 C CA . MET B 1 3 ? -55.156 53.812 -25.125 1 26.03 3 MET B CA 1
ATOM 2755 C C . MET B 1 3 ? -53.844 54.281 -24.562 1 26.03 3 MET B C 1
ATOM 2757 O O . MET B 1 3 ? -52.906 54.562 -25.312 1 26.03 3 MET B O 1
ATOM 2761 N N . THR B 1 4 ? -53.844 54.75 -23.297 1 26.73 4 THR B N 1
ATOM 2762 C CA . THR B 1 4 ? -53.031 55.469 -22.328 1 26.73 4 THR B CA 1
ATOM 2763 C C . THR B 1 4 ? -51.75 54.719 -22 1 26.73 4 THR B C 1
ATOM 2765 O O . THR B 1 4 ? -51.781 53.5 -21.781 1 26.73 4 THR B O 1
ATOM 2768 N N . PRO B 1 5 ? -50.562 55.219 -22.328 1 27.98 5 PRO B N 1
ATOM 2769 C CA . PRO B 1 5 ? -49.156 54.75 -22.281 1 27.98 5 PRO B CA 1
ATOM 2770 C C . PRO B 1 5 ? -48.719 54.375 -20.875 1 27.98 5 PRO B C 1
ATOM 2772 O O . PRO B 1 5 ? -48.906 55.156 -19.938 1 27.98 5 PRO B O 1
ATOM 2775 N N . VAL B 1 6 ? -48.844 53.094 -20.453 1 28.42 6 VAL B N 1
ATOM 2776 C CA . VAL B 1 6 ? -48.562 52.531 -19.141 1 28.42 6 VAL B CA 1
ATOM 2777 C C . VAL B 1 6 ? -47.156 52.875 -18.734 1 28.42 6 VAL B C 1
ATOM 2779 O O . VAL B 1 6 ? -46.188 52.625 -19.484 1 28.42 6 VAL B O 1
ATOM 2782 N N . ALA B 1 7 ? -46.938 53.844 -17.797 1 26.31 7 ALA B N 1
ATOM 2783 C CA . ALA B 1 7 ? -45.812 54.5 -17.125 1 26.31 7 ALA B CA 1
ATOM 2784 C C . ALA B 1 7 ? -44.938 53.469 -16.391 1 26.31 7 ALA B C 1
ATOM 2786 O O . ALA B 1 7 ? -45.438 52.75 -15.508 1 26.31 7 ALA B O 1
ATOM 2787 N N . GLU B 1 8 ? -44.062 52.688 -17.062 1 25.92 8 GLU B N 1
ATOM 2788 C CA . GLU B 1 8 ? -43.188 51.656 -16.547 1 25.92 8 GLU B CA 1
ATOM 2789 C C . GLU B 1 8 ? -42.312 52.188 -15.43 1 25.92 8 GLU B C 1
ATOM 2791 O O . GLU B 1 8 ? -41.531 53.156 -15.648 1 25.92 8 GLU B O 1
ATOM 2796 N N . GLU B 1 9 ? -42.781 52.25 -14.156 1 23.83 9 GLU B N 1
ATOM 2797 C CA . GLU B 1 9 ? -42.156 52.75 -12.945 1 23.83 9 GLU B CA 1
ATOM 2798 C C . GLU B 1 9 ? -40.812 52.062 -12.68 1 23.83 9 GLU B C 1
ATOM 2800 O O . GLU B 1 9 ? -40.781 50.812 -12.609 1 23.83 9 GLU B O 1
ATOM 2805 N N . LYS B 1 10 ? -39.656 52.656 -12.977 1 28.25 10 LYS B N 1
ATOM 2806 C CA . LYS B 1 10 ? -38.25 52.375 -12.766 1 28.25 10 LYS B CA 1
ATOM 2807 C C . LYS B 1 10 ? -37.938 52.156 -11.289 1 28.25 10 LYS B C 1
ATOM 2809 O O . LYS B 1 10 ? -38.062 53.062 -10.469 1 28.25 10 LYS B O 1
ATOM 2814 N N . LYS B 1 11 ? -38.312 51 -10.703 1 28.8 11 LYS B N 1
ATOM 2815 C CA . LYS B 1 11 ? -37.969 50.719 -9.312 1 28.8 11 LYS B CA 1
ATOM 2816 C C . LYS B 1 11 ? -36.469 50.781 -9.102 1 28.8 11 LYS B C 1
ATOM 2818 O O . LYS B 1 11 ? -35.719 50.094 -9.789 1 28.8 11 LYS B O 1
ATOM 2823 N N . ARG B 1 12 ? -35.938 51.938 -8.57 1 26 12 ARG B N 1
ATOM 2824 C CA . ARG B 1 12 ? -34.594 52.312 -8.102 1 26 12 ARG B CA 1
ATOM 2825 C C . ARG B 1 12 ? -34.094 51.344 -7.039 1 26 12 ARG B C 1
ATOM 2827 O O . ARG B 1 12 ? -34.812 51.094 -6.051 1 26 12 ARG B O 1
ATOM 2834 N N . ASN B 1 13 ? -33.344 50.312 -7.418 1 22.55 13 ASN B N 1
ATOM 2835 C CA . ASN B 1 13 ? -32.688 49.25 -6.652 1 22.55 13 ASN B CA 1
ATOM 2836 C C . ASN B 1 13 ? -31.812 49.812 -5.547 1 22.55 13 ASN B C 1
ATOM 2838 O O . ASN B 1 13 ? -30.75 50.406 -5.824 1 22.55 13 ASN B O 1
ATOM 2842 N N . ARG B 1 14 ? -32.312 50.438 -4.371 1 25.39 14 ARG B N 1
ATOM 2843 C CA . ARG B 1 14 ? -31.688 51.094 -3.215 1 25.39 14 ARG B CA 1
ATOM 2844 C C . ARG B 1 14 ? -30.844 50.094 -2.42 1 25.39 14 ARG B C 1
ATOM 2846 O O . ARG B 1 14 ? -30.422 50.406 -1.299 1 25.39 14 ARG B O 1
ATOM 2853 N N . SER B 1 15 ? -30.672 48.844 -2.803 1 24.41 15 SER B N 1
ATOM 2854 C CA . SER B 1 15 ? -30.297 47.938 -1.713 1 24.41 15 SER B CA 1
ATOM 2855 C C . SER B 1 15 ? -28.875 48.219 -1.242 1 24.41 15 SER B C 1
ATOM 2857 O O . SER B 1 15 ? -28.375 47.531 -0.342 1 24.41 15 SER B O 1
ATOM 2859 N N . SER B 1 16 ? -28.078 49 -1.953 1 25.64 16 SER B N 1
ATOM 2860 C CA . SER B 1 16 ? -26.656 48.875 -1.67 1 25.64 16 SER B CA 1
ATOM 2861 C C . SER B 1 16 ? -26.312 49.5 -0.316 1 25.64 16 SER B C 1
ATOM 2863 O O . SER B 1 16 ? -25.141 49.656 0.011 1 25.64 16 SER B O 1
ATOM 2865 N N . THR B 1 17 ? -27.234 50.156 0.413 1 24.06 17 THR B N 1
ATOM 2866 C CA . THR B 1 17 ? -26.812 51.156 1.393 1 24.06 17 THR B CA 1
ATOM 2867 C C . THR B 1 17 ? -26.281 50.5 2.654 1 24.06 17 THR B C 1
ATOM 2869 O O . THR B 1 17 ? -25.812 51.156 3.568 1 24.06 17 THR B O 1
ATOM 2872 N N . ARG B 1 18 ? -26.547 49.219 2.871 1 25.17 18 ARG B N 1
ATOM 2873 C CA . ARG B 1 18 ? -26.594 48.844 4.285 1 25.17 18 ARG B CA 1
ATOM 2874 C C . ARG B 1 18 ? -25.188 48.781 4.871 1 25.17 18 ARG B C 1
ATOM 2876 O O . ARG B 1 18 ? -25 48.938 6.082 1 25.17 18 ARG B O 1
ATOM 2883 N N . VAL B 1 19 ? -24.25 48.312 4.094 1 27.31 19 VAL B N 1
ATOM 2884 C CA . VAL B 1 19 ? -23.078 47.906 4.859 1 27.31 19 VAL B CA 1
ATOM 2885 C C . VAL B 1 19 ? -22.281 49.156 5.27 1 27.31 19 VAL B C 1
ATOM 2887 O O . VAL B 1 19 ? -21.297 49.031 6 1 27.31 19 VAL B O 1
ATOM 2890 N N . GLY B 1 20 ? -22.609 50.344 4.668 1 26.88 20 GLY B N 1
ATOM 2891 C CA . GLY B 1 20 ? -21.844 51.562 4.891 1 26.88 20 GLY B CA 1
ATOM 2892 C C . GLY B 1 20 ? -21.984 52.094 6.297 1 26.88 20 GLY B C 1
ATOM 2893 O O . GLY B 1 20 ? -21.344 53.094 6.656 1 26.88 20 GLY B O 1
ATOM 2894 N N . CYS B 1 21 ? -23.078 51.75 6.945 1 26.16 21 CYS B N 1
ATOM 2895 C CA . CYS B 1 21 ? -23.562 52.5 8.086 1 26.16 21 CYS B CA 1
ATOM 2896 C C . CYS B 1 21 ? -22.656 52.344 9.289 1 26.16 21 CYS B C 1
ATOM 2898 O O . CYS B 1 21 ? -22.609 53.188 10.172 1 26.16 21 CYS B O 1
ATOM 2900 N N . THR B 1 22 ? -22 51.188 9.305 1 29.7 22 THR B N 1
ATOM 2901 C CA . THR B 1 22 ? -21.375 51 10.609 1 29.7 22 THR B CA 1
ATOM 2902 C C . THR B 1 22 ? -20.156 51.906 10.742 1 29.7 22 THR B C 1
ATOM 2904 O O . THR B 1 22 ? -19.875 52.406 11.836 1 29.7 22 THR B O 1
ATOM 2907 N N . PHE B 1 23 ? -19.453 52.156 9.602 1 29.78 23 PHE B N 1
ATOM 2908 C CA . PHE B 1 23 ? -18.25 52.969 9.711 1 29.78 23 PHE B CA 1
ATOM 2909 C C . PHE B 1 23 ? -18.594 54.438 9.938 1 29.78 23 PHE B C 1
ATOM 2911 O O . PHE B 1 23 ? -17.859 55.156 10.609 1 29.78 23 PHE B O 1
ATOM 2918 N N . SER B 1 24 ? -19.766 54.875 9.422 1 29.5 24 SER B N 1
ATOM 2919 C CA . SER B 1 24 ? -20.125 56.281 9.461 1 29.5 24 SER B CA 1
ATOM 2920 C C . SER B 1 24 ? -20.406 56.75 10.891 1 29.5 24 SER B C 1
ATOM 2922 O O . SER B 1 24 ? -20.281 57.938 11.195 1 29.5 24 SER B O 1
ATOM 2924 N N . ILE B 1 25 ? -20.828 55.781 11.664 1 29.58 25 ILE B N 1
ATOM 2925 C CA . ILE B 1 25 ? -21.219 56.25 12.984 1 29.58 25 ILE B CA 1
ATOM 2926 C C . ILE B 1 25 ? -19.969 56.688 13.781 1 29.58 25 ILE B C 1
ATOM 2928 O O . ILE B 1 25 ? -19.969 57.688 14.461 1 29.58 25 ILE B O 1
ATOM 2932 N N . CYS B 1 26 ? -18.812 55.906 13.555 1 29.62 26 CYS B N 1
ATOM 2933 C CA . CYS B 1 26 ? -17.688 56.25 14.43 1 29.62 26 CYS B CA 1
ATOM 2934 C C . CYS B 1 26 ? -17.016 57.531 13.992 1 29.62 26 CYS B C 1
ATOM 2936 O O . CYS B 1 26 ? -16.453 58.25 14.812 1 29.62 26 CYS B O 1
ATOM 2938 N N . TYR B 1 27 ? -17.062 57.875 12.727 1 29.02 27 TYR B N 1
ATOM 2939 C CA . TYR B 1 27 ? -16.422 59.094 12.266 1 29.02 27 TYR B CA 1
ATOM 2940 C C . TYR B 1 27 ? -17.203 60.312 12.719 1 29.02 27 TYR B C 1
ATOM 2942 O O . TYR B 1 27 ? -16.625 61.375 12.969 1 29.02 27 TYR B O 1
ATOM 2950 N N . SER B 1 28 ? -18.531 60.25 12.711 1 29.59 28 SER B N 1
ATOM 2951 C CA . SER B 1 28 ? -19.297 61.469 13.023 1 29.59 28 SER B CA 1
ATOM 2952 C C . SER B 1 28 ? -19.062 61.906 14.469 1 29.59 28 SER B C 1
ATOM 2954 O O . SER B 1 28 ? -19.25 63.062 14.805 1 29.59 28 SER B O 1
ATOM 2956 N N . VAL B 1 29 ? -18.688 60.938 15.312 1 30.52 29 VAL B N 1
ATOM 2957 C CA . VAL B 1 29 ? -18.531 61.375 16.688 1 30.52 29 VAL B CA 1
ATOM 2958 C C . VAL B 1 29 ? -17.25 62.219 16.828 1 30.52 29 VAL B C 1
ATOM 2960 O O . VAL B 1 29 ? -17.219 63.219 17.547 1 30.52 29 VAL B O 1
ATOM 2963 N N . ILE B 1 30 ? -16.188 61.969 16.031 1 30.58 30 ILE B N 1
ATOM 2964 C CA . ILE B 1 30 ? -14.938 62.688 16.25 1 30.58 30 ILE B CA 1
ATOM 2965 C C . ILE B 1 30 ? -15.086 64.125 15.766 1 30.58 30 ILE B C 1
ATOM 2967 O O . ILE B 1 30 ? -14.484 65.062 16.328 1 30.58 30 ILE B O 1
ATOM 2971 N N . ASP B 1 31 ? -15.883 64.375 14.789 1 30.11 31 ASP B N 1
ATOM 2972 C CA . ASP B 1 31 ? -15.875 65.75 14.305 1 30.11 31 ASP B CA 1
ATOM 2973 C C . ASP B 1 31 ? -16.547 66.688 15.297 1 30.11 31 ASP B C 1
ATOM 2975 O O . ASP B 1 31 ? -16.766 67.875 15.008 1 30.11 31 ASP B O 1
ATOM 2979 N N . TYR B 1 32 ? -17.219 66.125 16.328 1 28.48 32 TYR B N 1
ATOM 2980 C CA . TYR B 1 32 ? -17.844 67.188 17.172 1 28.48 32 TYR B CA 1
ATOM 2981 C C . TYR B 1 32 ? -16.797 67.938 17.938 1 28.48 32 TYR B C 1
ATOM 2983 O O . TYR B 1 32 ? -17.094 68.562 18.984 1 28.48 32 TYR B O 1
ATOM 2991 N N . LYS B 1 33 ? -15.57 68.062 17.531 1 30.23 33 LYS B N 1
ATOM 2992 C CA . LYS B 1 33 ? -14.586 68.875 18.203 1 30.23 33 LYS B CA 1
ATOM 2993 C C . LYS B 1 33 ? -15.039 70.312 18.234 1 30.23 33 LYS B C 1
ATOM 2995 O O . LYS B 1 33 ? -14.438 71.188 18.922 1 30.23 33 LYS B O 1
ATOM 3000 N N . SER B 1 34 ? -15.609 70.875 17.25 1 28.61 34 SER B N 1
ATOM 3001 C CA . SER B 1 34 ? -15.336 72.312 17.281 1 28.61 34 SER B CA 1
ATOM 3002 C C . SER B 1 34 ? -16.062 73 18.438 1 28.61 34 SER B C 1
ATOM 3004 O O . SER B 1 34 ? -15.727 74.125 18.828 1 28.61 34 SER B O 1
ATOM 3006 N N . LYS B 1 35 ? -17.359 72.938 18.734 1 30.83 35 LYS B N 1
ATOM 3007 C CA . LYS B 1 35 ? -17.953 74.062 19.484 1 30.83 35 LYS B CA 1
ATOM 3008 C C . LYS B 1 35 ? -17.562 74 20.953 1 30.83 35 LYS B C 1
ATOM 3010 O O . LYS B 1 35 ? -17.344 72.938 21.516 1 30.83 35 LYS B O 1
ATOM 3015 N N . GLU B 1 36 ? -17.422 75.25 21.75 1 30.97 36 GLU B N 1
ATOM 3016 C CA . GLU B 1 36 ? -16.625 75.875 22.797 1 30.97 36 GLU B CA 1
ATOM 3017 C C . GLU B 1 36 ? -16.75 75.125 24.109 1 30.97 36 GLU B C 1
ATOM 3019 O O . GLU B 1 36 ? -15.742 74.75 24.719 1 30.97 36 GLU B O 1
ATOM 3024 N N . ARG B 1 37 ? -17.203 75.938 25.375 1 32.12 37 ARG B N 1
ATOM 3025 C CA . ARG B 1 37 ? -16.969 76 26.812 1 32.12 37 ARG B CA 1
ATOM 3026 C C . ARG B 1 37 ? -17.641 74.812 27.531 1 32.12 37 ARG B C 1
ATOM 3028 O O . ARG B 1 37 ? -17.078 74.25 28.453 1 32.12 37 ARG B O 1
ATOM 3035 N N . LYS B 1 38 ? -18.969 74.812 27.641 1 36.56 38 LYS B N 1
ATOM 3036 C CA . LYS B 1 38 ? -19.891 74.125 28.516 1 36.56 38 LYS B CA 1
ATOM 3037 C C . LYS B 1 38 ? -19.906 72.625 28.203 1 36.56 38 LYS B C 1
ATOM 3039 O O . LYS B 1 38 ? -20.531 71.812 28.922 1 36.56 38 LYS B O 1
ATOM 3044 N N . THR B 1 39 ? -19.625 72.25 26.906 1 33.72 39 THR B N 1
ATOM 3045 C CA . THR B 1 39 ? -19.828 71 26.172 1 33.72 39 THR B CA 1
ATOM 3046 C C . THR B 1 39 ? -18.703 70 26.453 1 33.72 39 THR B C 1
ATOM 3048 O O . THR B 1 39 ? -18.547 69 25.75 1 33.72 39 THR B O 1
ATOM 3051 N N . ASN B 1 40 ? -17.875 70.188 27.359 1 36.06 40 ASN B N 1
ATOM 3052 C CA . ASN B 1 40 ? -16.75 69.312 27.766 1 36.06 40 ASN B CA 1
ATOM 3053 C C . ASN B 1 40 ? -17.203 67.938 28.219 1 36.06 40 ASN B C 1
ATOM 3055 O O . ASN B 1 40 ? -16.562 66.938 27.938 1 36.06 40 ASN B O 1
ATOM 3059 N N . LYS B 1 41 ? -18.297 67.938 29.094 1 39.94 41 LYS B N 1
ATOM 3060 C CA . LYS B 1 41 ? -18.75 66.625 29.609 1 39.94 41 LYS B CA 1
ATOM 3061 C C . LYS B 1 41 ? -19.266 65.75 28.484 1 39.94 41 LYS B C 1
ATOM 3063 O O . LYS B 1 41 ? -19.047 64.562 28.484 1 39.94 41 LYS B O 1
ATOM 3068 N N . ARG B 1 42 ? -20.062 66.375 27.578 1 42 42 ARG B N 1
ATOM 3069 C CA . ARG B 1 42 ? -20.594 65.562 26.469 1 42 42 ARG B CA 1
ATOM 3070 C C . ARG B 1 42 ? -19.469 65.125 25.547 1 42 42 ARG B C 1
ATOM 3072 O O . ARG B 1 42 ? -19.531 64 25 1 42 42 ARG B O 1
ATOM 3079 N N . VAL B 1 43 ? -18.406 65.875 25.516 1 43.59 43 VAL B N 1
ATOM 3080 C CA . VAL B 1 43 ? -17.297 65.5 24.656 1 43.59 43 VAL B CA 1
ATOM 3081 C C . VAL B 1 43 ? -16.562 64.312 25.266 1 43.59 43 VAL B C 1
ATOM 3083 O O . VAL B 1 43 ? -16.172 63.375 24.562 1 43.59 43 VAL B O 1
ATOM 3086 N N . LYS B 1 44 ? -16.438 64.312 26.609 1 44.16 44 LYS B N 1
ATOM 3087 C CA . LYS B 1 44 ? -15.766 63.219 27.25 1 44.16 44 LYS B CA 1
ATOM 3088 C C . LYS B 1 44 ? -16.594 61.938 27.109 1 44.16 44 LYS B C 1
ATOM 3090 O O . LYS B 1 44 ? -16.047 60.875 26.859 1 44.16 44 LYS B O 1
ATOM 3095 N N . THR B 1 45 ? -17.891 62.156 27.281 1 46.34 45 THR B N 1
ATOM 3096 C CA . THR B 1 45 ? -18.75 60.969 27.125 1 46.34 45 THR B CA 1
ATOM 3097 C C . THR B 1 45 ? -18.703 60.469 25.688 1 46.34 45 THR B C 1
ATOM 3099 O O . THR B 1 45 ? -18.672 59.281 25.438 1 46.34 45 THR B O 1
ATOM 3102 N N . ALA B 1 46 ? -18.719 61.438 24.797 1 44.62 46 ALA B N 1
ATOM 3103 C CA . ALA B 1 46 ? -18.656 61.062 23.391 1 44.62 46 ALA B CA 1
ATOM 3104 C C . ALA B 1 46 ? -17.312 60.469 23.031 1 44.62 46 ALA B C 1
ATOM 3106 O O . ALA B 1 46 ? -17.25 59.5 22.25 1 44.62 46 ALA B O 1
ATOM 3107 N N . HIS B 1 47 ? -16.25 60.938 23.594 1 46.84 47 HIS B N 1
ATOM 3108 C CA . HIS B 1 47 ? -14.93 60.375 23.391 1 46.84 47 HIS B CA 1
ATOM 3109 C C . HIS B 1 47 ? -14.844 58.938 23.938 1 46.84 47 HIS B C 1
ATOM 3111 O O . HIS B 1 47 ? -14.266 58.062 23.297 1 46.84 47 HIS B O 1
ATOM 3117 N N . VAL B 1 48 ? -15.406 58.812 25.125 1 47.5 48 VAL B N 1
ATOM 3118 C CA . VAL B 1 48 ? -15.391 57.5 25.719 1 47.5 48 VAL B CA 1
ATOM 3119 C C . VAL B 1 48 ? -16.234 56.531 24.875 1 47.5 48 VAL B C 1
ATOM 3121 O O . VAL B 1 48 ? -15.836 55.406 24.641 1 47.5 48 VAL B O 1
ATOM 3124 N N . ALA B 1 49 ? -17.359 57.062 24.484 1 46.44 49 ALA B N 1
ATOM 3125 C CA . ALA B 1 49 ? -18.219 56.25 23.641 1 46.44 49 ALA B CA 1
ATOM 3126 C C . ALA B 1 49 ? -17.531 55.906 22.328 1 46.44 49 ALA B C 1
ATOM 3128 O O . ALA B 1 49 ? -17.641 54.75 21.844 1 46.44 49 ALA B O 1
ATOM 3129 N N . TYR B 1 50 ? -16.844 56.844 21.797 1 45.19 50 TYR B N 1
ATOM 3130 C CA . TYR B 1 50 ? -16.094 56.594 20.578 1 45.19 50 TYR B CA 1
ATOM 3131 C C . TYR B 1 50 ? -14.984 55.594 20.797 1 45.19 50 TYR B C 1
ATOM 3133 O O . TYR B 1 50 ? -14.797 54.688 19.984 1 45.19 50 TYR B O 1
ATOM 3141 N N . CYS B 1 51 ? -14.195 55.844 21.812 1 47.94 51 CYS B N 1
ATOM 3142 C CA . CYS B 1 51 ? -13.141 54.875 22.109 1 47.94 51 CYS B CA 1
ATOM 3143 C C . CYS B 1 51 ? -13.711 53.469 22.328 1 47.94 51 CYS B C 1
ATOM 3145 O O . CYS B 1 51 ? -13.133 52.5 21.859 1 47.94 51 CYS B O 1
ATOM 3147 N N . ASP B 1 52 ? -14.844 53.5 22.922 1 50.19 52 ASP B N 1
ATOM 3148 C CA . ASP B 1 52 ? -15.492 52.219 23.156 1 50.19 52 ASP B CA 1
ATOM 3149 C C . ASP B 1 52 ? -15.922 51.562 21.844 1 50.19 52 ASP B C 1
ATOM 3151 O O . ASP B 1 52 ? -15.781 50.344 21.672 1 50.19 52 ASP B O 1
ATOM 3155 N N . ALA B 1 53 ? -16.453 52.406 21.031 1 49.62 53 ALA B N 1
ATOM 3156 C CA . ALA B 1 53 ? -16.922 51.906 19.734 1 49.62 53 ALA B CA 1
ATOM 3157 C C . ALA B 1 53 ? -15.75 51.375 18.906 1 49.62 53 ALA B C 1
ATOM 3159 O O . ALA B 1 53 ? -15.859 50.344 18.234 1 49.62 53 ALA B O 1
ATOM 3160 N N . VAL B 1 54 ? -14.719 52.125 18.906 1 49.38 54 VAL B N 1
ATOM 3161 C CA . VAL B 1 54 ? -13.531 51.719 18.172 1 49.38 54 VAL B CA 1
ATOM 3162 C C . VAL B 1 54 ? -13 50.406 18.75 1 49.38 54 VAL B C 1
ATOM 3164 O O . VAL B 1 54 ? -12.641 49.5 18.016 1 49.38 54 VAL B O 1
ATOM 3167 N N . PHE B 1 55 ? -12.938 50.406 20.016 1 49.78 55 PHE B N 1
ATOM 3168 C CA . PHE B 1 55 ? -12.484 49.188 20.688 1 49.78 55 PHE B CA 1
ATOM 3169 C C . PHE B 1 55 ? -13.391 48 20.344 1 49.78 55 PHE B C 1
ATOM 3171 O O . PHE B 1 55 ? -12.914 46.906 20.078 1 49.78 55 PHE B O 1
ATOM 3178 N N . LEU B 1 56 ? -14.664 48.344 20.344 1 50.31 56 LEU B N 1
ATOM 3179 C CA . LEU B 1 56 ? -15.617 47.281 20.016 1 50.31 56 LEU B CA 1
ATOM 3180 C C . LEU B 1 56 ? -15.445 46.812 18.578 1 50.31 56 LEU B C 1
ATOM 3182 O O . LEU B 1 56 ? -15.531 45.625 18.281 1 50.31 56 LEU B O 1
ATOM 3186 N N . ARG B 1 57 ? -15.281 47.781 17.703 1 49.81 57 ARG B N 1
ATOM 3187 C CA . ARG B 1 57 ? -15.078 47.438 16.312 1 49.81 57 ARG B CA 1
ATOM 3188 C C . ARG B 1 57 ? -13.812 46.594 16.141 1 49.81 57 ARG B C 1
ATOM 3190 O O . ARG B 1 57 ? -13.812 45.625 15.398 1 49.81 57 ARG B O 1
ATOM 3197 N N . GLU B 1 58 ? -12.797 47.188 16.766 1 52.16 58 GLU B N 1
ATOM 3198 C CA . GLU B 1 58 ? -11.547 46.438 16.672 1 52.16 58 GLU B CA 1
ATOM 3199 C C . GLU B 1 58 ? -11.695 45.031 17.266 1 52.16 58 GLU B C 1
ATOM 3201 O O . GLU B 1 58 ? -11.172 44.062 16.703 1 52.16 58 GLU B O 1
ATOM 3206 N N . HIS B 1 59 ? -12.398 45.062 18.266 1 51.41 59 HIS B N 1
ATOM 3207 C CA . HIS B 1 59 ? -12.656 43.781 18.906 1 51.41 59 HIS B CA 1
ATOM 3208 C C . HIS B 1 59 ? -13.484 42.875 18 1 51.41 59 HIS B C 1
ATOM 3210 O O . HIS B 1 59 ? -13.156 41.688 17.844 1 51.41 59 HIS B O 1
ATOM 3216 N N . LEU B 1 60 ? -14.438 43.469 17.453 1 50.09 60 LEU B N 1
ATOM 3217 C CA . LEU B 1 60 ? -15.289 42.719 16.578 1 50.09 60 LEU B CA 1
ATOM 3218 C C . LEU B 1 60 ? -14.516 42.25 15.344 1 50.09 60 LEU B C 1
ATOM 3220 O O . LEU B 1 60 ? -14.703 41.094 14.883 1 50.09 60 LEU B O 1
ATOM 3224 N N . SER B 1 61 ? -13.719 43.125 14.914 1 53.72 61 SER B N 1
ATOM 3225 C CA . SER B 1 61 ? -12.898 42.75 13.766 1 53.72 61 SER B CA 1
ATOM 3226 C C . SER B 1 61 ? -11.961 41.594 14.094 1 53.72 61 SER B C 1
ATOM 3228 O O . SER B 1 61 ? -11.789 40.688 13.289 1 53.72 61 SER B O 1
ATOM 3230 N N . ARG B 1 62 ? -11.375 41.719 15.203 1 57.72 62 ARG B N 1
ATOM 3231 C CA . ARG B 1 62 ? -10.477 40.656 15.617 1 57.72 62 ARG B CA 1
ATOM 3232 C C . ARG B 1 62 ? -11.234 39.344 15.82 1 57.72 62 ARG B C 1
ATOM 3234 O O . ARG B 1 62 ? -10.742 38.281 15.453 1 57.72 62 ARG B O 1
ATOM 3241 N N . GLN B 1 63 ? -12.383 39.562 16.422 1 56.66 63 GLN B N 1
ATOM 3242 C CA . GLN B 1 63 ? -13.211 38.375 16.609 1 56.66 63 GLN B CA 1
ATOM 3243 C C . GLN B 1 63 ? -13.594 37.75 15.273 1 56.66 63 GLN B C 1
ATOM 3245 O O . GLN B 1 63 ? -13.578 36.531 15.133 1 56.66 63 GLN B O 1
ATOM 3250 N N . MET B 1 64 ? -13.898 38.688 14.422 1 53.56 64 MET B N 1
ATOM 3251 C CA . MET B 1 64 ? -14.273 38.188 13.102 1 53.56 64 MET B CA 1
ATOM 3252 C C . MET B 1 64 ? -13.086 37.531 12.414 1 53.56 64 MET B C 1
ATOM 3254 O O . MET B 1 64 ? -13.227 36.469 11.812 1 53.56 64 MET B O 1
ATOM 3258 N N . ASN B 1 65 ? -12.023 38.188 12.516 1 59.16 65 ASN B N 1
ATOM 3259 C CA . ASN B 1 65 ? -10.828 37.625 11.922 1 59.16 65 ASN B CA 1
ATOM 3260 C C . ASN B 1 65 ? -10.492 36.25 12.547 1 59.16 65 ASN B C 1
ATOM 3262 O O . ASN B 1 65 ? -10.109 35.312 11.844 1 59.16 65 ASN B O 1
ATOM 3266 N N . ASN B 1 66 ? -10.648 36.25 13.828 1 61.38 66 ASN B N 1
ATOM 3267 C CA . ASN B 1 66 ? -10.391 35 14.523 1 61.38 66 ASN B CA 1
ATOM 3268 C C . ASN B 1 66 ? -11.383 33.906 14.109 1 61.38 66 ASN B C 1
ATOM 3270 O O . ASN B 1 66 ? -11 32.75 13.938 1 61.38 66 ASN B O 1
ATOM 3274 N N . ALA B 1 67 ? -12.57 34.438 13.969 1 59.34 67 ALA B N 1
ATOM 3275 C CA . ALA B 1 67 ? -13.594 33.5 13.547 1 59.34 67 ALA B CA 1
ATOM 3276 C C . ALA B 1 67 ? -13.305 32.938 12.156 1 59.34 67 ALA B C 1
ATOM 3278 O O . ALA B 1 67 ? -13.469 31.75 11.914 1 59.34 67 ALA B O 1
ATOM 3279 N N . LEU B 1 68 ? -12.922 33.875 11.344 1 60.16 68 LEU B N 1
ATOM 3280 C CA . LEU B 1 68 ? -12.602 33.438 9.984 1 60.16 68 LEU B CA 1
ATOM 3281 C C . LEU B 1 68 ? -11.414 32.469 9.977 1 60.16 68 LEU B C 1
ATOM 3283 O O . LEU B 1 68 ? -11.406 31.5 9.227 1 60.16 68 LEU B O 1
ATOM 3287 N N . GLN B 1 69 ? -10.461 32.875 10.742 1 65.81 69 GLN B N 1
ATOM 3288 C CA . GLN B 1 69 ? -9.289 32 10.812 1 65.81 69 GLN B CA 1
ATOM 3289 C C . GLN B 1 69 ? -9.664 30.625 11.383 1 65.81 69 GLN B C 1
ATOM 3291 O O . GLN B 1 69 ? -9.164 29.609 10.906 1 65.81 69 GLN B O 1
ATOM 3296 N N . MET B 1 70 ? -10.523 30.703 12.352 1 64.56 70 MET B N 1
ATOM 3297 C CA . MET B 1 70 ? -10.984 29.453 12.93 1 64.56 70 MET B CA 1
ATOM 3298 C C . MET B 1 70 ? -11.719 28.609 11.898 1 64.56 70 MET B C 1
ATOM 3300 O O . MET B 1 70 ? -11.57 27.375 11.859 1 64.56 70 MET B O 1
ATOM 3304 N N . GLU B 1 71 ? -12.5 29.328 11.156 1 63 71 GLU B N 1
ATOM 3305 C CA . GLU B 1 71 ? -13.234 28.609 10.125 1 63 71 GLU B CA 1
ATOM 3306 C C . GLU B 1 71 ? -12.297 27.984 9.102 1 63 71 GLU B C 1
ATOM 3308 O O . GLU B 1 71 ? -12.5 26.844 8.688 1 63 71 GLU B O 1
ATOM 3313 N N . LYS B 1 72 ? -11.367 28.781 8.773 1 64.06 72 LYS B N 1
ATOM 3314 C CA . LYS B 1 72 ? -10.391 28.266 7.824 1 64.06 72 LYS B CA 1
ATOM 3315 C C . LYS B 1 72 ? -9.656 27.047 8.391 1 64.06 72 LYS B C 1
ATOM 3317 O O . LYS B 1 72 ? -9.477 26.047 7.703 1 64.06 72 LYS B O 1
ATOM 3322 N N . LEU B 1 73 ? -9.258 27.203 9.594 1 66 73 LEU B N 1
ATOM 3323 C CA . LEU B 1 73 ? -8.547 26.109 10.25 1 66 73 LEU B CA 1
ATOM 3324 C C . LEU B 1 73 ? -9.445 24.891 10.391 1 66 73 LEU B C 1
ATOM 3326 O O . LEU B 1 73 ? -8.992 23.75 10.211 1 66 73 LEU B O 1
ATOM 3330 N N . SER B 1 74 ? -10.656 25.219 10.688 1 64.88 74 SER B N 1
ATOM 3331 C CA . SER B 1 74 ? -11.609 24.125 10.836 1 64.88 74 SER B CA 1
ATOM 3332 C C . SER B 1 74 ? -11.812 23.391 9.516 1 64.88 74 SER B C 1
ATOM 3334 O O . SER B 1 74 ? -11.867 22.156 9.484 1 64.88 74 SER B O 1
ATOM 3336 N N . LYS B 1 75 ? -11.922 24.156 8.523 1 63.12 75 LYS B N 1
ATOM 3337 C CA . LYS B 1 75 ? -12.102 23.547 7.211 1 63.12 75 LYS B CA 1
ATOM 3338 C C . LYS B 1 75 ? -10.883 22.719 6.82 1 63.12 75 LYS B C 1
ATOM 3340 O O . LYS B 1 75 ? -11.023 21.625 6.27 1 63.12 75 LYS B O 1
ATOM 3345 N N . GLN B 1 76 ? -9.812 23.312 7.109 1 64.75 76 GLN B N 1
ATOM 3346 C CA . GLN B 1 76 ? -8.578 22.594 6.82 1 64.75 76 GLN B CA 1
ATOM 3347 C C . GLN B 1 76 ? -8.492 21.312 7.637 1 64.75 76 GLN B C 1
ATOM 3349 O O . GLN B 1 76 ? -8.062 20.281 7.125 1 64.75 76 GLN B O 1
ATOM 3354 N N . LEU B 1 77 ? -8.844 21.422 8.812 1 66.06 77 LEU B N 1
ATOM 3355 C CA . LEU B 1 77 ? -8.828 20.25 9.68 1 66.06 77 LEU B CA 1
ATOM 3356 C C . LEU B 1 77 ? -9.789 19.188 9.18 1 66.06 77 LEU B C 1
ATOM 3358 O O . LEU B 1 77 ? -9.461 17.984 9.172 1 66.06 77 LEU B O 1
ATOM 3362 N N . GLN B 1 78 ? -10.906 19.672 8.82 1 63.28 78 GLN B N 1
ATOM 3363 C CA . GLN B 1 78 ? -11.891 18.734 8.305 1 63.28 78 GLN B CA 1
ATOM 3364 C C . GLN B 1 78 ? -11.359 18 7.082 1 63.28 78 GLN B C 1
ATOM 3366 O O . GLN B 1 78 ? -11.57 16.797 6.938 1 63.28 78 GLN B O 1
ATOM 3371 N N . THR B 1 79 ? -10.766 18.781 6.332 1 62.38 79 THR B N 1
ATOM 3372 C CA . THR B 1 79 ? -10.203 18.172 5.129 1 62.38 79 THR B CA 1
ATOM 3373 C C . THR B 1 79 ? -9.141 17.141 5.488 1 62.38 79 THR B C 1
ATOM 3375 O O . THR B 1 79 ? -9.117 16.047 4.922 1 62.38 79 THR B O 1
ATOM 3378 N N . GLU B 1 80 ? -8.352 17.531 6.418 1 64.44 80 GLU B N 1
ATOM 3379 C CA . GLU B 1 80 ? -7.285 16.641 6.824 1 64.44 80 GLU B CA 1
ATOM 3380 C C . GLU B 1 80 ? -7.844 15.383 7.496 1 64.44 80 GLU B C 1
ATOM 3382 O O . GLU B 1 80 ? -7.32 14.281 7.301 1 64.44 80 GLU B O 1
ATOM 3387 N N . GLU B 1 81 ? -8.82 15.625 8.242 1 63.72 81 GLU B N 1
ATOM 3388 C CA . GLU B 1 81 ? -9.477 14.508 8.906 1 63.72 81 GLU B CA 1
ATOM 3389 C C . GLU B 1 81 ? -10.094 13.547 7.898 1 63.72 81 GLU B C 1
ATOM 3391 O O . GLU B 1 81 ? -9.992 12.328 8.055 1 63.72 81 GLU B O 1
ATOM 3396 N N . MET B 1 82 ? -10.68 14.125 7.004 1 61.44 82 MET B N 1
ATOM 3397 C CA . MET B 1 82 ? -11.289 13.297 5.961 1 61.44 82 MET B CA 1
ATOM 3398 C C . MET B 1 82 ? -10.234 12.469 5.238 1 61.44 82 MET B C 1
ATOM 3400 O O . MET B 1 82 ? -10.469 11.297 4.93 1 61.44 82 MET B O 1
ATOM 3404 N N . LEU B 1 83 ? -9.211 13.148 5.078 1 62.28 83 LEU B N 1
ATOM 3405 C CA . LEU B 1 83 ? -8.133 12.453 4.383 1 62.28 83 LEU B CA 1
ATOM 3406 C C . LEU B 1 83 ? -7.586 11.305 5.227 1 62.28 83 LEU B C 1
ATOM 3408 O O . LEU B 1 83 ? -7.328 10.219 4.711 1 62.28 83 LEU B O 1
ATOM 3412 N N . LEU B 1 84 ? -7.496 11.531 6.488 1 64.69 84 LEU B N 1
ATOM 3413 C CA . LEU B 1 84 ? -7.004 10.5 7.395 1 64.69 84 LEU B CA 1
ATOM 3414 C C . LEU B 1 84 ? -7.988 9.344 7.496 1 64.69 84 LEU B C 1
ATOM 3416 O O . LEU B 1 84 ? -7.586 8.172 7.512 1 64.69 84 LEU B O 1
ATOM 3420 N N . GLU B 1 85 ? -9.219 9.664 7.527 1 64.06 85 GLU B N 1
ATOM 3421 C CA . GLU B 1 85 ? -10.258 8.648 7.684 1 64.06 85 GLU B CA 1
ATOM 3422 C C . GLU B 1 85 ? -10.398 7.805 6.422 1 64.06 85 GLU B C 1
ATOM 3424 O O . GLU B 1 85 ? -10.969 6.711 6.461 1 64.06 85 GLU B O 1
ATOM 3429 N N . SER B 1 86 ? -9.875 8.375 5.473 1 62.28 86 SER B N 1
ATOM 3430 C CA . SER B 1 86 ? -9.922 7.594 4.242 1 62.28 86 SER B CA 1
ATOM 3431 C C . SER B 1 86 ? -8.812 6.539 4.219 1 62.28 86 SER B C 1
ATOM 3433 O O . SER B 1 86 ? -8.898 5.562 3.473 1 62.28 86 SER B O 1
ATOM 3435 N N . LEU B 1 87 ? -7.895 6.723 5.105 1 65.38 87 LEU B N 1
ATOM 3436 C CA . LEU B 1 87 ? -6.742 5.828 5.094 1 65.38 87 LEU B CA 1
ATOM 3437 C C . LEU B 1 87 ? -6.844 4.797 6.215 1 65.38 87 LEU B C 1
ATOM 3439 O O . LEU B 1 87 ? -6.277 3.707 6.113 1 65.38 87 LEU B O 1
ATOM 3443 N N . LEU B 1 88 ? -7.617 5.188 7.262 1 72.62 88 LEU B N 1
ATOM 3444 C CA . LEU B 1 88 ? -7.711 4.359 8.461 1 72.62 88 LEU B CA 1
ATOM 3445 C C . LEU B 1 88 ? -9.172 4.141 8.852 1 72.62 88 LEU B C 1
ATOM 3447 O O . LEU B 1 88 ? -10.016 5.012 8.633 1 72.62 88 LEU B O 1
ATOM 3451 N N . PRO B 1 89 ? -9.398 2.906 9.336 1 72.06 89 PRO B N 1
ATOM 3452 C CA . PRO B 1 89 ? -10.727 2.77 9.938 1 72.06 89 PRO B CA 1
ATOM 3453 C C . PRO B 1 89 ? -11.023 3.854 10.977 1 72.06 89 PRO B C 1
ATOM 3455 O O . PRO B 1 89 ? -10.109 4.332 11.648 1 72.06 89 PRO B O 1
ATOM 3458 N N . VAL B 1 90 ? -12.242 4.168 11.031 1 69.25 90 VAL B N 1
ATOM 3459 C CA . VAL B 1 90 ? -12.695 5.273 11.867 1 69.25 90 VAL B CA 1
ATOM 3460 C C . VAL B 1 90 ? -12.211 5.062 13.305 1 69.25 90 VAL B C 1
ATOM 3462 O O . VAL B 1 90 ? -11.695 5.988 13.938 1 69.25 90 VAL B O 1
ATOM 3465 N N . HIS B 1 91 ? -12.383 3.893 13.781 1 75.38 91 HIS B N 1
ATOM 3466 C CA . HIS B 1 91 ? -12.008 3.623 15.164 1 75.38 91 HIS B CA 1
ATOM 3467 C C . HIS B 1 91 ? -10.508 3.822 15.375 1 75.38 91 HIS B C 1
ATOM 3469 O O . HIS B 1 91 ? -10.094 4.371 16.391 1 75.38 91 HIS B O 1
ATOM 3475 N N . ALA B 1 92 ? -9.766 3.406 14.469 1 75.38 92 ALA B N 1
ATOM 3476 C CA . ALA B 1 92 ? -8.312 3.555 14.562 1 75.38 92 ALA B CA 1
ATOM 3477 C C . ALA B 1 92 ? -7.902 5.02 14.461 1 75.38 92 ALA B C 1
ATOM 3479 O O . ALA B 1 92 ? -7.035 5.48 15.203 1 75.38 92 ALA B O 1
ATOM 3480 N N . ALA B 1 93 ? -8.57 5.703 13.523 1 71.5 93 ALA B N 1
ATOM 3481 C CA . ALA B 1 93 ? -8.281 7.125 13.359 1 71.5 93 ALA B CA 1
ATOM 3482 C C . ALA B 1 93 ? -8.562 7.898 14.641 1 71.5 93 ALA B C 1
ATOM 3484 O O . ALA B 1 93 ? -7.777 8.766 15.039 1 71.5 93 ALA B O 1
ATOM 3485 N N . GLU B 1 94 ? -9.602 7.492 15.266 1 70.19 94 GLU B N 1
ATOM 3486 C CA . GLU B 1 94 ? -9.992 8.156 16.516 1 70.19 94 GLU B CA 1
ATOM 3487 C C . GLU B 1 94 ? -8.992 7.875 17.625 1 70.19 94 GLU B C 1
ATOM 3489 O O . GLU B 1 94 ? -8.625 8.781 18.375 1 70.19 94 GLU B O 1
ATOM 3494 N N . GLU B 1 95 ? -8.609 6.68 17.641 1 75 95 GLU B N 1
ATOM 3495 C CA . GLU B 1 95 ? -7.641 6.305 18.672 1 75 95 GLU B CA 1
ATOM 3496 C C . GLU B 1 95 ? -6.305 7.008 18.453 1 75 95 GLU B C 1
ATOM 3498 O O . GLU B 1 95 ? -5.676 7.465 19.406 1 75 95 GLU B O 1
ATOM 3503 N N . LEU B 1 96 ? -5.906 7.105 17.266 1 70.88 96 LEU B N 1
ATOM 3504 C CA . LEU B 1 96 ? -4.645 7.762 16.938 1 70.88 96 LEU B CA 1
ATOM 3505 C C . LEU B 1 96 ? -4.719 9.258 17.234 1 70.88 96 LEU B C 1
ATOM 3507 O O . LEU B 1 96 ? -3.742 9.852 17.703 1 70.88 96 LEU B O 1
ATOM 3511 N N . ARG B 1 97 ? -5.871 9.711 16.906 1 66.06 97 ARG B N 1
ATOM 3512 C CA . ARG B 1 97 ? -6.09 11.133 17.172 1 66.06 97 ARG B CA 1
ATOM 3513 C C . ARG B 1 97 ? -5.965 11.438 18.656 1 66.06 97 ARG B C 1
ATOM 3515 O O . ARG B 1 97 ? -5.5 12.516 19.031 1 66.06 97 ARG B O 1
ATOM 3522 N N . ARG B 1 98 ? -6.332 10.453 19.438 1 65.06 98 ARG B N 1
ATOM 3523 C CA . ARG B 1 98 ? -6.273 10.602 20.891 1 65.06 98 ARG B CA 1
ATOM 3524 C C . ARG B 1 98 ? -4.891 10.242 21.422 1 65.06 98 ARG B C 1
ATOM 3526 O O . ARG B 1 98 ? -4.656 10.281 22.625 1 65.06 98 ARG B O 1
ATOM 3533 N N . GLY B 1 99 ? -4.043 9.914 20.547 1 65.88 99 GLY B N 1
ATOM 3534 C CA . GLY B 1 99 ? -2.691 9.539 20.938 1 65.88 99 GLY B CA 1
ATOM 3535 C C . GLY B 1 99 ? -2.609 8.164 21.562 1 65.88 99 GLY B C 1
ATOM 3536 O O . GLY B 1 99 ? -1.694 7.879 22.344 1 65.88 99 GLY B O 1
ATOM 3537 N N . GLN B 1 100 ? -3.617 7.496 21.359 1 68.44 100 GLN B N 1
ATOM 3538 C CA . GLN B 1 100 ? -3.66 6.145 21.906 1 68.44 100 GLN B CA 1
ATOM 3539 C C . GLN B 1 100 ? -3.156 5.121 20.891 1 68.44 100 GLN B C 1
ATOM 3541 O O . GLN B 1 100 ? -3.186 5.375 19.688 1 68.44 100 GLN B O 1
ATOM 3546 N N . GLU B 1 101 ? -2.607 4.102 21.5 1 73.31 101 GLU B N 1
ATOM 3547 C CA . GLU B 1 101 ? -2.203 2.998 20.641 1 73.31 101 GLU B CA 1
ATOM 3548 C C . GLU B 1 101 ? -3.412 2.193 20.172 1 73.31 101 GLU B C 1
ATOM 3550 O O . GLU B 1 101 ? -4.352 1.971 20.938 1 73.31 101 GLU B O 1
ATOM 3555 N N . VAL B 1 102 ? -3.414 1.905 18.969 1 78.62 102 VAL B N 1
ATOM 3556 C CA . VAL B 1 102 ? -4.488 1.076 18.438 1 78.62 102 VAL B CA 1
ATOM 3557 C C . VAL B 1 102 ? -4.137 -0.4 18.609 1 78.62 102 VAL B C 1
ATOM 3559 O O . VAL B 1 102 ? -3.121 -0.866 18.094 1 78.62 102 VAL B O 1
ATOM 3562 N N . LYS B 1 103 ? -4.926 -1.115 19.312 1 84.44 103 LYS B N 1
ATOM 3563 C CA . LYS B 1 103 ? -4.68 -2.535 19.547 1 84.44 103 LYS B CA 1
ATOM 3564 C C . LYS B 1 103 ? -5.043 -3.369 18.328 1 84.44 103 LYS B C 1
ATOM 3566 O O . LYS B 1 103 ? -6.055 -3.111 17.672 1 84.44 103 LYS B O 1
ATOM 3571 N N . PRO B 1 104 ? -4.242 -4.34 18.125 1 90.44 104 PRO B N 1
ATOM 3572 C CA . PRO B 1 104 ? -4.598 -5.254 17.031 1 90.44 104 PRO B CA 1
ATOM 3573 C C . PRO B 1 104 ? -5.875 -6.043 17.312 1 90.44 104 PRO B C 1
ATOM 3575 O O . PRO B 1 104 ? -6.234 -6.246 18.484 1 90.44 104 PRO B O 1
ATOM 3578 N N . MET B 1 105 ? -6.562 -6.438 16.266 1 90.5 105 MET B N 1
ATOM 3579 C CA . MET B 1 105 ? -7.828 -7.156 16.375 1 90.5 105 MET B CA 1
ATOM 3580 C C . MET B 1 105 ? -7.762 -8.484 15.633 1 90.5 105 MET B C 1
ATOM 3582 O O . MET B 1 105 ? -7.141 -8.586 14.57 1 90.5 105 MET B O 1
ATOM 3586 N N . ILE B 1 106 ? -8.406 -9.438 16.25 1 93.31 106 ILE B N 1
ATOM 3587 C CA . ILE B 1 106 ? -8.57 -10.727 15.594 1 93.31 106 ILE B CA 1
ATOM 3588 C C . ILE B 1 106 ? -9.977 -10.836 15.008 1 93.31 106 ILE B C 1
ATOM 3590 O O . ILE B 1 106 ? -10.953 -10.461 15.664 1 93.31 106 ILE B O 1
ATOM 3594 N N . HIS B 1 107 ? -10.078 -11.281 13.797 1 95.56 107 HIS B N 1
ATOM 3595 C CA . HIS B 1 107 ? -11.352 -11.477 13.109 1 95.56 107 HIS B CA 1
ATOM 3596 C C . HIS B 1 107 ? -11.586 -12.945 12.789 1 95.56 107 HIS B C 1
ATOM 3598 O O . HIS B 1 107 ? -10.805 -13.555 12.047 1 95.56 107 HIS B O 1
ATOM 3604 N N . ASP B 1 108 ? -12.609 -13.43 13.234 1 95.25 108 ASP B N 1
ATOM 3605 C CA . ASP B 1 108 ? -12.859 -14.867 13.133 1 95.25 108 ASP B CA 1
ATOM 3606 C C . ASP B 1 108 ? -13.172 -15.266 11.688 1 95.25 108 ASP B C 1
ATOM 3608 O O . ASP B 1 108 ? -12.773 -16.344 11.234 1 95.25 108 ASP B O 1
ATOM 3612 N N . SER B 1 109 ? -13.969 -14.422 11.094 1 96.62 109 SER B N 1
ATOM 3613 C CA . SER B 1 109 ? -14.375 -14.734 9.727 1 96.62 109 SER B CA 1
ATOM 3614 C C . SER B 1 109 ? -14.438 -13.477 8.867 1 96.62 109 SER B C 1
ATOM 3616 O O . SER B 1 109 ? -15.242 -12.586 9.133 1 96.62 109 SER B O 1
ATOM 3618 N N . VAL B 1 110 ? -13.594 -13.492 7.879 1 98 110 VAL B N 1
ATOM 3619 C CA . VAL B 1 110 ? -13.555 -12.383 6.934 1 98 110 VAL B CA 1
ATOM 3620 C C . VAL B 1 110 ? -13.445 -12.922 5.508 1 98 110 VAL B C 1
ATOM 3622 O O . VAL B 1 110 ? -12.969 -14.039 5.297 1 98 110 VAL B O 1
ATOM 3625 N N . THR B 1 111 ? -14 -12.258 4.574 1 98.75 111 THR B N 1
ATOM 3626 C CA . THR B 1 111 ? -13.75 -12.539 3.168 1 98.75 111 THR B CA 1
ATOM 3627 C C . THR B 1 111 ? -12.984 -11.391 2.512 1 98.75 111 THR B C 1
ATOM 3629 O O . THR B 1 111 ? -13.383 -10.227 2.627 1 98.75 111 THR B O 1
ATOM 3632 N N . MET B 1 112 ? -11.898 -11.727 1.921 1 98.44 112 MET B N 1
ATOM 3633 C CA . MET B 1 112 ? -11.07 -10.719 1.268 1 98.44 112 MET B CA 1
ATOM 3634 C C . MET B 1 112 ? -11.195 -10.812 -0.249 1 98.44 112 MET B C 1
ATOM 3636 O O . MET B 1 112 ? -11.484 -11.883 -0.789 1 98.44 112 MET B O 1
ATOM 3640 N N . PHE B 1 113 ? -11.016 -9.672 -0.88 1 98.56 113 PHE B N 1
ATOM 3641 C CA . PHE B 1 113 ? -11.094 -9.484 -2.324 1 98.56 113 PHE B CA 1
ATOM 3642 C C . PHE B 1 113 ? -9.805 -8.883 -2.861 1 98.56 113 PHE B C 1
ATOM 3644 O O . PHE B 1 113 ? -9.32 -7.871 -2.344 1 98.56 113 PHE B O 1
ATOM 3651 N N . PHE B 1 114 ? -9.219 -9.555 -3.848 1 98 114 PHE B N 1
ATOM 3652 C CA . PHE B 1 114 ? -8.094 -9.031 -4.605 1 98 114 PHE B CA 1
ATOM 3653 C C . PHE B 1 114 ? -8.43 -8.945 -6.09 1 98 114 PHE B C 1
ATOM 3655 O O . PHE B 1 114 ? -9.055 -9.852 -6.645 1 98 114 PHE B O 1
ATOM 3662 N N . SER B 1 115 ? -8.094 -7.867 -6.699 1 97.19 115 SER B N 1
ATOM 3663 C CA . SER B 1 115 ? -8.227 -7.766 -8.148 1 97.19 115 SER B CA 1
ATOM 3664 C C . SER B 1 115 ? -6.949 -7.238 -8.789 1 97.19 115 SER B C 1
ATOM 3666 O O . SER B 1 115 ? -6.168 -6.539 -8.141 1 97.19 115 SER B O 1
ATOM 3668 N N . ASP B 1 116 ? -6.73 -7.582 -10 1 93.19 116 ASP B N 1
ATOM 3669 C CA . ASP B 1 116 ? -5.602 -7.129 -10.805 1 93.19 116 ASP B CA 1
ATOM 3670 C C . ASP B 1 116 ? -6.02 -6.867 -12.25 1 93.19 116 ASP B C 1
ATOM 3672 O O . ASP B 1 116 ? -6.863 -7.582 -12.797 1 93.19 116 ASP B O 1
ATOM 3676 N N . ILE B 1 117 ? -5.445 -5.84 -12.789 1 93.06 117 ILE B N 1
ATOM 3677 C CA . ILE B 1 117 ? -5.754 -5.48 -14.172 1 93.06 117 ILE B CA 1
ATOM 3678 C C . ILE B 1 117 ? -4.918 -6.324 -15.125 1 93.06 117 ILE B C 1
ATOM 3680 O O . ILE B 1 117 ? -3.688 -6.305 -15.07 1 93.06 117 ILE B O 1
ATOM 3684 N N . VAL B 1 118 ? -5.605 -6.973 -16.016 1 91.56 118 VAL B N 1
ATOM 3685 C CA . VAL B 1 118 ? -4.93 -7.848 -16.969 1 91.56 118 VAL B CA 1
ATOM 3686 C C . VAL B 1 118 ? -4.156 -7.012 -17.984 1 91.56 118 VAL B C 1
ATOM 3688 O O . VAL B 1 118 ? -4.73 -6.148 -18.656 1 91.56 118 VAL B O 1
ATOM 3691 N N . GLY B 1 119 ? -2.873 -7.219 -18.031 1 86.06 119 GLY B N 1
ATOM 3692 C CA . GLY B 1 119 ? -2.053 -6.602 -19.062 1 86.06 119 GLY B CA 1
ATOM 3693 C C . GLY B 1 119 ? -1.731 -5.145 -18.781 1 86.06 119 GLY B C 1
ATOM 3694 O O . GLY B 1 119 ? -1.369 -4.398 -19.688 1 86.06 119 GLY B O 1
ATOM 3695 N N . LEU B 1 120 ? -1.846 -4.723 -17.594 1 86.19 120 LEU B N 1
ATOM 3696 C CA . LEU B 1 120 ? -1.594 -3.322 -17.266 1 86.19 120 LEU B CA 1
ATOM 3697 C C . LEU B 1 120 ? -0.165 -2.93 -17.641 1 86.19 120 LEU B C 1
ATOM 3699 O O . LEU B 1 120 ? 0.075 -1.826 -18.125 1 86.19 120 LEU B O 1
ATOM 3703 N N . THR B 1 121 ? 0.75 -3.799 -17.312 1 80.38 121 THR B N 1
ATOM 3704 C CA . THR B 1 121 ? 2.15 -3.518 -17.609 1 80.38 121 THR B CA 1
ATOM 3705 C C . THR B 1 121 ? 2.33 -3.15 -19.078 1 80.38 121 THR B C 1
ATOM 3707 O O . THR B 1 121 ? 3.051 -2.207 -19.406 1 80.38 121 THR B O 1
ATOM 3710 N N . ASN B 1 122 ? 1.68 -3.887 -19.922 1 83.69 122 ASN B N 1
ATOM 3711 C CA . ASN B 1 122 ? 1.769 -3.631 -21.359 1 83.69 122 ASN B CA 1
ATOM 3712 C C . ASN B 1 122 ? 1.037 -2.348 -21.75 1 83.69 122 ASN B C 1
ATOM 3714 O O . ASN B 1 122 ? 1.486 -1.614 -22.625 1 83.69 122 ASN B O 1
ATOM 3718 N N . ILE B 1 123 ? -0.022 -2.105 -21.141 1 85.31 123 ILE B N 1
ATOM 3719 C CA . ILE B 1 123 ? -0.796 -0.897 -21.406 1 85.31 123 ILE B CA 1
ATOM 3720 C C . ILE B 1 123 ? 0.036 0.335 -21.062 1 85.31 123 ILE B C 1
ATOM 3722 O O . ILE B 1 123 ? 0.061 1.309 -21.812 1 85.31 123 ILE B O 1
ATOM 3726 N N . CYS B 1 124 ? 0.756 0.293 -19.969 1 84.38 124 CYS B N 1
ATOM 3727 C CA . CYS B 1 124 ? 1.536 1.419 -19.469 1 84.38 124 CYS B CA 1
ATOM 3728 C C . CYS B 1 124 ? 2.658 1.778 -20.438 1 84.38 124 CYS B C 1
ATOM 3730 O O . CYS B 1 124 ? 3.104 2.926 -20.469 1 84.38 124 CYS B O 1
ATOM 3732 N N . LYS B 1 125 ? 3.053 0.896 -21.234 1 83.19 125 LYS B N 1
ATOM 3733 C CA . LYS B 1 125 ? 4.141 1.127 -22.188 1 83.19 125 LYS B CA 1
ATOM 3734 C C . LYS B 1 125 ? 3.646 1.885 -23.406 1 83.19 125 LYS B C 1
ATOM 3736 O O . LYS B 1 125 ? 4.434 2.533 -24.109 1 83.19 125 LYS B O 1
ATOM 3741 N N . GLU B 1 126 ? 2.344 1.803 -23.641 1 87.62 126 GLU B N 1
ATOM 3742 C CA . GLU B 1 126 ? 1.825 2.264 -24.922 1 87.62 126 GLU B CA 1
ATOM 3743 C C . GLU B 1 126 ? 1.077 3.586 -24.781 1 87.62 126 GLU B C 1
ATOM 3745 O O . GLU B 1 126 ? 0.681 4.195 -25.781 1 87.62 126 GLU B O 1
ATOM 3750 N N . ILE B 1 127 ? 0.898 3.986 -23.562 1 87.44 127 ILE B N 1
ATOM 3751 C CA . ILE B 1 127 ? 0.107 5.199 -23.391 1 87.44 127 ILE B CA 1
ATOM 3752 C C . ILE B 1 127 ? 0.833 6.152 -22.438 1 87.44 127 ILE B C 1
ATOM 3754 O O . ILE B 1 127 ? 1.787 5.762 -21.766 1 87.44 127 ILE B O 1
ATOM 3758 N N . SER B 1 128 ? 0.313 7.371 -22.469 1 89 128 SER B N 1
ATOM 3759 C CA . SER B 1 128 ? 0.931 8.391 -21.625 1 89 128 SER B CA 1
ATOM 3760 C C . SER B 1 128 ? 0.623 8.156 -20.156 1 89 128 SER B C 1
ATOM 3762 O O . SER B 1 128 ? -0.396 7.551 -19.812 1 89 128 SER B O 1
ATOM 3764 N N . PRO B 1 129 ? 1.508 8.672 -19.297 1 88.94 129 PRO B N 1
ATOM 3765 C CA . PRO B 1 129 ? 1.246 8.539 -17.875 1 88.94 129 PRO B CA 1
ATOM 3766 C C . PRO B 1 129 ? -0.09 9.148 -17.453 1 88.94 129 PRO B C 1
ATOM 3768 O O . PRO B 1 129 ? -0.766 8.625 -16.562 1 88.94 129 PRO B O 1
ATOM 3771 N N . CYS B 1 130 ? -0.45 10.188 -18.078 1 89.06 130 CYS B N 1
ATOM 3772 C CA . CYS B 1 130 ? -1.723 10.836 -17.766 1 89.06 130 CYS B CA 1
ATOM 3773 C C . CYS B 1 130 ? -2.891 9.906 -18.078 1 89.06 130 CYS B C 1
ATOM 3775 O O . CYS B 1 130 ? -3.838 9.812 -17.281 1 89.06 130 CYS B O 1
ATOM 3777 N N . GLN B 1 131 ? -2.729 9.242 -19.156 1 90.25 131 GLN B N 1
ATOM 3778 C CA . GLN B 1 131 ? -3.785 8.32 -19.547 1 90.25 131 GLN B CA 1
ATOM 3779 C C . GLN B 1 131 ? -3.867 7.133 -18.594 1 90.25 131 GLN B C 1
ATOM 3781 O O . GLN B 1 131 ? -4.961 6.641 -18.297 1 90.25 131 GLN B O 1
ATOM 3786 N N . VAL B 1 132 ? -2.744 6.691 -18.172 1 89.44 132 VAL B N 1
ATOM 3787 C CA . VAL B 1 132 ? -2.705 5.59 -17.203 1 89.44 132 VAL B CA 1
ATOM 3788 C C . VAL B 1 132 ? -3.424 6 -15.93 1 89.44 132 VAL B C 1
ATOM 3790 O O . VAL B 1 132 ? -4.266 5.258 -15.414 1 89.44 132 VAL B O 1
ATOM 3793 N N . ILE B 1 133 ? -3.098 7.141 -15.445 1 88.75 133 ILE B N 1
ATOM 3794 C CA . ILE B 1 133 ? -3.66 7.641 -14.195 1 88.75 133 ILE B CA 1
ATOM 3795 C C . ILE B 1 133 ? -5.172 7.809 -14.344 1 88.75 133 ILE B C 1
ATOM 3797 O O . ILE B 1 133 ? -5.934 7.445 -13.438 1 88.75 133 ILE B O 1
ATOM 3801 N N . ASP B 1 134 ? -5.59 8.305 -15.469 1 87.94 134 ASP B N 1
ATOM 3802 C CA . ASP B 1 134 ? -7.012 8.5 -15.727 1 87.94 134 ASP B CA 1
ATOM 3803 C C . ASP B 1 134 ? -7.762 7.172 -15.719 1 87.94 134 ASP B C 1
ATOM 3805 O O . ASP B 1 134 ? -8.852 7.07 -15.148 1 87.94 134 ASP B O 1
ATOM 3809 N N . MET B 1 135 ? -7.199 6.281 -16.344 1 90.69 135 MET B N 1
ATOM 3810 C CA . MET B 1 135 ? -7.809 4.957 -16.406 1 90.69 135 MET B CA 1
ATOM 3811 C C . MET B 1 135 ? -7.922 4.336 -15.023 1 90.69 135 MET B C 1
ATOM 3813 O O . MET B 1 135 ? -8.969 3.793 -14.664 1 90.69 135 MET B O 1
ATOM 3817 N N . LEU B 1 136 ? -6.887 4.434 -14.266 1 90.75 136 LEU B N 1
ATOM 3818 C CA . LEU B 1 136 ? -6.879 3.873 -12.922 1 90.75 136 LEU B CA 1
ATOM 3819 C C . LEU B 1 136 ? -7.902 4.578 -12.031 1 90.75 136 LEU B C 1
ATOM 3821 O O . LEU B 1 136 ? -8.609 3.932 -11.266 1 90.75 136 LEU B O 1
ATOM 3825 N N . ASN B 1 137 ? -7.953 5.832 -12.141 1 87.81 137 ASN B N 1
ATOM 3826 C CA . ASN B 1 137 ? -8.906 6.594 -11.344 1 87.81 137 ASN B CA 1
ATOM 3827 C C . ASN B 1 137 ? -10.352 6.223 -11.688 1 87.81 137 ASN B C 1
ATOM 3829 O O . ASN B 1 137 ? -11.211 6.184 -10.805 1 87.81 137 ASN B O 1
ATOM 3833 N N . GLU B 1 138 ? -10.539 6.023 -12.922 1 90.56 138 GLU B N 1
ATOM 3834 C CA . GLU B 1 138 ? -11.875 5.594 -13.328 1 90.56 138 GLU B CA 1
ATOM 3835 C C . GLU B 1 138 ? -12.227 4.234 -12.727 1 90.56 138 GLU B C 1
ATOM 3837 O O . GLU B 1 138 ? -13.32 4.047 -12.195 1 90.56 138 GLU B O 1
ATOM 3842 N N . LEU B 1 139 ? -11.32 3.369 -12.836 1 92.5 139 LEU B N 1
ATOM 3843 C CA . LEU B 1 139 ? -11.523 2.021 -12.312 1 92.5 139 LEU B CA 1
ATOM 3844 C C . LEU B 1 139 ? -11.742 2.053 -10.805 1 92.5 139 LEU B C 1
ATOM 3846 O O . LEU B 1 139 ? -12.68 1.432 -10.297 1 92.5 139 LEU B O 1
ATOM 3850 N N . TYR B 1 140 ? -10.93 2.742 -10.141 1 91.06 140 TYR B N 1
ATOM 3851 C CA . TYR B 1 140 ? -11.016 2.807 -8.688 1 91.06 140 TYR B CA 1
ATOM 3852 C C . TYR B 1 140 ? -12.281 3.535 -8.25 1 91.06 140 TYR B C 1
ATOM 3854 O O . TYR B 1 140 ? -12.867 3.207 -7.215 1 91.06 140 TYR B O 1
ATOM 3862 N N . GLY B 1 141 ? -12.672 4.52 -8.992 1 90.06 141 GLY B N 1
ATOM 3863 C CA . GLY B 1 141 ? -13.93 5.191 -8.703 1 90.06 141 GLY B CA 1
ATOM 3864 C C . GLY B 1 141 ? -15.125 4.254 -8.703 1 90.06 141 GLY B C 1
ATOM 3865 O O . GLY B 1 141 ? -15.961 4.309 -7.805 1 90.06 141 GLY B O 1
ATOM 3866 N N . ILE B 1 142 ? -15.125 3.465 -9.68 1 94 142 ILE B N 1
ATOM 3867 C CA . ILE B 1 142 ? -16.188 2.48 -9.797 1 94 142 ILE B CA 1
ATOM 3868 C C . ILE B 1 142 ? -16.141 1.521 -8.609 1 94 142 ILE B C 1
ATOM 3870 O O . ILE B 1 142 ? -17.156 1.277 -7.953 1 94 142 ILE B O 1
ATOM 3874 N N . MET B 1 143 ? -15 1.044 -8.297 1 94.81 143 MET B N 1
ATOM 3875 C CA . MET B 1 143 ? -14.844 0.048 -7.238 1 94.81 143 MET B CA 1
ATOM 3876 C C . MET B 1 143 ? -15.141 0.655 -5.871 1 94.81 143 MET B C 1
ATOM 3878 O O . MET B 1 143 ? -15.758 0.007 -5.02 1 94.81 143 MET B O 1
ATOM 3882 N N . ASP B 1 144 ? -14.711 1.873 -5.73 1 91 144 ASP B N 1
ATOM 3883 C CA . ASP B 1 144 ? -15.008 2.555 -4.473 1 91 144 ASP B CA 1
ATOM 3884 C C . ASP B 1 144 ? -16.516 2.717 -4.277 1 91 144 ASP B C 1
ATOM 3886 O O . ASP B 1 144 ? -17.031 2.533 -3.17 1 91 144 ASP B O 1
ATOM 3890 N N . PHE B 1 145 ? -17.203 3.076 -5.273 1 92.88 145 PHE B N 1
ATOM 3891 C CA . PHE B 1 145 ? -18.641 3.225 -5.215 1 92.88 145 PHE B CA 1
ATOM 3892 C C . PHE B 1 145 ? -19.312 1.909 -4.832 1 92.88 145 PHE B C 1
ATOM 3894 O O . PHE B 1 145 ? -20.172 1.876 -3.941 1 92.88 145 PHE B O 1
ATOM 3901 N N . LEU B 1 146 ? -18.859 0.941 -5.496 1 96.69 146 LEU B N 1
ATOM 3902 C CA . LEU B 1 146 ? -19.453 -0.372 -5.266 1 96.69 146 LEU B CA 1
ATOM 3903 C C . LEU B 1 146 ? -19.109 -0.888 -3.871 1 96.69 146 LEU B C 1
ATOM 3905 O O . LEU B 1 146 ? -19.922 -1.551 -3.229 1 96.69 146 LEU B O 1
ATOM 3909 N N . ALA B 1 147 ? -17.859 -0.681 -3.426 1 95.12 147 ALA B N 1
ATOM 3910 C CA . ALA B 1 147 ? -17.469 -1.098 -2.084 1 95.12 147 ALA B CA 1
ATOM 3911 C C . ALA B 1 147 ? -18.359 -0.464 -1.024 1 95.12 147 ALA B C 1
ATOM 3913 O O . ALA B 1 147 ? -18.75 -1.124 -0.057 1 95.12 147 ALA B O 1
ATOM 3914 N N . ALA B 1 148 ? -18.641 0.742 -1.246 1 90.06 148 ALA B N 1
ATOM 3915 C CA . ALA B 1 148 ? -19.531 1.437 -0.328 1 90.06 148 ALA B CA 1
ATOM 3916 C C . ALA B 1 148 ? -20.938 0.842 -0.381 1 90.06 148 ALA B C 1
ATOM 3918 O O . ALA B 1 148 ? -21.578 0.65 0.657 1 90.06 148 ALA B O 1
ATOM 3919 N N . LYS B 1 149 ? -21.391 0.574 -1.54 1 93.56 149 LYS B N 1
ATOM 3920 C CA . LYS B 1 149 ? -22.734 0.034 -1.75 1 93.56 149 LYS B CA 1
ATOM 3921 C C . LYS B 1 149 ? -22.891 -1.311 -1.047 1 93.56 149 LYS B C 1
ATOM 3923 O O . LYS B 1 149 ? -23.969 -1.604 -0.505 1 93.56 149 LYS B O 1
ATOM 3928 N N . PHE B 1 150 ? -21.875 -2.104 -1.051 1 96.38 150 PHE B N 1
ATOM 3929 C CA . PHE B 1 150 ? -21.953 -3.447 -0.494 1 96.38 150 PHE B CA 1
ATOM 3930 C C . PHE B 1 150 ? -21.359 -3.492 0.906 1 96.38 150 PHE B C 1
ATOM 3932 O O . PHE B 1 150 ? -21.094 -4.57 1.443 1 96.38 150 PHE B O 1
ATOM 3939 N N . HIS B 1 151 ? -21 -2.373 1.503 1 91.69 151 HIS B N 1
ATOM 3940 C CA . HIS B 1 151 ? -20.547 -2.213 2.883 1 91.69 151 HIS B CA 1
ATOM 3941 C C . HIS B 1 151 ? -19.234 -2.932 3.119 1 91.69 151 HIS B C 1
ATOM 3943 O O . HIS B 1 151 ? -19.094 -3.682 4.086 1 91.69 151 HIS B O 1
ATOM 3949 N N . LEU B 1 152 ? -18.375 -2.729 2.215 1 95.5 152 LEU B N 1
ATOM 3950 C CA . LEU B 1 152 ? -17.047 -3.324 2.338 1 95.5 152 LEU B CA 1
ATOM 3951 C C . LEU B 1 152 ? -16.047 -2.311 2.875 1 95.5 152 LEU B C 1
ATOM 3953 O O . LEU B 1 152 ? -16.281 -1.104 2.83 1 95.5 152 LEU B O 1
ATOM 3957 N N . PHE B 1 153 ? -14.984 -2.859 3.48 1 91.88 153 PHE B N 1
ATOM 3958 C CA . PHE B 1 153 ? -13.875 -2.014 3.908 1 91.88 153 PHE B CA 1
ATOM 3959 C C . PHE B 1 153 ? -12.742 -2.057 2.893 1 91.88 153 PHE B C 1
ATOM 3961 O O . PHE B 1 153 ? -12.195 -3.125 2.607 1 91.88 153 PHE B O 1
ATOM 3968 N N . LYS B 1 154 ? -12.461 -0.883 2.326 1 90.5 154 LYS B N 1
ATOM 3969 C CA . LYS B 1 154 ? -11.305 -0.801 1.438 1 90.5 154 LYS B CA 1
ATOM 3970 C C . LYS B 1 154 ? -10 -0.882 2.227 1 90.5 154 LYS B C 1
ATOM 3972 O O . LYS B 1 154 ? -9.68 0.025 2.994 1 90.5 154 LYS B O 1
ATOM 3977 N N . VAL B 1 155 ? -9.297 -1.921 2.047 1 89.06 155 VAL B N 1
ATOM 3978 C CA . VAL B 1 155 ? -8.055 -2.109 2.785 1 89.06 155 VAL B CA 1
ATOM 3979 C C . VAL B 1 155 ? -6.953 -1.249 2.172 1 89.06 155 VAL B C 1
ATOM 3981 O O . VAL B 1 155 ? -6.34 -0.431 2.859 1 89.06 155 VAL B O 1
ATOM 3984 N N . GLU B 1 156 ? -6.738 -1.489 0.872 1 84.81 156 GLU B N 1
ATOM 3985 C CA . GLU B 1 156 ? -5.699 -0.708 0.208 1 84.81 156 GLU B CA 1
ATOM 3986 C C . GLU B 1 156 ? -5.699 -0.951 -1.298 1 84.81 156 GLU B C 1
ATOM 3988 O O . GLU B 1 156 ? -6.371 -1.864 -1.783 1 84.81 156 GLU B O 1
ATOM 3993 N N . THR B 1 157 ? -5.086 -0.05 -1.978 1 84.44 157 THR B N 1
ATOM 3994 C CA . THR B 1 157 ? -4.699 -0.272 -3.365 1 84.44 157 THR B CA 1
ATOM 3995 C C . THR B 1 157 ? -3.189 -0.466 -3.482 1 84.44 157 THR B C 1
ATOM 3997 O O . THR B 1 157 ? -2.416 0.226 -2.814 1 84.44 157 THR B O 1
ATOM 4000 N N . ILE B 1 158 ? -2.809 -1.422 -4.082 1 81.31 158 ILE B N 1
ATOM 4001 C CA . ILE B 1 158 ? -1.398 -1.732 -4.297 1 81.31 158 ILE B CA 1
ATOM 4002 C C . ILE B 1 158 ? -1.08 -1.685 -5.789 1 81.31 158 ILE B C 1
ATOM 4004 O O . ILE B 1 158 ? -1.262 -2.674 -6.5 1 81.31 158 ILE B O 1
ATOM 4008 N N . GLY B 1 159 ? -0.528 -0.611 -6.223 1 76.06 159 GLY B N 1
ATOM 4009 C CA . GLY B 1 159 ? -0.397 -0.464 -7.664 1 76.06 159 GLY B CA 1
ATOM 4010 C C . GLY B 1 159 ? -1.729 -0.496 -8.391 1 76.06 159 GLY B C 1
ATOM 4011 O O . GLY B 1 159 ? -2.58 0.37 -8.172 1 76.06 159 GLY B O 1
ATOM 4012 N N . ASP B 1 160 ? -1.86 -1.594 -9.094 1 84.94 160 ASP B N 1
ATOM 4013 C CA . ASP B 1 160 ? -3.102 -1.727 -9.852 1 84.94 160 ASP B CA 1
ATOM 4014 C C . ASP B 1 160 ? -4.066 -2.689 -9.164 1 84.94 160 ASP B C 1
ATOM 4016 O O . ASP B 1 160 ? -5.195 -2.877 -9.617 1 84.94 160 ASP B O 1
ATOM 4020 N N . ALA B 1 161 ? -3.584 -3.201 -8.062 1 89.69 161 ALA B N 1
ATOM 4021 C CA . ALA B 1 161 ? -4.434 -4.121 -7.312 1 89.69 161 ALA B CA 1
ATOM 4022 C C . ALA B 1 161 ? -5.379 -3.365 -6.387 1 89.69 161 ALA B C 1
ATOM 4024 O O . ALA B 1 161 ? -4.992 -2.365 -5.777 1 89.69 161 ALA B O 1
ATOM 4025 N N . TYR B 1 162 ? -6.629 -3.768 -6.336 1 93 162 TYR B N 1
ATOM 4026 C CA . TYR B 1 162 ? -7.625 -3.279 -5.387 1 93 162 TYR B CA 1
ATOM 4027 C C . TYR B 1 162 ? -7.938 -4.336 -4.336 1 93 162 TYR B C 1
ATOM 4029 O O . TYR B 1 162 ? -8.281 -5.473 -4.672 1 93 162 TYR B O 1
ATOM 4037 N N . VAL B 1 163 ? -7.766 -3.977 -3.061 1 94.38 163 VAL B N 1
ATOM 4038 C CA . VAL B 1 163 ? -7.953 -4.926 -1.967 1 94.38 163 VAL B CA 1
ATOM 4039 C C . VAL B 1 163 ? -9.039 -4.422 -1.024 1 94.38 163 VAL B C 1
ATOM 4041 O O . VAL B 1 163 ? -8.953 -3.305 -0.506 1 94.38 163 VAL B O 1
ATOM 4044 N N . CYS B 1 164 ? -10.016 -5.227 -0.804 1 95.94 164 CYS B N 1
ATOM 4045 C CA . CYS B 1 164 ? -11.055 -4.902 0.171 1 95.94 164 CYS B CA 1
ATOM 4046 C C . CYS B 1 164 ? -11.516 -6.152 0.913 1 95.94 164 CYS B C 1
ATOM 4048 O O . CYS B 1 164 ? -11.062 -7.258 0.611 1 95.94 164 CYS B O 1
ATOM 4050 N N . ALA B 1 165 ? -12.273 -5.891 1.929 1 97.19 165 ALA B N 1
ATOM 4051 C CA . ALA B 1 165 ? -12.688 -7.008 2.768 1 97.19 165 ALA B CA 1
ATOM 4052 C C . ALA B 1 165 ? -14.039 -6.727 3.422 1 97.19 165 ALA B C 1
ATOM 4054 O O . ALA B 1 165 ? -14.438 -5.57 3.574 1 97.19 165 ALA B O 1
ATOM 4055 N N . SER B 1 166 ? -14.727 -7.73 3.676 1 97.94 166 SER B N 1
ATOM 4056 C CA . SER B 1 166 ? -15.914 -7.73 4.523 1 97.94 166 SER B CA 1
ATOM 4057 C C . SER B 1 166 ? -15.703 -8.586 5.766 1 97.94 166 SER B C 1
ATOM 4059 O O . SER B 1 166 ? -15.055 -9.633 5.703 1 97.94 166 SER B O 1
ATOM 4061 N N . GLY B 1 167 ? -16.266 -8.141 6.832 1 96.44 167 GLY B N 1
ATOM 4062 C CA . GLY B 1 167 ? -16.047 -8.828 8.102 1 96.44 167 GLY B CA 1
ATOM 4063 C C . GLY B 1 167 ? -14.992 -8.156 8.961 1 96.44 167 GLY B C 1
ATOM 4064 O O . GLY B 1 167 ? -14.68 -8.648 10.055 1 96.44 167 GLY B O 1
ATOM 4065 N N . LEU B 1 168 ? -14.398 -7.125 8.477 1 92.75 168 LEU B N 1
ATOM 4066 C CA . LEU B 1 168 ? -13.5 -6.23 9.195 1 92.75 168 LEU B CA 1
ATOM 4067 C C . LEU B 1 168 ? -13.617 -4.805 8.68 1 92.75 168 LEU B C 1
ATOM 4069 O O . LEU B 1 168 ? -14.016 -4.586 7.527 1 92.75 168 LEU B O 1
ATOM 4073 N N . PRO B 1 169 ? -13.336 -3.863 9.453 1 89 169 PRO B N 1
ATOM 4074 C CA . PRO B 1 169 ? -12.93 -3.936 10.859 1 89 169 PRO B CA 1
ATOM 4075 C C . PRO B 1 169 ? -14.047 -4.438 11.766 1 89 169 PRO B C 1
ATOM 4077 O O . PRO B 1 169 ? -13.781 -4.887 12.883 1 89 169 PRO B O 1
ATOM 4080 N N . SER B 1 170 ? -15.25 -4.301 11.281 1 89.62 170 SER B N 1
ATOM 4081 C CA . SER B 1 170 ? -16.391 -4.801 12.047 1 89.62 170 SER B CA 1
ATOM 4082 C C . SER B 1 170 ? -16.859 -6.152 11.516 1 89.62 170 SER B C 1
ATOM 4084 O O . SER B 1 170 ? -16.891 -6.375 10.305 1 89.62 170 SER B O 1
ATOM 4086 N N . SER B 1 171 ? -17.266 -6.926 12.414 1 94 171 SER B N 1
ATOM 4087 C CA . SER B 1 171 ? -17.734 -8.25 12.039 1 94 171 SER B CA 1
ATOM 4088 C C . SER B 1 171 ? -19 -8.164 11.195 1 94 171 SER B C 1
ATOM 4090 O O . SER B 1 171 ? -19.797 -7.223 11.336 1 94 171 SER B O 1
ATOM 4092 N N . ASP B 1 172 ? -19.141 -9.102 10.258 1 96 172 ASP B N 1
ATOM 4093 C CA . ASP B 1 172 ? -20.312 -9.227 9.398 1 96 172 ASP B CA 1
ATOM 4094 C C . ASP B 1 172 ? -20.578 -10.688 9.047 1 96 172 ASP B C 1
ATOM 4096 O O . ASP B 1 172 ? -19.766 -11.336 8.383 1 96 172 ASP B O 1
ATOM 4100 N N . GLU B 1 173 ? -21.75 -11.117 9.398 1 95.44 173 GLU B N 1
ATOM 4101 C CA . GLU B 1 173 ? -22.094 -12.516 9.148 1 95.44 173 GLU B CA 1
ATOM 4102 C C . GLU B 1 173 ? -22.25 -12.781 7.652 1 95.44 173 GLU B C 1
ATOM 4104 O O . GLU B 1 173 ? -22.141 -13.93 7.207 1 95.44 173 GLU B O 1
ATOM 4109 N N . ASN B 1 174 ? -22.5 -11.773 6.922 1 97.25 174 ASN B N 1
ATOM 4110 C CA . ASN B 1 174 ? -22.703 -11.922 5.484 1 97.25 174 ASN B CA 1
ATOM 4111 C C . ASN B 1 174 ? -21.453 -11.516 4.699 1 97.25 174 ASN B C 1
ATOM 4113 O O . ASN B 1 174 ? -21.562 -11.094 3.543 1 97.25 174 ASN B O 1
ATOM 4117 N N . HIS B 1 175 ? -20.312 -11.617 5.285 1 98.06 175 HIS B N 1
ATOM 4118 C CA . HIS B 1 175 ? -19.062 -11.148 4.699 1 98.06 175 HIS B CA 1
ATOM 4119 C C . HIS B 1 175 ? -18.828 -11.781 3.332 1 98.06 175 HIS B C 1
ATOM 4121 O O . HIS B 1 175 ? -18.453 -11.094 2.379 1 98.06 175 HIS B O 1
ATOM 4127 N N . ALA B 1 176 ? -19.094 -13.047 3.168 1 98.5 176 ALA B N 1
ATOM 4128 C CA . ALA B 1 176 ? -18.844 -13.742 1.912 1 98.5 176 ALA B CA 1
ATOM 4129 C C . ALA B 1 176 ? -19.828 -13.312 0.834 1 98.5 176 ALA B C 1
ATOM 4131 O O . ALA B 1 176 ? -19.453 -13.109 -0.323 1 98.5 176 ALA B O 1
ATOM 4132 N N . VAL B 1 177 ? -21.062 -13.156 1.22 1 98.38 177 VAL B N 1
ATOM 4133 C CA . VAL B 1 177 ? -22.109 -12.75 0.294 1 98.38 177 VAL B CA 1
ATOM 4134 C C . VAL B 1 177 ? -21.844 -11.336 -0.214 1 98.38 177 VAL B C 1
ATOM 4136 O O . VAL B 1 177 ? -21.953 -11.07 -1.412 1 98.38 177 VAL B O 1
ATOM 4139 N N . ASN B 1 178 ? -21.484 -10.477 0.693 1 98.44 178 ASN B N 1
ATOM 4140 C CA . ASN B 1 178 ? -21.172 -9.094 0.335 1 98.44 178 ASN B CA 1
ATOM 4141 C C . ASN B 1 178 ? -20.031 -9.023 -0.675 1 98.44 178 ASN B C 1
ATOM 4143 O O . ASN B 1 178 ? -20.141 -8.336 -1.691 1 98.44 178 ASN B O 1
ATOM 4147 N N . ILE B 1 179 ? -18.953 -9.734 -0.403 1 98.75 179 ILE B N 1
ATOM 4148 C CA . ILE B 1 179 ? -17.766 -9.695 -1.259 1 98.75 179 ILE B CA 1
ATOM 4149 C C . ILE B 1 179 ? -18.094 -10.336 -2.607 1 98.75 179 ILE B C 1
ATOM 4151 O O . ILE B 1 179 ? -17.641 -9.859 -3.65 1 98.75 179 ILE B O 1
ATOM 4155 N N . ALA B 1 180 ? -18.828 -11.422 -2.613 1 98.62 180 ALA B N 1
ATOM 4156 C CA . ALA B 1 180 ? -19.188 -12.086 -3.861 1 98.62 180 ALA B CA 1
ATOM 4157 C C . ALA B 1 180 ? -20.016 -11.172 -4.754 1 98.62 180 ALA B C 1
ATOM 4159 O O . ALA B 1 180 ? -19.766 -11.062 -5.953 1 98.62 180 ALA B O 1
ATOM 4160 N N . ASN B 1 181 ? -20.984 -10.531 -4.176 1 98.56 181 ASN B N 1
ATOM 4161 C CA . ASN B 1 181 ? -21.797 -9.578 -4.93 1 98.56 181 ASN B CA 1
ATOM 4162 C C . ASN B 1 181 ? -20.938 -8.422 -5.465 1 98.56 181 ASN B C 1
ATOM 4164 O O . ASN B 1 181 ? -21.094 -8.023 -6.621 1 98.56 181 ASN B O 1
ATOM 4168 N N . PHE B 1 182 ? -20.094 -7.938 -4.637 1 98.69 182 PHE B N 1
ATOM 4169 C CA . PHE B 1 182 ? -19.172 -6.887 -5.047 1 98.69 182 PHE B CA 1
ATOM 4170 C C . PHE B 1 182 ? -18.328 -7.34 -6.234 1 98.69 182 PHE B C 1
ATOM 4172 O O . PHE B 1 182 ? -18.203 -6.613 -7.223 1 98.69 182 PHE B O 1
ATOM 4179 N N . ALA B 1 183 ? -17.75 -8.539 -6.105 1 98.69 183 ALA B N 1
ATOM 4180 C CA . ALA B 1 183 ? -16.859 -9.078 -7.133 1 98.69 183 ALA B CA 1
ATOM 4181 C C . ALA B 1 183 ? -17.578 -9.18 -8.477 1 98.69 183 ALA B C 1
ATOM 4183 O O . ALA B 1 183 ? -17.016 -8.797 -9.516 1 98.69 183 ALA B O 1
ATOM 4184 N N . ILE B 1 184 ? -18.766 -9.625 -8.438 1 98.19 184 ILE B N 1
ATOM 4185 C CA . ILE B 1 184 ? -19.562 -9.781 -9.648 1 98.19 184 ILE B CA 1
ATOM 4186 C C . ILE B 1 184 ? -19.906 -8.406 -10.227 1 98.19 184 ILE B C 1
ATOM 4188 O O . ILE B 1 184 ? -19.797 -8.188 -11.438 1 98.19 184 ILE B O 1
ATOM 4192 N N . ALA B 1 185 ? -20.297 -7.52 -9.367 1 98.31 185 ALA B N 1
ATOM 4193 C CA . ALA B 1 185 ? -20.609 -6.16 -9.805 1 98.31 185 ALA B CA 1
ATOM 4194 C C . ALA B 1 185 ? -19.406 -5.484 -10.43 1 98.31 185 ALA B C 1
ATOM 4196 O O . ALA B 1 185 ? -19.516 -4.801 -11.445 1 98.31 185 ALA B O 1
ATOM 4197 N N . VAL B 1 186 ? -18.266 -5.668 -9.812 1 97.81 186 VAL B N 1
ATOM 4198 C CA . VAL B 1 186 ? -17.031 -5.094 -10.305 1 97.81 186 VAL B CA 1
ATOM 4199 C C . VAL B 1 186 ? -16.703 -5.656 -11.688 1 97.81 186 VAL B C 1
ATOM 4201 O O . VAL B 1 186 ? -16.359 -4.906 -12.602 1 97.81 186 VAL B O 1
ATOM 4204 N N . GLN B 1 187 ? -16.812 -6.891 -11.781 1 96.31 187 GLN B N 1
ATOM 4205 C CA . GLN B 1 187 ? -16.531 -7.535 -13.062 1 96.31 187 GLN B CA 1
ATOM 4206 C C . GLN B 1 187 ? -17.406 -6.953 -14.172 1 96.31 187 GLN B C 1
ATOM 4208 O O . GLN B 1 187 ? -16.953 -6.762 -15.297 1 96.31 187 GLN B O 1
ATOM 4213 N N . HIS B 1 188 ? -18.578 -6.711 -13.844 1 95.94 188 HIS B N 1
ATOM 4214 C CA . HIS B 1 188 ? -19.531 -6.203 -14.828 1 95.94 188 HIS B CA 1
ATOM 4215 C C . HIS B 1 188 ? -19.297 -4.727 -15.109 1 95.94 188 HIS B C 1
ATOM 4217 O O . HIS B 1 188 ? -19.172 -4.328 -16.266 1 95.94 188 HIS B O 1
ATOM 4223 N N . CYS B 1 189 ? -19.219 -3.949 -14.102 1 95.88 189 CYS B N 1
ATOM 4224 C CA . CYS B 1 189 ? -19.203 -2.496 -14.242 1 95.88 189 CYS B CA 1
ATOM 4225 C C . CYS B 1 189 ? -17.859 -2.012 -14.766 1 95.88 189 CYS B C 1
ATOM 4227 O O . CYS B 1 189 ? -17.781 -1.007 -15.477 1 95.88 189 CYS B O 1
ATOM 4229 N N . CYS B 1 190 ? -16.812 -2.666 -14.43 1 94.44 190 CYS B N 1
ATOM 4230 C CA . CYS B 1 190 ? -15.477 -2.238 -14.852 1 94.44 190 CYS B CA 1
ATOM 4231 C C . CYS B 1 190 ? -15.25 -2.527 -16.328 1 94.44 190 CYS B C 1
ATOM 4233 O O . CYS B 1 190 ? -14.32 -1.993 -16.938 1 94.44 190 CYS B O 1
ATOM 4235 N N . ARG B 1 191 ? -16.078 -3.279 -16.922 1 91.38 191 ARG B N 1
ATOM 4236 C CA . ARG B 1 191 ? -16 -3.549 -18.344 1 91.38 191 ARG B CA 1
ATOM 4237 C C . ARG B 1 191 ? -16.266 -2.287 -19.156 1 91.38 191 ARG B C 1
ATOM 4239 O O . ARG B 1 191 ? -15.938 -2.223 -20.344 1 91.38 191 ARG B O 1
ATOM 4246 N N . LYS B 1 192 ? -16.812 -1.364 -18.562 1 90.5 192 LYS B N 1
ATOM 4247 C CA . LYS B 1 192 ? -17.109 -0.109 -19.25 1 90.5 192 LYS B CA 1
ATOM 4248 C C . LYS B 1 192 ? -15.836 0.719 -19.438 1 90.5 192 LYS B C 1
ATOM 4250 O O . LYS B 1 192 ? -15.797 1.61 -20.297 1 90.5 192 LYS B O 1
ATOM 4255 N N . VAL B 1 193 ? -14.891 0.421 -18.625 1 92.19 193 VAL B N 1
ATOM 4256 C CA . VAL B 1 193 ? -13.625 1.133 -18.75 1 92.19 193 VAL B CA 1
ATOM 4257 C C . VAL B 1 193 ? -12.828 0.557 -19.922 1 92.19 193 VAL B C 1
ATOM 4259 O O . VAL B 1 193 ? -12.617 -0.655 -20 1 92.19 193 VAL B O 1
ATOM 4262 N N . VAL B 1 194 ? -12.43 1.471 -20.781 1 90.38 194 VAL B N 1
ATOM 4263 C CA . VAL B 1 194 ? -11.758 1.022 -22 1 90.38 194 VAL B CA 1
ATOM 4264 C C . VAL B 1 194 ? -10.289 1.423 -21.969 1 90.38 194 VAL B C 1
ATOM 4266 O O . VAL B 1 194 ? -9.945 2.504 -21.484 1 90.38 194 VAL B O 1
ATOM 4269 N N . SER B 1 195 ? -9.516 0.528 -22.469 1 88.31 195 SER B N 1
ATOM 4270 C CA . SER B 1 195 ? -8.094 0.83 -22.625 1 88.31 195 SER B CA 1
ATOM 4271 C C . SER B 1 195 ? -7.855 1.881 -23.703 1 88.31 195 SER B C 1
ATOM 4273 O O . SER B 1 195 ? -8.391 1.774 -24.797 1 88.31 195 SER B O 1
ATOM 4275 N N . PRO B 1 196 ? -7.07 2.824 -23.344 1 86.69 196 PRO B N 1
ATOM 4276 C CA . PRO B 1 196 ? -6.773 3.844 -24.359 1 86.69 196 PRO B CA 1
ATOM 4277 C C . PRO B 1 196 ? -5.91 3.309 -25.5 1 86.69 196 PRO B C 1
ATOM 4279 O O . PRO B 1 196 ? -5.785 3.959 -26.547 1 86.69 196 PRO B O 1
ATOM 4282 N N . VAL B 1 197 ? -5.352 2.201 -25.328 1 85.75 197 VAL B N 1
ATOM 4283 C CA . VAL B 1 197 ? -4.445 1.636 -26.312 1 85.75 197 VAL B CA 1
ATOM 4284 C C . VAL B 1 197 ? -5.246 1.068 -27.484 1 85.75 197 VAL B C 1
ATOM 4286 O O . VAL B 1 197 ? -5.043 1.464 -28.641 1 85.75 197 VAL B O 1
ATOM 4289 N N . ASP B 1 198 ? -6.117 0.161 -27.25 1 86.31 198 ASP B N 1
ATOM 4290 C CA . ASP B 1 198 ? -6.82 -0.56 -28.312 1 86.31 198 ASP B CA 1
ATOM 4291 C C . ASP B 1 198 ? -8.328 -0.349 -28.203 1 86.31 198 ASP B C 1
ATOM 4293 O O . ASP B 1 198 ? -9.102 -0.936 -28.969 1 86.31 198 ASP B O 1
ATOM 4297 N N . LYS B 1 199 ? -8.766 0.391 -27.25 1 86.12 199 LYS B N 1
ATOM 4298 C CA . LYS B 1 199 ? -10.172 0.732 -27.031 1 86.12 199 LYS B CA 1
ATOM 4299 C C . LYS B 1 199 ? -10.984 -0.499 -26.641 1 86.12 199 LYS B C 1
ATOM 4301 O O . LYS B 1 199 ? -12.203 -0.517 -26.797 1 86.12 199 LYS B O 1
ATOM 4306 N N . GLN B 1 200 ? -10.219 -1.464 -26.281 1 88.25 200 GLN B N 1
ATOM 4307 C CA . GLN B 1 200 ? -10.898 -2.641 -25.75 1 88.25 200 GLN B CA 1
ATOM 4308 C C . GLN B 1 200 ? -11.195 -2.475 -24.25 1 88.25 200 GLN B C 1
ATOM 4310 O O . GLN B 1 200 ? -10.531 -1.707 -23.562 1 88.25 200 GLN B O 1
ATOM 4315 N N . THR B 1 201 ? -12.203 -3.281 -23.844 1 91.69 201 THR B N 1
ATOM 4316 C CA . THR B 1 201 ? -12.586 -3.221 -22.438 1 91.69 201 THR B CA 1
ATOM 4317 C C . THR B 1 201 ? -11.492 -3.816 -21.547 1 91.69 201 THR B C 1
ATOM 4319 O O . THR B 1 201 ? -10.859 -4.809 -21.922 1 91.69 201 THR B O 1
ATOM 4322 N N . ILE B 1 202 ? -11.289 -3.23 -20.391 1 91.69 202 ILE B N 1
ATOM 4323 C CA . ILE B 1 202 ? -10.312 -3.721 -19.422 1 91.69 202 ILE B CA 1
ATOM 4324 C C . ILE B 1 202 ? -10.844 -4.988 -18.766 1 91.69 202 ILE B C 1
ATOM 4326 O O . ILE B 1 202 ? -12.031 -5.086 -18.453 1 91.69 202 ILE B O 1
ATOM 4330 N N . GLN B 1 203 ? -9.977 -5.898 -18.656 1 93.69 203 GLN B N 1
ATOM 4331 C CA . GLN B 1 203 ? -10.344 -7.133 -17.953 1 93.69 203 GLN B CA 1
ATOM 4332 C C . GLN B 1 203 ? -9.625 -7.234 -16.609 1 93.69 203 GLN B C 1
ATOM 4334 O O . GLN B 1 203 ? -8.484 -6.793 -16.469 1 93.69 203 GLN B O 1
ATOM 4339 N N . LEU B 1 204 ? -10.352 -7.848 -15.672 1 96.44 204 LEU B N 1
ATOM 4340 C CA . LEU B 1 204 ? -9.789 -8.023 -14.344 1 96.44 204 LEU B CA 1
ATOM 4341 C C . LEU B 1 204 ? -9.688 -9.5 -13.984 1 96.44 204 LEU B C 1
ATOM 4343 O O . LEU B 1 204 ? -10.492 -10.312 -14.438 1 96.44 204 LEU B O 1
ATOM 4347 N N . ARG B 1 205 ? -8.664 -9.844 -13.266 1 97.06 205 ARG B N 1
ATOM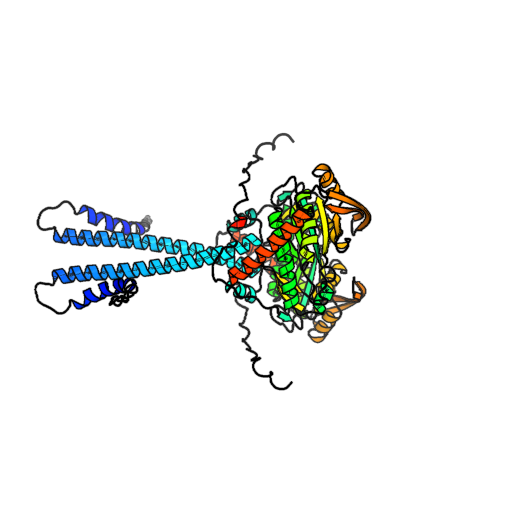 4348 C CA . ARG B 1 205 ? -8.609 -11.102 -12.523 1 97.06 205 ARG B CA 1
ATOM 4349 C C . ARG B 1 205 ? -9.008 -10.883 -11.062 1 97.06 205 ARG B C 1
ATOM 4351 O O . ARG B 1 205 ? -8.477 -9.992 -10.398 1 97.06 205 ARG B O 1
ATOM 4358 N N . ILE B 1 206 ? -9.953 -11.648 -10.641 1 98.19 206 ILE B N 1
ATOM 4359 C CA . ILE B 1 206 ? -10.477 -11.438 -9.297 1 98.19 206 ILE B CA 1
ATOM 4360 C C . ILE B 1 206 ? -10.32 -12.711 -8.477 1 98.19 206 ILE B C 1
ATOM 4362 O O . ILE B 1 206 ? -10.57 -13.812 -8.977 1 98.19 206 ILE B O 1
ATOM 4366 N N . GLY B 1 207 ? -9.859 -12.57 -7.242 1 98.56 207 GLY B N 1
ATOM 4367 C CA . GLY B 1 207 ? -9.797 -13.656 -6.273 1 98.56 207 GLY B CA 1
ATOM 4368 C C . GLY B 1 207 ? -10.422 -13.297 -4.941 1 98.56 207 GLY B C 1
ATOM 4369 O O . GLY B 1 207 ? -10.273 -12.172 -4.457 1 98.56 207 GLY B O 1
ATOM 4370 N N . ILE B 1 208 ? -11.195 -14.242 -4.383 1 98.75 208 ILE B N 1
ATOM 4371 C CA . ILE B 1 208 ? -11.797 -14.016 -3.074 1 98.75 208 ILE B CA 1
ATOM 4372 C C . ILE B 1 208 ? -11.57 -15.234 -2.182 1 98.75 208 ILE B C 1
ATOM 4374 O O . ILE B 1 208 ? -11.531 -16.359 -2.666 1 98.75 208 ILE B O 1
ATOM 4378 N N . HIS B 1 209 ? -11.43 -15.008 -0.914 1 98.62 209 HIS B N 1
ATOM 4379 C CA . HIS B 1 209 ? -11.156 -16.062 0.059 1 98.62 209 HIS B CA 1
ATOM 4380 C C . HIS B 1 209 ? -11.719 -15.703 1.431 1 98.62 209 HIS B C 1
ATOM 4382 O O . HIS B 1 209 ? -11.648 -14.547 1.853 1 98.62 209 HIS B O 1
ATOM 4388 N N . SER B 1 210 ? -12.289 -16.703 2.105 1 98.5 210 SER B N 1
ATOM 4389 C CA . SER B 1 210 ? -12.867 -16.516 3.436 1 98.5 210 SER B CA 1
ATOM 4390 C C . SER B 1 210 ? -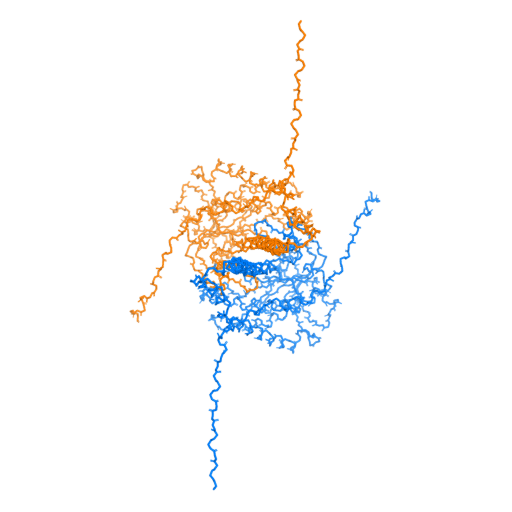12.078 -17.297 4.484 1 98.5 210 SER B C 1
ATOM 4392 O O . SER B 1 210 ? -11.922 -18.516 4.375 1 98.5 210 SER B O 1
ATOM 4394 N N . ARG B 1 211 ? -11.625 -16.594 5.422 1 97.25 211 ARG B N 1
ATOM 4395 C CA . ARG B 1 211 ? -10.938 -17.172 6.562 1 97.25 211 ARG B CA 1
ATOM 4396 C C . ARG B 1 211 ? -10.734 -16.156 7.672 1 97.25 211 ARG B C 1
ATOM 4398 O O . ARG B 1 211 ? -11.188 -15.008 7.559 1 97.25 211 ARG B O 1
ATOM 4405 N N . ASP B 1 212 ? -10.188 -16.609 8.797 1 95.5 212 ASP B N 1
ATOM 4406 C CA . ASP B 1 212 ? -9.844 -15.68 9.875 1 95.5 212 ASP B CA 1
ATOM 4407 C C . ASP B 1 212 ? -8.703 -14.758 9.469 1 95.5 212 ASP B C 1
ATOM 4409 O O . ASP B 1 212 ? -7.941 -15.07 8.555 1 95.5 212 ASP B O 1
ATOM 4413 N N . ALA B 1 213 ? -8.672 -13.617 10.086 1 95.19 213 ALA B N 1
ATOM 4414 C CA . ALA B 1 213 ? -7.625 -12.633 9.844 1 95.19 213 ALA B CA 1
ATOM 4415 C C . ALA B 1 213 ? -7.32 -11.836 11.102 1 95.19 213 ALA B C 1
ATOM 4417 O O . ALA B 1 213 ? -7.984 -12 12.133 1 95.19 213 ALA B O 1
ATOM 4418 N N . ALA B 1 214 ? -6.289 -11.172 11.062 1 93.31 214 ALA B N 1
ATOM 4419 C CA . ALA B 1 214 ? -5.934 -10.195 12.086 1 93.31 214 ALA B CA 1
ATOM 4420 C C . ALA B 1 214 ? -5.602 -8.844 11.469 1 93.31 214 ALA B C 1
ATOM 4422 O O . ALA B 1 214 ? -5.27 -8.766 10.281 1 93.31 214 ALA B O 1
ATOM 4423 N N . SER B 1 215 ? -5.852 -7.824 12.234 1 92 215 SER B N 1
ATOM 4424 C CA . SER B 1 215 ? -5.59 -6.484 11.719 1 92 215 SER B CA 1
ATOM 4425 C C . SER B 1 215 ? -5.012 -5.578 12.797 1 92 215 SER B C 1
ATOM 4427 O O . SER B 1 215 ? -5.129 -5.871 13.992 1 92 215 SER B O 1
ATOM 4429 N N . GLY B 1 216 ? -4.371 -4.535 12.352 1 87.62 216 GLY B N 1
ATOM 4430 C CA . GLY B 1 216 ? -3.801 -3.523 13.234 1 87.62 216 GLY B CA 1
ATOM 4431 C C . GLY B 1 216 ? -3.244 -2.328 12.484 1 87.62 216 GLY B C 1
ATOM 4432 O O . GLY B 1 216 ? -3.389 -2.23 11.266 1 87.62 216 GLY B O 1
ATOM 4433 N N . ILE B 1 217 ? -2.836 -1.378 13.258 1 84.25 217 ILE B N 1
ATOM 4434 C CA . ILE B 1 217 ? -2.201 -0.198 12.68 1 84.25 217 ILE B CA 1
ATOM 4435 C C . ILE B 1 217 ? -0.684 -0.336 12.758 1 84.25 217 ILE B C 1
ATOM 4437 O O . ILE B 1 217 ? -0.133 -0.596 13.828 1 84.25 217 ILE B O 1
ATOM 4441 N N . VAL B 1 218 ? -0.063 -0.238 11.594 1 84.19 218 VAL B N 1
ATOM 4442 C CA . VAL B 1 218 ? 1.39 -0.357 11.531 1 84.19 218 VAL B CA 1
ATOM 4443 C C . VAL B 1 218 ? 1.995 0.956 11.039 1 84.19 218 VAL B C 1
ATOM 4445 O O . VAL B 1 218 ? 1.42 1.629 10.18 1 84.19 218 VAL B O 1
ATOM 4448 N N . GLY B 1 219 ? 3.135 1.282 11.547 1 76 219 GLY B N 1
ATOM 4449 C CA . GLY B 1 219 ? 3.83 2.496 11.148 1 76 219 GLY B CA 1
ATOM 4450 C C . GLY B 1 219 ? 3.658 3.633 12.141 1 76 219 GLY B C 1
ATOM 4451 O O . GLY B 1 219 ? 2.564 3.84 12.672 1 76 219 GLY B O 1
ATOM 4452 N N . VAL B 1 220 ? 4.75 4.32 12.391 1 62.69 220 VAL B N 1
ATOM 4453 C CA . VAL B 1 220 ? 4.695 5.449 13.32 1 62.69 220 VAL B CA 1
ATOM 4454 C C . VAL B 1 220 ? 4.539 6.75 12.539 1 62.69 220 VAL B C 1
ATOM 4456 O O . VAL B 1 220 ? 3.641 7.547 12.82 1 62.69 220 VAL B O 1
ATOM 4459 N N . THR B 1 221 ? 5.301 6.934 11.484 1 59.28 221 THR B N 1
ATOM 4460 C CA . THR B 1 221 ? 5.258 8.141 10.672 1 59.28 221 THR B CA 1
ATOM 4461 C C . THR B 1 221 ? 4.156 8.047 9.625 1 59.28 221 THR B C 1
ATOM 4463 O O . THR B 1 221 ? 3.465 9.031 9.352 1 59.28 221 THR B O 1
ATOM 4466 N N . ASN B 1 222 ? 3.855 6.91 9.117 1 67.88 222 ASN B N 1
ATOM 4467 C CA . ASN B 1 222 ? 2.838 6.625 8.117 1 67.88 222 ASN B CA 1
ATOM 4468 C C . ASN B 1 222 ? 1.979 5.43 8.508 1 67.88 222 ASN B C 1
ATOM 4470 O O . ASN B 1 222 ? 2.152 4.332 7.969 1 67.88 222 ASN B O 1
ATOM 4474 N N . PRO B 1 223 ? 1.052 5.848 9.469 1 72.88 223 PRO B N 1
ATOM 4475 C CA . PRO B 1 223 ? 0.253 4.715 9.945 1 72.88 223 PRO B CA 1
ATOM 4476 C C . PRO B 1 223 ? -0.65 4.137 8.852 1 72.88 223 PRO B C 1
ATOM 4478 O O . PRO B 1 223 ? -1.226 4.883 8.062 1 72.88 223 PRO B O 1
ATOM 4481 N N . ARG B 1 224 ? -0.714 2.863 8.773 1 79.12 224 ARG B N 1
ATOM 4482 C CA . ARG B 1 224 ? -1.542 2.158 7.797 1 79.12 224 ARG B CA 1
ATOM 4483 C C . ARG B 1 224 ? -2.268 0.982 8.445 1 79.12 224 ARG B C 1
ATOM 4485 O O . ARG B 1 224 ? -1.719 0.316 9.32 1 79.12 224 ARG B O 1
ATOM 4492 N N . TYR B 1 225 ? -3.488 0.871 8.039 1 84.75 225 TYR B N 1
ATOM 4493 C CA . TYR B 1 225 ? -4.227 -0.32 8.445 1 84.75 225 TYR B CA 1
ATOM 4494 C C . TYR B 1 225 ? -3.672 -1.565 7.762 1 84.75 225 TYR B C 1
ATOM 4496 O O . TYR B 1 225 ? -3.559 -1.611 6.535 1 84.75 225 TYR B O 1
ATOM 4504 N N . PHE B 1 226 ? -3.398 -2.533 8.609 1 87.31 226 PHE B N 1
ATOM 4505 C CA . PHE B 1 226 ? -2.699 -3.721 8.133 1 87.31 226 PHE B CA 1
ATOM 4506 C C . PHE B 1 226 ? -3.482 -4.984 8.477 1 87.31 226 PHE B C 1
ATOM 4508 O O . PHE B 1 226 ? -3.83 -5.207 9.633 1 87.31 226 PHE B O 1
ATOM 4515 N N . VAL B 1 227 ? -3.781 -5.688 7.414 1 91.38 227 VAL B N 1
ATOM 4516 C CA . VAL B 1 227 ? -4.434 -6.984 7.578 1 91.38 227 VAL B CA 1
ATOM 4517 C C . VAL B 1 227 ? -3.436 -8.102 7.289 1 91.38 227 VAL B C 1
ATOM 4519 O O . VAL B 1 227 ? -2.727 -8.07 6.277 1 91.38 227 VAL B O 1
ATOM 4522 N N . PHE B 1 228 ? -3.422 -9.062 8.281 1 89.75 228 PHE B N 1
ATOM 4523 C CA . PHE B 1 228 ? -2.428 -10.102 8.062 1 89.75 228 PHE B CA 1
ATOM 4524 C C . PHE B 1 228 ? -2.975 -11.469 8.461 1 89.75 228 PHE B C 1
ATOM 4526 O O . PHE B 1 228 ? -4.102 -11.57 8.953 1 89.75 228 PHE B O 1
ATOM 4533 N N . ARG B 1 229 ? -2.154 -12.477 8.18 1 89.25 229 ARG B N 1
ATOM 4534 C CA . ARG B 1 229 ? -2.418 -13.906 8.281 1 89.25 229 ARG B CA 1
ATOM 4535 C C . ARG B 1 229 ? -2.541 -14.539 6.895 1 89.25 229 ARG B C 1
ATOM 4537 O O . ARG B 1 229 ? -2.289 -13.883 5.883 1 89.25 229 ARG B O 1
ATOM 4544 N N . ASP B 1 230 ? -2.812 -15.781 6.887 1 90.06 230 ASP B N 1
ATOM 4545 C CA . ASP B 1 230 ? -2.766 -16.547 5.648 1 90.06 230 ASP B CA 1
ATOM 4546 C C . ASP B 1 230 ? -3.9 -16.156 4.711 1 90.06 230 ASP B C 1
ATOM 4548 O O . ASP B 1 230 ? -3.84 -16.406 3.506 1 90.06 230 ASP B O 1
ATOM 4552 N N . THR B 1 231 ? -4.875 -15.547 5.25 1 93.75 231 THR B N 1
ATOM 4553 C CA . THR B 1 231 ? -6.016 -15.125 4.445 1 93.75 231 THR B CA 1
ATOM 4554 C C . THR B 1 231 ? -5.574 -14.172 3.336 1 93.75 231 THR B C 1
ATOM 4556 O O . THR B 1 231 ? -6.059 -14.266 2.205 1 93.75 231 THR B O 1
ATOM 4559 N N . VAL B 1 232 ? -4.656 -13.328 3.635 1 92.94 232 VAL B N 1
ATOM 4560 C CA . VAL B 1 232 ? -4.184 -12.336 2.676 1 92.94 232 VAL B CA 1
ATOM 4561 C C . VAL B 1 232 ? -3.459 -13.031 1.527 1 92.94 232 VAL B C 1
ATOM 4563 O O . VAL B 1 232 ? -3.801 -12.836 0.358 1 92.94 232 VAL B O 1
ATOM 4566 N N . ASN B 1 233 ? -2.523 -13.914 1.845 1 89.62 233 ASN B N 1
ATOM 4567 C CA . ASN B 1 233 ? -1.741 -14.617 0.833 1 89.62 233 ASN B CA 1
ATOM 4568 C C . ASN B 1 233 ? -2.613 -15.547 -0.002 1 89.62 233 ASN B C 1
ATOM 4570 O O . ASN B 1 233 ? -2.432 -15.656 -1.216 1 89.62 233 ASN B O 1
ATOM 4574 N N . THR B 1 234 ? -3.465 -16.156 0.64 1 94.94 234 THR B N 1
ATOM 4575 C CA . THR B 1 234 ? -4.34 -17.094 -0.057 1 94.94 234 THR B CA 1
ATOM 4576 C C . THR B 1 234 ? -5.25 -16.359 -1.035 1 94.94 234 THR B C 1
ATOM 4578 O O . THR B 1 234 ? -5.504 -16.844 -2.141 1 94.94 234 THR B O 1
ATOM 4581 N N . THR B 1 235 ? -5.75 -15.242 -0.627 1 96.88 235 THR B N 1
ATOM 4582 C CA . THR B 1 235 ? -6.586 -14.453 -1.521 1 96.88 235 THR B CA 1
ATOM 4583 C C . THR B 1 235 ? -5.789 -13.992 -2.738 1 96.88 235 THR B C 1
ATOM 4585 O O . THR B 1 235 ? -6.273 -14.07 -3.869 1 96.88 235 THR B O 1
ATOM 4588 N N . ALA B 1 236 ? -4.613 -13.508 -2.477 1 93.56 236 ALA B N 1
ATOM 4589 C CA . ALA B 1 236 ? -3.736 -13.062 -3.557 1 93.56 236 ALA B CA 1
ATOM 4590 C C . ALA B 1 236 ? -3.471 -14.195 -4.547 1 93.56 236 ALA B C 1
ATOM 4592 O O . ALA B 1 236 ? -3.445 -13.969 -5.762 1 93.56 236 ALA B O 1
ATOM 4593 N N . HIS B 1 237 ? -3.297 -15.375 -4.039 1 94.88 237 HIS B N 1
ATOM 4594 C CA . HIS B 1 237 ? -3.062 -16.531 -4.906 1 94.88 237 HIS B CA 1
ATOM 4595 C C . HIS B 1 237 ? -4.297 -16.844 -5.738 1 94.88 237 HIS B C 1
ATOM 4597 O O . HIS B 1 237 ? -4.18 -17.25 -6.898 1 94.88 237 HIS B O 1
ATOM 4603 N N . HIS B 1 238 ? -5.414 -16.703 -5.156 1 97.31 238 HIS B N 1
ATOM 4604 C CA . HIS B 1 238 ? -6.637 -16.938 -5.914 1 97.31 238 HIS B CA 1
ATOM 4605 C C . HIS B 1 238 ? -6.797 -15.898 -7.027 1 97.31 238 HIS B C 1
ATOM 4607 O O . HIS B 1 238 ? -7.324 -16.219 -8.094 1 97.31 238 HIS B O 1
ATOM 4613 N N . GLU B 1 239 ? -6.406 -14.742 -6.734 1 96.88 239 GLU B N 1
ATOM 4614 C CA . GLU B 1 239 ? -6.422 -13.711 -7.762 1 96.88 239 GLU B CA 1
ATOM 4615 C C . GLU B 1 239 ? -5.41 -14.008 -8.867 1 96.88 239 GLU B C 1
ATOM 4617 O O . GLU B 1 239 ? -5.758 -14.008 -10.047 1 96.88 239 GLU B O 1
ATOM 4622 N N . SER B 1 240 ? -4.16 -14.336 -8.492 1 92.31 240 SER B N 1
ATOM 4623 C CA . SER B 1 240 ? -3.07 -14.484 -9.453 1 92.31 240 SER B CA 1
ATOM 4624 C C . SER B 1 240 ? -3.271 -15.711 -10.336 1 92.31 240 SER B C 1
ATOM 4626 O O . SER B 1 240 ? -2.773 -15.766 -11.461 1 92.31 240 SER B O 1
ATOM 4628 N N . THR B 1 241 ? -3.961 -16.656 -9.867 1 94.31 241 THR B N 1
ATOM 4629 C CA . THR B 1 241 ? -4.203 -17.875 -10.633 1 94.31 241 THR B CA 1
ATOM 4630 C C . THR B 1 241 ? -5.555 -17.812 -11.344 1 94.31 241 THR B C 1
ATOM 4632 O O . THR B 1 241 ? -5.973 -18.781 -11.984 1 94.31 241 THR B O 1
ATOM 4635 N N . GLY B 1 242 ? -6.227 -16.672 -11.141 1 95 242 GLY B N 1
ATOM 4636 C CA . GLY B 1 242 ? -7.523 -16.516 -11.781 1 95 242 GLY B CA 1
ATOM 4637 C C . GLY B 1 242 ? -7.43 -16.297 -13.281 1 95 242 GLY B C 1
ATOM 4638 O O . GLY B 1 242 ? -6.355 -16.453 -13.867 1 95 242 GLY B O 1
ATOM 4639 N N . GLU B 1 243 ? -8.57 -16.094 -13.922 1 95.5 243 GLU B N 1
ATOM 4640 C CA . GLU B 1 243 ? -8.68 -15.836 -15.359 1 95.5 243 GLU B CA 1
ATOM 4641 C C . GLU B 1 243 ? -9.367 -14.508 -15.633 1 95.5 243 GLU B C 1
ATOM 4643 O O . GLU B 1 243 ? -10.188 -14.055 -14.828 1 95.5 243 GLU B O 1
ATOM 4648 N N . PRO B 1 244 ? -8.992 -13.93 -16.766 1 94.94 244 PRO B N 1
ATOM 4649 C CA . PRO B 1 244 ? -9.664 -12.68 -17.094 1 94.94 244 PRO B CA 1
ATOM 4650 C C . PRO B 1 244 ? -11.188 -12.82 -17.141 1 94.94 244 PRO B C 1
ATOM 4652 O O . PRO B 1 244 ? -11.703 -13.742 -17.781 1 94.94 244 PRO B O 1
ATOM 4655 N N . GLY B 1 245 ? -11.844 -11.984 -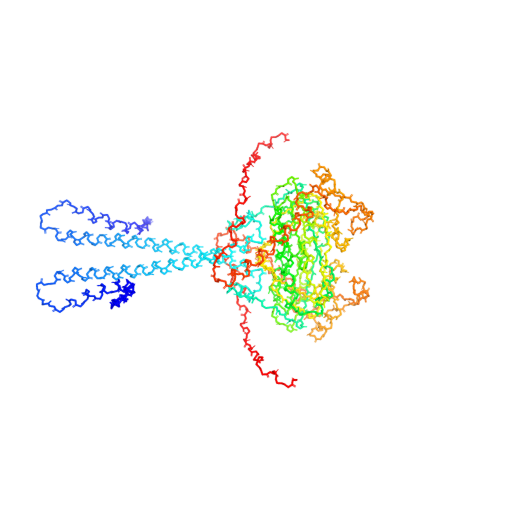16.422 1 93.69 245 GLY B N 1
ATOM 4656 C CA . GLY B 1 245 ? -13.297 -11.945 -16.484 1 93.69 245 GLY B CA 1
ATOM 4657 C C . GLY B 1 245 ? -13.953 -12.891 -15.508 1 93.69 245 GLY B C 1
ATOM 4658 O O . GLY B 1 245 ? -15.18 -12.953 -15.422 1 93.69 245 GLY B O 1
ATOM 4659 N N . GLY B 1 246 ? -13.141 -13.594 -14.797 1 94.81 246 GLY B N 1
ATOM 4660 C CA . GLY B 1 246 ? -13.695 -14.547 -13.852 1 94.81 246 GLY B CA 1
ATOM 4661 C C . GLY B 1 246 ? -13.516 -14.133 -12.406 1 94.81 246 GLY B C 1
ATOM 4662 O O . GLY B 1 246 ? -12.602 -13.375 -12.078 1 94.81 246 GLY B O 1
ATOM 4663 N N . VAL B 1 247 ? -14.453 -14.633 -11.578 1 98 247 VAL B N 1
ATOM 4664 C CA . VAL B 1 247 ? -14.312 -14.5 -10.125 1 98 247 VAL B CA 1
ATOM 4665 C C . VAL B 1 247 ? -13.922 -15.836 -9.516 1 98 247 VAL B C 1
ATOM 4667 O O . VAL B 1 247 ? -14.758 -16.734 -9.391 1 98 247 VAL B O 1
ATOM 4670 N N . ASN B 1 248 ? -12.688 -15.914 -9.133 1 98.38 248 ASN B N 1
ATOM 4671 C CA . ASN B 1 248 ? -12.133 -17.125 -8.547 1 98.38 248 ASN B CA 1
ATOM 4672 C C . ASN B 1 248 ? -12.281 -17.141 -7.027 1 98.38 248 ASN B C 1
ATOM 4674 O O . ASN B 1 248 ? -12.023 -16.125 -6.367 1 98.38 248 ASN B O 1
ATOM 4678 N N . CYS B 1 249 ? -12.781 -18.281 -6.488 1 98.19 249 CYS B N 1
ATOM 4679 C CA . CYS B 1 249 ? -12.945 -18.297 -5.039 1 98.19 249 CYS B CA 1
ATOM 4680 C C . CYS B 1 249 ? -12.438 -19.594 -4.445 1 98.19 249 CYS B C 1
ATOM 4682 O O . CYS B 1 249 ? -12.297 -20.594 -5.156 1 98.19 249 CYS B O 1
ATOM 4684 N N . SER B 1 250 ? -12.188 -19.531 -3.209 1 98.25 250 SER B N 1
ATOM 4685 C CA . SER B 1 250 ? -11.688 -20.688 -2.461 1 98.25 250 SER B CA 1
ATOM 4686 C C . SER B 1 250 ? -12.828 -21.609 -2.033 1 98.25 250 SER B C 1
ATOM 4688 O O . SER B 1 250 ? -14 -21.234 -2.141 1 98.25 250 SER B O 1
ATOM 4690 N N . ARG B 1 251 ? -12.43 -22.766 -1.561 1 97.69 251 ARG B N 1
ATOM 4691 C CA . ARG B 1 251 ? -13.398 -23.719 -1.021 1 97.69 251 ARG B CA 1
ATOM 4692 C C . ARG B 1 251 ? -14.125 -23.125 0.186 1 97.69 251 ARG B C 1
ATOM 4694 O O . ARG B 1 251 ? -15.336 -23.312 0.336 1 97.69 251 ARG B O 1
ATOM 4701 N N . SER B 1 252 ? -13.375 -22.484 1.021 1 98.12 252 SER B N 1
ATOM 4702 C CA . SER B 1 252 ? -13.969 -21.906 2.217 1 98.12 252 SER B CA 1
ATOM 4703 C C . SER B 1 252 ? -15.031 -20.875 1.854 1 98.12 252 SER B C 1
ATOM 4705 O O . SER B 1 252 ? -16.094 -20.812 2.484 1 98.12 252 SER B O 1
ATOM 4707 N N . THR B 1 253 ? -14.719 -20.047 0.883 1 98.5 253 THR B N 1
ATOM 4708 C CA . THR B 1 253 ? -15.703 -19.062 0.437 1 98.5 253 THR B CA 1
ATOM 4709 C C . THR B 1 253 ? -16.922 -19.75 -0.159 1 98.5 253 THR B C 1
ATOM 4711 O O . THR B 1 253 ? -18.062 -19.359 0.113 1 98.5 253 THR B O 1
ATOM 4714 N N . MET B 1 254 ? -16.672 -20.719 -0.981 1 98 254 MET B N 1
ATOM 4715 C CA . MET B 1 254 ? -17.75 -21.484 -1.589 1 98 254 MET B CA 1
ATOM 4716 C C . MET B 1 254 ? -18.688 -22.062 -0.521 1 98 254 MET B C 1
ATOM 4718 O O . MET B 1 254 ? -19.906 -22 -0.647 1 98 254 MET B O 1
ATOM 4722 N N . MET B 1 255 ? -18.156 -22.625 0.502 1 97.69 255 MET B N 1
ATOM 4723 C CA . MET B 1 255 ? -18.938 -23.219 1.577 1 97.69 255 MET B CA 1
ATOM 4724 C C . MET B 1 255 ? -19.781 -22.172 2.285 1 97.69 255 MET B C 1
ATOM 4726 O O . MET B 1 255 ? -20.938 -22.422 2.615 1 97.69 255 MET B O 1
ATOM 4730 N N . GLU B 1 256 ? -19.203 -21.031 2.502 1 97.5 256 GLU B N 1
ATOM 4731 C CA . GLU B 1 256 ? -19.938 -19.938 3.135 1 97.5 256 GLU B CA 1
ATOM 4732 C C . GLU B 1 256 ? -21.125 -19.5 2.273 1 97.5 256 GLU B C 1
ATOM 4734 O O . GLU B 1 256 ? -22.203 -19.219 2.791 1 97.5 256 GLU B O 1
ATOM 4739 N N . LEU B 1 257 ? -20.891 -19.406 1.02 1 97.81 257 LEU B N 1
ATOM 4740 C CA . LEU B 1 257 ? -21.922 -18.953 0.095 1 97.81 257 LEU B CA 1
ATOM 4741 C C . LEU B 1 257 ? -23.047 -19.984 -0.001 1 97.81 257 LEU B C 1
ATOM 4743 O O . LEU B 1 257 ? -24.219 -19.625 -0.077 1 97.81 257 LEU B O 1
ATOM 4747 N N . LYS B 1 258 ? -22.688 -21.234 -0.037 1 96.44 258 LYS B N 1
ATOM 4748 C CA . LYS B 1 258 ? -23.688 -22.297 -0.096 1 96.44 258 LYS B CA 1
ATOM 4749 C C . LYS B 1 258 ? -24.562 -22.297 1.159 1 96.44 258 LYS B C 1
ATOM 4751 O O . LYS B 1 258 ? -25.75 -22.562 1.088 1 96.44 258 LYS B O 1
ATOM 4756 N N . LEU B 1 259 ? -23.938 -22.031 2.193 1 95.25 259 LEU B N 1
ATOM 4757 C CA . LEU B 1 259 ? -24.641 -22.047 3.477 1 95.25 259 LEU B CA 1
ATOM 4758 C C . LEU B 1 259 ? -25.578 -20.844 3.596 1 95.25 259 LEU B C 1
ATOM 4760 O O . LEU B 1 259 ? -26.688 -20.984 4.125 1 95.25 259 LEU B O 1
ATOM 4764 N N . LYS B 1 260 ? -25.203 -19.703 3.119 1 93.88 260 LYS B N 1
ATOM 4765 C CA . LYS B 1 260 ? -25.922 -18.469 3.412 1 93.88 260 LYS B CA 1
ATOM 4766 C C . LYS B 1 260 ? -26.797 -18.047 2.234 1 93.88 260 LYS B C 1
ATOM 4768 O O . LYS B 1 260 ? -27.828 -17.391 2.42 1 93.88 260 LYS B O 1
ATOM 4773 N N . ALA B 1 261 ? -26.344 -18.375 1.029 1 93.38 261 ALA B N 1
ATOM 4774 C CA . ALA B 1 261 ? -27.016 -17.828 -0.147 1 93.38 261 ALA B CA 1
ATOM 4775 C C . ALA B 1 261 ? -26.922 -18.781 -1.334 1 93.38 261 ALA B C 1
ATOM 4777 O O . ALA B 1 261 ? -26.547 -18.375 -2.438 1 93.38 261 ALA B O 1
ATOM 4778 N N . SER B 1 262 ? -27.297 -19.906 -1.2 1 90.56 262 SER B N 1
ATOM 4779 C CA . SER B 1 262 ? -27.125 -20.969 -2.193 1 90.56 262 SER B CA 1
ATOM 4780 C C . SER B 1 262 ? -27.891 -20.641 -3.475 1 90.56 262 SER B C 1
ATOM 4782 O O . SER B 1 262 ? -27.422 -20.953 -4.574 1 90.56 262 SER B O 1
ATOM 4784 N N . SER B 1 263 ? -28.953 -20 -3.381 1 94.44 263 SER B N 1
ATOM 4785 C CA . SER B 1 263 ? -29.797 -19.75 -4.547 1 94.44 263 SER B CA 1
ATOM 4786 C C . SER B 1 263 ? -29.328 -18.516 -5.312 1 94.44 263 SER B C 1
ATOM 4788 O O . SER B 1 263 ? -29.688 -18.328 -6.477 1 94.44 263 SER B O 1
ATOM 4790 N N . GLN B 1 264 ? -28.562 -17.781 -4.699 1 96.44 264 GLN B N 1
ATOM 4791 C CA . GLN B 1 264 ? -28.172 -16.5 -5.273 1 96.44 264 GLN B CA 1
ATOM 4792 C C . GLN B 1 264 ? -26.953 -16.641 -6.184 1 96.44 264 GLN B C 1
ATOM 4794 O O . GLN B 1 264 ? -26.719 -15.781 -7.039 1 96.44 264 GLN B O 1
ATOM 4799 N N . PHE B 1 265 ? -26.25 -17.719 -5.969 1 97.81 265 PHE B N 1
ATOM 4800 C CA . PHE B 1 265 ? -24.984 -17.859 -6.695 1 97.81 265 PHE B CA 1
ATOM 4801 C C . PHE B 1 265 ? -24.906 -19.203 -7.387 1 97.81 265 PHE B C 1
ATOM 4803 O O . PHE B 1 265 ? -25.344 -20.219 -6.84 1 97.81 265 PHE B O 1
ATOM 4810 N N . LYS B 1 266 ? -24.422 -19.141 -8.602 1 97.19 266 LYS B N 1
ATOM 4811 C CA . LYS B 1 266 ? -24 -20.359 -9.305 1 97.19 266 LYS B CA 1
ATOM 4812 C C . LYS B 1 266 ? -22.5 -20.594 -9.148 1 97.19 266 LYS B C 1
ATOM 4814 O O . LYS B 1 266 ? -21.688 -19.766 -9.586 1 97.19 266 LYS B O 1
ATOM 4819 N N . ILE B 1 267 ? -22.125 -21.703 -8.523 1 97.25 267 ILE B N 1
ATOM 4820 C CA . ILE B 1 267 ? -20.734 -21.984 -8.234 1 97.25 267 ILE B CA 1
ATOM 4821 C C . ILE B 1 267 ? -20.281 -23.219 -9.008 1 97.25 267 ILE B C 1
ATOM 4823 O O . ILE B 1 267 ? -20.938 -24.266 -8.945 1 97.25 267 ILE B O 1
ATOM 4827 N N . SER B 1 268 ? -19.234 -23.047 -9.797 1 97.25 268 SER B N 1
ATOM 4828 C CA . SER B 1 268 ? -18.719 -24.141 -10.609 1 97.25 268 SER B CA 1
ATOM 4829 C C . SER B 1 268 ? -17.281 -24.484 -10.234 1 97.25 268 SER B C 1
ATOM 4831 O O . SER B 1 268 ? -16.453 -23.594 -10.031 1 97.25 268 SER B O 1
ATOM 4833 N N . ALA B 1 269 ? -16.953 -25.766 -10.25 1 97 269 ALA B N 1
ATOM 4834 C CA . ALA B 1 269 ? -15.609 -26.219 -9.906 1 97 269 ALA B CA 1
ATOM 4835 C C . ALA B 1 269 ? -14.633 -25.969 -11.047 1 97 269 ALA B C 1
ATOM 4837 O O . ALA B 1 269 ? -14.938 -26.25 -12.211 1 97 269 ALA B O 1
ATOM 4838 N N . ARG B 1 270 ? -13.57 -25.406 -10.773 1 95.5 270 ARG B N 1
ATOM 4839 C CA . ARG B 1 270 ? -12.508 -25.156 -11.742 1 95.5 270 ARG B CA 1
ATOM 4840 C C . ARG B 1 270 ? -11.5 -26.312 -11.758 1 95.5 270 ARG B C 1
ATOM 4842 O O . ARG B 1 270 ? -10.789 -26.5 -12.75 1 95.5 270 ARG B O 1
ATOM 4849 N N . GLY B 1 271 ? -11.422 -27.016 -10.648 1 94.94 271 GLY B N 1
ATOM 4850 C CA . GLY B 1 271 ? -10.422 -28.062 -10.477 1 94.94 271 GLY B CA 1
ATOM 4851 C C . GLY B 1 271 ? -9.297 -27.656 -9.547 1 94.94 271 GLY B C 1
ATOM 4852 O O . GLY B 1 271 ? -9.438 -26.719 -8.758 1 94.94 271 GLY B O 1
ATOM 4853 N N . MET B 1 272 ? -8.188 -28.453 -9.594 1 96.56 272 MET B N 1
ATOM 4854 C CA . MET B 1 272 ? -7.043 -28.234 -8.711 1 96.56 272 MET B CA 1
ATOM 4855 C C . MET B 1 272 ? -6.07 -27.219 -9.32 1 96.56 272 MET B C 1
ATOM 4857 O O . MET B 1 272 ? -5.75 -27.297 -10.508 1 96.56 272 MET B O 1
ATOM 4861 N N . VAL B 1 273 ? -5.66 -26.312 -8.492 1 96 273 VAL B N 1
ATOM 4862 C CA . VAL B 1 273 ? -4.73 -25.281 -8.938 1 96 273 VAL B CA 1
ATOM 4863 C C . VAL B 1 273 ? -3.5 -25.281 -8.023 1 96 273 VAL B C 1
ATOM 4865 O O . VAL B 1 273 ? -3.627 -25.344 -6.801 1 96 273 VAL B O 1
ATOM 4868 N N . GLU B 1 274 ? -2.32 -25.156 -8.625 1 94.19 274 GLU B N 1
ATOM 4869 C CA . GLU B 1 274 ? -1.08 -25.109 -7.859 1 94.19 274 GLU B CA 1
ATOM 4870 C C . GLU B 1 274 ? -0.84 -23.703 -7.309 1 94.19 274 GLU B C 1
ATOM 4872 O O . GLU B 1 274 ? -0.874 -22.719 -8.055 1 94.19 274 GLU B O 1
ATOM 4877 N N . MET B 1 275 ? -0.705 -23.656 -6.02 1 89.5 275 MET B N 1
ATOM 4878 C CA . MET B 1 275 ? -0.434 -22.375 -5.379 1 89.5 275 MET B CA 1
ATOM 4879 C C . MET B 1 275 ? 0.847 -22.438 -4.555 1 89.5 275 MET B C 1
ATOM 4881 O O . MET B 1 275 ? 1.074 -23.406 -3.824 1 89.5 275 MET B O 1
ATOM 4885 N N . LYS B 1 276 ? 1.604 -21.375 -4.699 1 78.5 276 LYS B N 1
ATOM 4886 C CA . LYS B 1 276 ? 2.875 -21.281 -3.984 1 78.5 276 LYS B CA 1
ATOM 4887 C C . LYS B 1 276 ? 2.672 -21.438 -2.48 1 78.5 276 LYS B C 1
ATOM 4889 O O . LYS B 1 276 ? 1.841 -20.75 -1.887 1 78.5 276 LYS B O 1
ATOM 4894 N N . GLY B 1 277 ? 3.334 -22.391 -1.826 1 77.62 277 GLY B N 1
ATOM 4895 C CA . GLY B 1 277 ? 3.297 -22.578 -0.384 1 77.62 277 GLY B CA 1
ATOM 4896 C C . GLY B 1 277 ? 2.092 -23.359 0.085 1 77.62 277 GLY B C 1
ATOM 4897 O O . GLY B 1 277 ? 2.006 -23.734 1.257 1 77.62 277 GLY B O 1
ATOM 4898 N N . LYS B 1 278 ? 1.144 -23.625 -0.802 1 86.75 278 LYS B N 1
ATOM 4899 C CA . LYS B 1 278 ? -0.095 -24.281 -0.39 1 86.75 278 LYS B CA 1
ATOM 4900 C C . LYS B 1 278 ? -0.301 -25.594 -1.142 1 86.75 278 LYS B C 1
ATOM 4902 O O . LYS B 1 278 ? -1.145 -26.406 -0.76 1 86.75 278 LYS B O 1
ATOM 4907 N N . GLY B 1 279 ? 0.477 -25.734 -2.238 1 91.81 279 GLY B N 1
ATOM 4908 C CA . GLY B 1 279 ? 0.303 -26.922 -3.039 1 91.81 279 GLY B CA 1
ATOM 4909 C C . GLY B 1 279 ? -0.923 -26.875 -3.932 1 91.81 279 GLY B C 1
ATOM 4910 O O . GLY B 1 279 ? -1.285 -25.812 -4.438 1 91.81 279 GLY B O 1
ATOM 4911 N N . SER B 1 280 ? -1.488 -28.062 -4.191 1 95.5 280 SER B N 1
ATOM 4912 C CA . SER B 1 280 ? -2.662 -28.156 -5.055 1 95.5 280 SER B CA 1
ATOM 4913 C C . SER B 1 280 ? -3.947 -27.938 -4.266 1 95.5 280 SER B C 1
ATOM 4915 O O . SER B 1 280 ? -4.25 -28.688 -3.336 1 95.5 280 SER B O 1
ATOM 4917 N N . VAL B 1 281 ? -4.699 -26.922 -4.676 1 96.25 281 VAL B N 1
ATOM 4918 C CA . VAL B 1 281 ? -5.898 -26.547 -3.93 1 96.25 281 VAL B CA 1
ATOM 4919 C C . VAL B 1 281 ? -7.09 -26.469 -4.879 1 96.25 281 VAL B C 1
ATOM 4921 O O . VAL B 1 281 ? -6.953 -26 -6.016 1 96.25 281 VAL B O 1
ATOM 4924 N N . PRO B 1 282 ? -8.242 -26.922 -4.414 1 97.56 282 PRO B N 1
ATOM 4925 C CA . PRO B 1 282 ? -9.422 -26.75 -5.258 1 97.56 282 PRO B CA 1
ATOM 4926 C C . PRO B 1 282 ? -9.922 -25.312 -5.297 1 97.56 282 PRO B C 1
ATOM 4928 O O . PRO B 1 282 ? -9.883 -24.609 -4.281 1 97.56 282 PRO B O 1
ATOM 4931 N N . THR B 1 283 ? -10.312 -24.859 -6.469 1 98 283 THR B N 1
ATOM 4932 C CA . THR B 1 283 ? -10.844 -23.516 -6.625 1 98 283 THR B CA 1
ATOM 4933 C C . THR B 1 283 ? -12.164 -23.547 -7.402 1 98 283 THR B C 1
ATOM 4935 O O . THR B 1 283 ? -12.523 -24.562 -7.984 1 98 283 THR B O 1
ATOM 4938 N N . TYR B 1 284 ? -12.922 -22.438 -7.367 1 98.44 284 TYR B N 1
ATOM 4939 C CA . TYR B 1 284 ? -14.266 -22.391 -7.926 1 98.44 284 TYR B CA 1
ATOM 4940 C C . TYR B 1 284 ? -14.531 -21.062 -8.609 1 98.44 284 TYR B C 1
ATOM 4942 O O . TYR B 1 284 ? -13.938 -20.031 -8.25 1 98.44 284 TYR B O 1
ATOM 4950 N N . TRP B 1 285 ? -15.398 -21.109 -9.609 1 98.25 285 TRP B N 1
ATOM 4951 C CA . TRP B 1 285 ? -15.914 -19.906 -10.25 1 98.25 285 TRP B CA 1
ATOM 4952 C C . TRP B 1 285 ? -17.266 -19.516 -9.656 1 98.25 285 TRP B C 1
ATOM 4954 O O . TRP B 1 285 ? -18.109 -20.375 -9.375 1 98.25 285 TRP B O 1
ATOM 4964 N N . ILE B 1 286 ? -17.438 -18.234 -9.484 1 97.94 286 ILE B N 1
ATOM 4965 C CA . ILE B 1 286 ? -18.703 -17.734 -8.945 1 97.94 286 ILE B CA 1
ATOM 4966 C C . ILE B 1 286 ? -19.422 -16.891 -10.008 1 97.94 286 ILE B C 1
ATOM 4968 O O . ILE B 1 286 ? -18.812 -16.031 -10.648 1 97.94 286 ILE B O 1
ATOM 4972 N N . GLU B 1 287 ? -20.672 -17.094 -10.172 1 96.94 287 GLU B N 1
ATOM 4973 C CA . GLU B 1 287 ? -21.562 -16.312 -11.008 1 96.94 287 GLU B CA 1
ATOM 4974 C C . GLU B 1 287 ? -22.859 -15.992 -10.289 1 96.94 287 GLU B C 1
ATOM 4976 O O . GLU B 1 287 ? -23.25 -16.703 -9.352 1 96.94 287 GLU B O 1
ATOM 4981 N N . SER B 1 288 ? -23.438 -14.93 -10.703 1 96.88 288 SER B N 1
ATOM 4982 C CA . SER B 1 288 ? -24.734 -14.562 -10.125 1 96.88 288 SER B CA 1
ATOM 4983 C C . SER B 1 288 ? -25.875 -15.281 -10.82 1 96.88 288 SER B C 1
ATOM 4985 O O . SER B 1 288 ? -25.812 -15.562 -12.016 1 96.88 288 SER B O 1
ATOM 4987 N N . THR B 1 289 ? -26.938 -15.586 -10.062 1 96.31 289 THR B N 1
ATOM 4988 C CA . THR B 1 289 ? -28.156 -16.156 -10.641 1 96.31 289 THR B CA 1
ATOM 4989 C C . THR B 1 289 ? -29.234 -15.086 -10.773 1 96.31 289 THR B C 1
ATOM 4991 O O . THR B 1 289 ? -29.062 -13.961 -10.297 1 96.31 289 THR B O 1
ATOM 4994 N N . ASP B 1 290 ? -30.312 -15.461 -11.391 1 95.62 290 ASP B N 1
ATOM 4995 C CA . ASP B 1 290 ? -31.438 -14.539 -11.562 1 95.62 290 ASP B CA 1
ATOM 4996 C C . ASP B 1 290 ? -32.125 -14.25 -10.227 1 95.62 290 ASP B C 1
ATOM 4998 O O . ASP B 1 290 ? -32.812 -13.242 -10.086 1 95.62 290 ASP B O 1
ATOM 5002 N N . LYS B 1 291 ? -31.891 -15.094 -9.305 1 95.81 291 LYS B N 1
ATOM 5003 C CA . LYS B 1 291 ? -32.531 -14.953 -8 1 95.81 291 LYS B CA 1
ATOM 5004 C C . LYS B 1 291 ? -31.766 -13.977 -7.109 1 95.81 291 LYS B C 1
ATOM 5006 O O . LYS B 1 291 ? -32.25 -13.586 -6.047 1 95.81 291 LYS B O 1
ATOM 5011 N N . ASN B 1 292 ? -30.641 -13.617 -7.535 1 97.12 292 ASN B N 1
ATOM 5012 C CA . ASN B 1 292 ? -29.828 -12.688 -6.758 1 97.12 292 ASN B CA 1
ATOM 5013 C C . ASN B 1 292 ? -30.281 -11.25 -6.949 1 97.12 292 ASN B C 1
ATOM 5015 O O . ASN B 1 292 ? -30.031 -10.648 -7.996 1 97.12 292 ASN B O 1
ATOM 5019 N N . LYS B 1 293 ? -30.859 -10.641 -6 1 95 293 LYS B N 1
ATOM 5020 C CA . LYS B 1 293 ? -31.469 -9.312 -6.113 1 95 293 LYS B CA 1
ATOM 5021 C C . LYS B 1 293 ? -30.391 -8.227 -6.203 1 95 293 LYS B C 1
ATOM 5023 O O . LYS B 1 293 ? -30.688 -7.102 -6.613 1 95 293 LYS B O 1
ATOM 5028 N N . TYR B 1 294 ? -29.203 -8.531 -5.879 1 95.81 294 TYR B N 1
ATOM 5029 C CA . TYR B 1 294 ? -28.156 -7.52 -5.809 1 95.81 294 TYR B CA 1
ATOM 5030 C C . TYR B 1 294 ? -27.344 -7.496 -7.094 1 95.81 294 TYR B C 1
ATOM 5032 O O . TYR B 1 294 ? -26.797 -6.453 -7.469 1 95.81 294 TYR B O 1
ATOM 5040 N N . THR B 1 295 ? -27.203 -8.68 -7.762 1 97.25 295 THR B N 1
ATOM 5041 C CA . THR B 1 295 ? -26.297 -8.711 -8.898 1 97.25 295 THR B CA 1
ATOM 5042 C C . THR B 1 295 ? -26.922 -9.492 -10.062 1 97.25 295 THR B C 1
ATOM 5044 O O . THR B 1 295 ? -26.188 -10.031 -10.898 1 97.25 295 THR B O 1
ATOM 5047 N N . ASN B 1 296 ? -28.188 -9.664 -10.047 1 96.38 296 ASN B N 1
ATOM 5048 C CA . ASN B 1 296 ? -28.797 -10.18 -11.266 1 96.38 296 ASN B CA 1
ATOM 5049 C C . ASN B 1 296 ? -28.703 -9.188 -12.414 1 96.38 296 ASN B C 1
ATOM 5051 O O . ASN B 1 296 ? -28.188 -8.078 -12.242 1 96.38 296 ASN B O 1
ATOM 5055 N N . THR B 1 297 ? -29.172 -9.57 -13.555 1 95.12 297 THR B N 1
ATOM 5056 C CA . THR B 1 297 ? -28.969 -8.766 -14.758 1 95.12 297 THR B CA 1
ATOM 5057 C C . THR B 1 297 ? -29.547 -7.367 -14.57 1 95.12 297 THR B C 1
ATOM 5059 O O . THR B 1 297 ? -28.906 -6.371 -14.898 1 95.12 297 THR B O 1
ATOM 5062 N N . ASN B 1 298 ? -30.734 -7.293 -14.086 1 95.94 298 ASN B N 1
ATOM 5063 C CA . ASN B 1 298 ? -31.375 -6.004 -13.883 1 95.94 298 ASN B CA 1
ATOM 5064 C C . ASN B 1 298 ? -30.656 -5.176 -12.828 1 95.94 298 ASN B C 1
ATOM 5066 O O . ASN B 1 298 ? -30.5 -3.963 -12.984 1 95.94 298 ASN B O 1
ATOM 5070 N N . ALA B 1 299 ? -30.312 -5.84 -11.797 1 96.75 299 ALA B N 1
ATOM 5071 C CA . ALA B 1 299 ? -29.609 -5.148 -10.719 1 96.75 299 ALA B CA 1
ATOM 5072 C C . ALA B 1 299 ? -28.281 -4.566 -11.203 1 96.75 299 ALA B C 1
ATOM 5074 O O . ALA B 1 299 ? -27.891 -3.469 -10.797 1 96.75 299 ALA B O 1
ATOM 5075 N N . LEU B 1 300 ? -27.641 -5.266 -11.992 1 96.75 300 LEU B N 1
ATOM 5076 C CA . LEU B 1 300 ? -26.344 -4.812 -12.523 1 96.75 300 LEU B CA 1
ATOM 5077 C C . LEU B 1 300 ? -26.531 -3.584 -13.406 1 96.75 300 LEU B C 1
ATOM 5079 O O . LEU B 1 300 ? -25.703 -2.674 -13.391 1 96.75 300 LEU B O 1
ATOM 5083 N N . LEU B 1 301 ? -27.578 -3.562 -14.141 1 95.81 301 LEU B N 1
ATOM 5084 C CA . LEU B 1 301 ? -27.859 -2.41 -14.984 1 95.81 301 LEU B CA 1
ATOM 5085 C C . LEU B 1 301 ? -28.156 -1.175 -14.133 1 95.81 301 LEU B C 1
ATOM 5087 O O . LEU B 1 301 ? -27.75 -0.066 -14.484 1 95.81 301 LEU B O 1
ATOM 5091 N N . VAL B 1 302 ? -28.812 -1.413 -13.117 1 96.12 302 VAL B N 1
ATOM 5092 C CA . VAL B 1 302 ? -29.109 -0.321 -12.195 1 96.12 302 VAL B CA 1
ATOM 5093 C C . VAL B 1 302 ? -27.828 0.221 -11.586 1 96.12 302 VAL B C 1
ATOM 5095 O O . VAL B 1 302 ? -27.656 1.436 -11.461 1 96.12 302 VAL B O 1
ATOM 5098 N N . LEU B 1 303 ? -27 -0.677 -11.211 1 95.75 303 LEU B N 1
ATOM 5099 C CA . LEU B 1 303 ? -25.719 -0.268 -10.633 1 95.75 303 LEU B CA 1
ATOM 5100 C C . LEU B 1 303 ? -24.906 0.56 -11.633 1 95.75 303 LEU B C 1
ATOM 5102 O O . LEU B 1 303 ? -24.281 1.547 -11.258 1 95.75 303 LEU B O 1
ATOM 5106 N N . GLU B 1 304 ? -24.953 0.178 -12.805 1 94.88 304 GLU B N 1
ATOM 5107 C CA . GLU B 1 304 ? -24.266 0.922 -13.852 1 94.88 304 GLU B CA 1
ATOM 5108 C C . GLU B 1 304 ? -24.766 2.357 -13.938 1 94.88 304 GLU B C 1
ATOM 5110 O O . GLU B 1 304 ? -23.984 3.293 -14.094 1 94.88 304 GLU B O 1
ATOM 5115 N N . GLU B 1 305 ? -26.016 2.469 -13.883 1 93.5 305 GLU B N 1
ATOM 5116 C CA . GLU B 1 305 ? -26.641 3.787 -13.961 1 93.5 305 GLU B CA 1
ATOM 5117 C C . GLU B 1 305 ? -26.281 4.645 -12.75 1 93.5 305 GLU B C 1
ATOM 5119 O O . GLU B 1 305 ? -26.031 5.848 -12.883 1 93.5 305 GLU B O 1
ATOM 5124 N N . GLU B 1 306 ? -26.312 4.016 -11.648 1 93.69 306 GLU B N 1
ATOM 5125 C CA . GLU B 1 306 ? -25.969 4.734 -10.422 1 93.69 306 GLU B CA 1
ATOM 5126 C C . GLU B 1 306 ? -24.516 5.23 -10.461 1 93.69 306 GLU B C 1
ATOM 5128 O O . GLU B 1 306 ? -24.234 6.34 -10.008 1 93.69 306 GLU B O 1
ATOM 5133 N N . ILE B 1 307 ? -23.656 4.43 -10.953 1 92.94 307 ILE B N 1
ATOM 5134 C CA . ILE B 1 307 ? -22.25 4.793 -11.055 1 92.94 307 ILE B CA 1
ATOM 5135 C C . ILE B 1 307 ? -22.078 5.965 -12.023 1 92.94 307 ILE B C 1
ATOM 5137 O O . ILE B 1 307 ? -21.344 6.91 -11.742 1 92.94 307 ILE B O 1
ATOM 5141 N N . ALA B 1 308 ? -22.75 5.863 -13.133 1 89.56 308 ALA B N 1
ATOM 5142 C CA . ALA B 1 308 ? -22.688 6.926 -14.133 1 89.56 308 ALA B CA 1
ATOM 5143 C C . ALA B 1 308 ? -23.188 8.25 -13.555 1 89.56 308 ALA B C 1
ATOM 5145 O O . ALA B 1 308 ? -22.625 9.305 -13.844 1 89.56 308 ALA B O 1
ATOM 5146 N N . LYS B 1 309 ? -24.141 8.242 -12.734 1 85.62 309 LYS B N 1
ATOM 5147 C CA . LYS B 1 309 ? -24.703 9.43 -12.109 1 85.62 309 LYS B CA 1
ATOM 5148 C C . LYS B 1 309 ? -23.75 9.992 -11.055 1 85.62 309 LYS B C 1
ATOM 5150 O O . LYS B 1 309 ? -23.641 11.211 -10.906 1 85.62 309 LYS B O 1
ATOM 5155 N N . SER B 1 310 ? -23.125 9.086 -10.367 1 80.62 310 SER B N 1
ATOM 5156 C CA . SER B 1 310 ? -22.203 9.508 -9.312 1 80.62 310 SER B CA 1
ATOM 5157 C C . SER B 1 310 ? -20.969 10.18 -9.898 1 80.62 310 SER B C 1
ATOM 5159 O O . SER B 1 310 ? -20.406 11.102 -9.297 1 80.62 310 SER B O 1
ATOM 5161 N N . ALA B 1 311 ? -20.5 9.68 -10.922 1 70.88 311 ALA B N 1
ATOM 5162 C CA . ALA B 1 311 ? -19.328 10.234 -11.602 1 70.88 311 ALA B CA 1
ATOM 5163 C C . ALA B 1 311 ? -19.609 11.641 -12.133 1 70.88 311 ALA B C 1
ATOM 5165 O O . ALA B 1 311 ? -18.75 12.516 -12.086 1 70.88 311 ALA B O 1
ATOM 5166 N N . LEU B 1 312 ? -20.797 11.781 -12.633 1 56.84 312 LEU B N 1
ATOM 5167 C CA . LEU B 1 312 ? -21.219 13.062 -13.172 1 56.84 312 LEU B CA 1
ATOM 5168 C C . LEU B 1 312 ? -21.375 14.102 -12.062 1 56.84 312 LEU B C 1
ATOM 5170 O O . LEU B 1 312 ? -21.047 15.273 -12.25 1 56.84 312 LEU B O 1
ATOM 5174 N N . SER B 1 313 ? -21.812 13.688 -10.977 1 51 313 SER B N 1
ATOM 5175 C CA . SER B 1 313 ? -21.984 14.594 -9.844 1 51 313 SER B CA 1
ATOM 5176 C C . SER B 1 313 ? -20.656 15.047 -9.273 1 51 313 SER B C 1
ATOM 5178 O O . SER B 1 313 ? -20.516 16.188 -8.836 1 51 313 SER B O 1
ATOM 5180 N N . SER B 1 314 ? -19.688 14.203 -9.281 1 53.34 314 SER B N 1
ATOM 5181 C CA . SER B 1 314 ? -18.359 14.578 -8.805 1 53.34 314 SER B CA 1
ATOM 5182 C C . SER B 1 314 ? -17.688 15.555 -9.766 1 53.34 314 SER B C 1
ATOM 5184 O O . SER B 1 314 ? -16.953 16.453 -9.336 1 53.34 314 SER B O 1
ATOM 5186 N N . SER B 1 315 ? -17.938 15.359 -11.078 1 47.84 315 SER B N 1
ATOM 5187 C CA . SER B 1 315 ? -17.391 16.281 -12.07 1 47.84 315 SER B CA 1
ATOM 5188 C C . SER B 1 315 ? -18.078 17.641 -12 1 47.84 315 SER B C 1
ATOM 5190 O O . SER B 1 315 ? -17.438 18.672 -12.195 1 47.84 315 SER B O 1
ATOM 5192 N N . LYS B 1 316 ? -19.422 17.672 -11.703 1 42.53 316 LYS B N 1
ATOM 5193 C CA . LYS B 1 316 ? -20.141 18.938 -11.602 1 42.53 316 LYS B CA 1
ATOM 5194 C C . LYS B 1 316 ? -19.781 19.672 -10.32 1 42.53 316 LYS B C 1
ATOM 5196 O O . LYS B 1 316 ? -19.719 20.906 -10.305 1 42.53 316 LYS B O 1
ATOM 5201 N N . ALA B 1 317 ? -19.734 18.953 -9.289 1 43.47 317 ALA B N 1
ATOM 5202 C CA . ALA B 1 317 ? -19.328 19.625 -8.062 1 43.47 317 ALA B CA 1
ATOM 5203 C C . ALA B 1 317 ? -18 20.375 -8.273 1 43.47 317 ALA B C 1
ATOM 5205 O O . ALA B 1 317 ? -17.812 21.469 -7.73 1 43.47 317 ALA B O 1
ATOM 5206 N N . ASP B 1 318 ? -17.016 19.688 -8.984 1 42.09 318 ASP B N 1
ATOM 5207 C CA . ASP B 1 318 ? -15.789 20.406 -9.305 1 42.09 318 ASP B CA 1
ATOM 5208 C C . ASP B 1 318 ? -16.078 21.625 -10.188 1 42.09 318 ASP B C 1
ATOM 5210 O O . ASP B 1 318 ? -15.43 22.656 -10.062 1 42.09 318 ASP B O 1
ATOM 5214 N N . ALA B 1 319 ? -17.094 21.531 -11.125 1 35.38 319 ALA B N 1
ATOM 5215 C CA . ALA B 1 319 ? -17.359 22.656 -12.016 1 35.38 319 ALA B CA 1
ATOM 5216 C C . ALA B 1 319 ? -18.109 23.766 -11.289 1 35.38 319 ALA B C 1
ATOM 5218 O O . ALA B 1 319 ? -17.859 24.953 -11.516 1 35.38 319 ALA B O 1
ATOM 5219 N N . GLU B 1 320 ? -19.281 23.375 -10.734 1 35.19 320 GLU B N 1
ATOM 5220 C CA . GLU B 1 320 ? -20.094 24.422 -10.133 1 35.19 320 GLU B CA 1
ATOM 5221 C C . GLU B 1 320 ? -19.594 24.797 -8.742 1 35.19 320 GLU B C 1
ATOM 5223 O O . GLU B 1 320 ? -20.062 25.75 -8.141 1 35.19 320 GLU B O 1
ATOM 5228 N N . GLY B 1 321 ? -18.281 25.172 -8.453 1 32.91 321 GLY B N 1
ATOM 5229 C CA . GLY B 1 321 ? -17.734 25.734 -7.23 1 32.91 321 GLY B CA 1
ATOM 5230 C C . GLY B 1 321 ? -18.5 25.344 -5.988 1 32.91 321 GLY B C 1
ATOM 5231 O O . GLY B 1 321 ? -18.391 25.984 -4.945 1 32.91 321 GLY B O 1
ATOM 5232 N N . THR B 1 322 ? -19.625 24.719 -6.066 1 30.97 322 THR B N 1
ATOM 5233 C CA . THR B 1 322 ? -20.422 24.438 -4.867 1 30.97 322 THR B CA 1
ATOM 5234 C C . THR B 1 322 ? -19.781 23.312 -4.055 1 30.97 322 THR B C 1
ATOM 5236 O O . THR B 1 322 ? -19.391 22.281 -4.609 1 30.97 322 THR B O 1
ATOM 5239 N N . GLU B 1 323 ? -19.25 23.547 -2.777 1 31.73 323 GLU B N 1
ATOM 5240 C CA . GLU B 1 323 ? -18.703 22.812 -1.644 1 31.73 323 GLU B CA 1
ATOM 5241 C C . GLU B 1 323 ? -19.531 21.562 -1.358 1 31.73 323 GLU B C 1
ATOM 5243 O O . GLU B 1 323 ? -20.438 21.578 -0.508 1 31.73 323 GLU B O 1
ATOM 5248 N N . THR B 1 324 ? -20.234 20.984 -2.168 1 31.59 324 THR B N 1
ATOM 5249 C CA . THR B 1 324 ? -20.969 19.812 -1.681 1 31.59 324 THR B CA 1
ATOM 5250 C C . THR B 1 324 ? -20 18.781 -1.114 1 31.59 324 THR B C 1
ATOM 5252 O O . THR B 1 324 ? -19.094 18.312 -1.813 1 31.59 324 THR B O 1
ATOM 5255 N N . THR B 1 325 ? -19.859 18.672 0.208 1 30.17 325 THR B N 1
ATOM 5256 C CA . THR B 1 325 ? -19.109 17.766 1.069 1 30.17 325 THR B CA 1
ATOM 5257 C C . THR B 1 325 ? -19.438 16.312 0.728 1 30.17 325 THR B C 1
ATOM 5259 O O . THR B 1 325 ? -20.594 15.906 0.746 1 30.17 325 THR B O 1
ATOM 5262 N N . LEU B 1 326 ? -18.875 15.672 -0.039 1 31.91 326 LEU B N 1
ATOM 5263 C CA . LEU B 1 326 ? -18.891 14.219 -0.154 1 31.91 326 LEU B CA 1
ATOM 5264 C C . LEU B 1 326 ? -19.109 13.57 1.209 1 31.91 326 LEU B C 1
ATOM 5266 O O . LEU B 1 326 ? -19.219 12.344 1.309 1 31.91 326 LEU B O 1
ATOM 5270 N N . HIS B 1 327 ? -19.156 14.258 2.357 1 30.3 327 HIS B N 1
ATOM 5271 C CA . HIS B 1 327 ? -19.422 13.836 3.727 1 30.3 327 HIS B CA 1
ATOM 5272 C C . HIS B 1 327 ? -20.828 13.25 3.855 1 30.3 327 HIS B C 1
ATOM 5274 O O . HIS B 1 327 ? -21.094 12.477 4.77 1 30.3 327 HIS B O 1
ATOM 5280 N N . ASP B 1 328 ? -21.859 13.664 3.178 1 31.09 328 ASP B N 1
ATOM 5281 C CA . ASP B 1 328 ? -23.234 13.406 3.58 1 31.09 328 ASP B CA 1
ATOM 5282 C C . ASP B 1 328 ? -23.609 11.945 3.352 1 31.09 328 ASP B C 1
ATOM 5284 O O . ASP B 1 328 ? -24.375 11.367 4.121 1 31.09 328 ASP B O 1
ATOM 5288 N N . HIS B 1 329 ? -23.219 11.336 2.375 1 32.06 329 HIS B N 1
ATOM 5289 C CA . HIS B 1 329 ? -23.828 10.031 2.141 1 32.06 329 HIS B CA 1
ATOM 5290 C C . HIS B 1 329 ? -23.156 8.953 2.982 1 32.06 329 HIS B C 1
ATOM 5292 O O . HIS B 1 329 ? -23.688 7.855 3.141 1 32.06 329 HIS B O 1
ATOM 5298 N N . LEU B 1 330 ? -21.922 9.055 3.326 1 29.36 330 LEU B N 1
ATOM 5299 C CA . LEU B 1 330 ? -21.297 7.922 4.008 1 29.36 330 LEU B CA 1
ATOM 5300 C C . LEU B 1 330 ? -21.703 7.891 5.477 1 29.36 330 LEU B C 1
ATOM 5302 O O . LEU B 1 330 ? -21.531 6.871 6.152 1 29.36 330 LEU B O 1
ATOM 5306 N N . ILE B 1 331 ? -22.172 8.992 6.09 1 29.22 331 ILE B N 1
ATOM 5307 C CA . ILE B 1 331 ? -22.422 9.055 7.527 1 29.22 331 ILE B CA 1
ATOM 5308 C C . ILE B 1 331 ? -23.734 8.328 7.852 1 29.22 331 ILE B C 1
ATOM 5310 O O . ILE B 1 331 ? -24.031 8.062 9.023 1 29.22 331 ILE B O 1
ATOM 5314 N N . ASP B 1 332 ? -24.656 8.234 7.016 1 29.77 332 ASP B N 1
ATOM 5315 C CA . ASP B 1 332 ? -25.938 7.809 7.574 1 29.77 332 ASP B CA 1
ATOM 5316 C C . ASP B 1 332 ? -25.859 6.375 8.094 1 29.77 332 ASP B C 1
ATOM 5318 O O . ASP B 1 332 ? -26.609 5.992 8.984 1 29.77 332 ASP B O 1
ATOM 5322 N N . ASN B 1 333 ? -25.266 5.441 7.391 1 29.25 333 ASN B N 1
ATOM 5323 C CA . ASN B 1 333 ? -25.656 4.07 7.695 1 29.25 333 ASN B CA 1
ATOM 5324 C C . ASN B 1 333 ? -24.828 3.49 8.844 1 29.25 333 ASN B C 1
ATOM 5326 O O . ASN B 1 333 ? -24.75 2.271 9 1 29.25 333 ASN B O 1
ATOM 5330 N N . ILE B 1 334 ? -23.906 4.211 9.352 1 27.77 334 ILE B N 1
ATOM 5331 C CA . ILE B 1 334 ? -23.234 3.486 10.422 1 27.77 334 ILE B CA 1
ATOM 5332 C C . ILE B 1 334 ? -24.078 3.523 11.695 1 27.77 334 ILE B C 1
ATOM 5334 O O . ILE B 1 334 ? -24.266 4.586 12.289 1 27.77 334 ILE B O 1
ATOM 5338 N N . GLU B 1 335 ? -25.031 2.623 11.844 1 28 335 GLU B N 1
ATOM 5339 C CA . GLU B 1 335 ? -25.688 2.424 13.125 1 28 335 GLU B CA 1
ATOM 5340 C C . GLU B 1 335 ? -24.672 2.15 14.234 1 28 335 GLU B C 1
ATOM 5342 O O . GLU B 1 335 ? -23.703 1.414 14.023 1 28 335 GLU B O 1
ATOM 5347 N N . PRO B 1 336 ? -24.594 2.906 15.227 1 26.83 336 PRO B N 1
ATOM 5348 C CA . PRO B 1 336 ? -23.734 2.686 16.391 1 26.83 336 PRO B CA 1
ATOM 5349 C C . PRO B 1 336 ? -23.828 1.263 16.938 1 26.83 336 PRO B C 1
ATOM 5351 O O . PRO B 1 336 ? -24.938 0.764 17.188 1 26.83 336 PRO B O 1
ATOM 5354 N N . SER B 1 337 ? -23.016 0.363 16.531 1 26.59 337 SER B N 1
ATOM 5355 C CA . SER B 1 337 ? -23.109 -0.937 17.188 1 26.59 337 SER B CA 1
ATOM 5356 C C . SER B 1 337 ? -23.094 -0.792 18.703 1 26.59 337 SER B C 1
ATOM 5358 O O . SER B 1 337 ? -22.406 0.089 19.234 1 26.59 337 SER B O 1
ATOM 5360 N N . PRO B 1 338 ? -24 -1.311 19.453 1 28.2 338 PRO B N 1
ATOM 5361 C CA . PRO B 1 338 ? -23.984 -1.33 20.906 1 28.2 338 PRO B CA 1
ATOM 5362 C C . PRO B 1 338 ? -22.672 -1.848 21.484 1 28.2 338 PRO B C 1
ATOM 5364 O O . PRO B 1 338 ? -22.016 -2.699 20.891 1 28.2 338 PRO B O 1
ATOM 5367 N N . THR B 1 339 ? -21.906 -1.043 22.156 1 26.31 339 THR B N 1
ATOM 5368 C CA . THR B 1 339 ? -20.719 -1.274 22.969 1 26.31 339 THR B CA 1
ATOM 5369 C C . THR B 1 339 ? -20.906 -2.5 23.859 1 26.31 339 THR B C 1
ATOM 5371 O O . THR B 1 339 ? -21.656 -2.457 24.844 1 26.31 339 THR B O 1
ATOM 5374 N N . GLN B 1 340 ? -21.188 -3.709 23.453 1 26.36 340 GLN B N 1
ATOM 5375 C CA . GLN B 1 340 ? -21.156 -4.762 24.469 1 26.36 340 GLN B CA 1
ATOM 5376 C C . GLN B 1 340 ? -19.781 -4.879 25.094 1 26.36 340 GLN B C 1
ATOM 5378 O O . GLN B 1 340 ? -18.797 -5.207 24.422 1 26.36 340 GLN B O 1
ATOM 5383 N N . GLY B 1 341 ? -19.406 -4.082 26.172 1 26.94 341 GLY B N 1
ATOM 5384 C CA . GLY B 1 341 ? -18.359 -4.133 27.172 1 26.94 341 GLY B CA 1
ATOM 5385 C C . GLY B 1 341 ? -18.172 -5.516 27.766 1 26.94 341 GLY B C 1
ATOM 5386 O O . GLY B 1 341 ? -19.047 -6.02 28.484 1 26.94 341 GLY B O 1
ATOM 5387 N N . HIS B 1 342 ? -17.656 -6.5 27.031 1 25.58 342 HIS B N 1
ATOM 5388 C CA . HIS B 1 342 ? -17.344 -7.727 27.75 1 25.58 342 HIS B CA 1
ATOM 5389 C C . HIS B 1 342 ? -16.359 -7.449 28.891 1 25.58 342 HIS B C 1
ATOM 5391 O O . HIS B 1 342 ? -15.336 -6.785 28.688 1 25.58 342 HIS B O 1
ATOM 5397 N N . ASP B 1 343 ? -16.797 -7.43 30.156 1 25.59 343 ASP B N 1
ATOM 5398 C CA . ASP B 1 343 ? -16.203 -7.402 31.5 1 25.59 343 ASP B CA 1
ATOM 5399 C C . ASP B 1 343 ? -15.203 -8.539 31.688 1 25.59 343 ASP B C 1
ATOM 5401 O O . ASP B 1 343 ? -15.586 -9.703 31.781 1 25.59 343 ASP B O 1
ATOM 5405 N N . TRP B 1 344 ? -14.07 -8.469 31.109 1 22 344 TRP B N 1
ATOM 5406 C CA . TRP B 1 344 ? -13.039 -9.477 31.328 1 22 344 TRP B CA 1
ATOM 5407 C C . TRP B 1 344 ? -12.625 -9.523 32.781 1 22 344 TRP B C 1
ATOM 5409 O O . TRP B 1 344 ? -11.641 -10.172 33.156 1 22 344 TRP B O 1
ATOM 5419 N N . ALA B 1 345 ? -13.211 -8.805 33.75 1 24.22 345 ALA B N 1
ATOM 5420 C CA . ALA B 1 345 ? -12.664 -8.883 35.125 1 24.22 345 ALA B CA 1
ATOM 5421 C C . ALA B 1 345 ? -12.688 -10.32 35.625 1 24.22 345 ALA B C 1
ATOM 5423 O O . ALA B 1 345 ? -11.75 -10.758 36.312 1 24.22 345 ALA B O 1
ATOM 5424 N N . ASN B 1 346 ? -13.703 -11.102 35.531 1 24.05 346 ASN B N 1
ATOM 5425 C CA . ASN B 1 346 ? -13.891 -12.148 36.531 1 24.05 346 ASN B CA 1
ATOM 5426 C C . ASN B 1 346 ? -12.969 -13.344 36.281 1 24.05 346 ASN B C 1
ATOM 5428 O O . ASN B 1 346 ? -12.781 -14.18 37.156 1 24.05 346 ASN B O 1
ATOM 5432 N N . GLU B 1 347 ? -12.766 -13.852 35.062 1 22.56 347 GLU B N 1
ATOM 5433 C CA . GLU B 1 347 ? -12.422 -15.266 35.156 1 22.56 347 GLU B CA 1
ATOM 5434 C C . GLU B 1 347 ? -10.953 -15.453 35.531 1 22.56 347 GLU B C 1
ATOM 5436 O O . GLU B 1 347 ? -10.094 -15.602 34.656 1 22.56 347 GLU B O 1
ATOM 5441 N N . VAL B 1 348 ? -10.266 -14.57 36.344 1 22.75 348 VAL B N 1
ATOM 5442 C CA . VAL B 1 348 ? -8.961 -14.914 36.875 1 22.75 348 VAL B CA 1
ATOM 5443 C C . VAL B 1 348 ? -9.094 -16.156 37.75 1 22.75 348 VAL B C 1
ATOM 5445 O O . VAL B 1 348 ? -8.109 -16.641 38.344 1 22.75 348 VAL B O 1
ATOM 5448 N N . ASP B 1 349 ? -10.242 -16.547 38.281 1 21.36 349 ASP B N 1
ATOM 5449 C CA . ASP B 1 349 ? -10.164 -17.484 39.438 1 21.36 349 ASP B CA 1
ATOM 5450 C C . ASP B 1 349 ? -9.578 -18.828 39 1 21.36 349 ASP B C 1
ATOM 5452 O O . ASP B 1 349 ? -8.766 -19.406 39.719 1 21.36 349 ASP B O 1
ATOM 5456 N N . THR B 1 350 ? -10.344 -19.672 38.219 1 22.59 350 THR B N 1
ATOM 5457 C CA . THR B 1 350 ? -10.328 -21.109 38.469 1 22.59 350 THR B CA 1
ATOM 5458 C C . THR B 1 350 ? -9.125 -21.75 37.812 1 22.59 350 THR B C 1
ATOM 5460 O O . THR B 1 350 ? -8.852 -22.938 38.031 1 22.59 350 THR B O 1
ATOM 5463 N N . LEU B 1 351 ? -8.117 -21.156 36.969 1 19.92 351 LEU B N 1
ATOM 5464 C CA . LEU B 1 351 ? -7.035 -22.125 37.062 1 19.92 351 LEU B CA 1
ATOM 5465 C C . LEU B 1 351 ? -6.148 -21.844 38.281 1 19.92 351 LEU B C 1
ATOM 5467 O O . LEU B 1 351 ? -5.863 -20.688 38.594 1 19.92 351 LEU B O 1
#

Organism: NCBI:txid303405

Sequence (702 aa):
MQMTPVAEEKKRNRSSTRVGCTFSICYSVIDYKSKERKTNKRVKTAHVAYCDAVFLREHLSRQMNNALQMEKLSKQLQTEEMLLESLLPVHAAEELRRGQEVKPMIHDSVTMFFSDIVGLTNICKEISPCQVIDMLNELYGIMDFLAAKFHLFKVETIGDAYVCASGLPSSDENHAVNIANFAIAVQHCCRKVVSPVDKQTIQLRIGIHSRDAASGIVGVTNPRYFVFRDTVNTTAHHESTGEPGGVNCSRSTMMELKLKASSQFKISARGMVEMKGKGSVPTYWIESTDKNKYTNTNALLVLEEEIAKSALSSSKADAEGTETTLHDHLIDNIEPSPTQGHDWANEVDTLMQMTPVAEEKKRNRSSTRVGCTFSICYSVIDYKSKERKTNKRVKTAHVAYCDAVFLREHLSRQMNNALQMEKLSKQLQTEEMLLESLLPVHAAEELRRGQEVKPMIHDSVTMFFSDIVGLTNICKEISPCQVIDMLNELYGIMDFLAAKFHLFKVETIGDAYVCASGLPSSDENHAVNIANFAIAVQHCCRKVVSPVDKQTIQLRIGIHSRDAASGIVGVTNPRYFVFRDTVNTTAHHESTGEPGGVNCSRSTMMELKLKASSQFKISARGMVEMKGKGSVPTYWIESTDKNKYTNTNALLVLEEEIAKSALSSSKADAEGTETTLHDHLIDNIEPSPTQGHDWANEVDTL

Secondary structure (DSSP, 8-state):
--------------GGGGGGHHHHHHHHHHGGGSS-TTTHHHHHHHHHHHHHHHHHHHHHHHHHHHHHHHHHHHHHHHHHHHHHHTTS-HHHHHHHHTTPPPPPEEEEEEEEEEEEETTHHHHHHHS-HHHHHHHHHHHHHHHHHHHHHTT-EEEEEETTEEEEEES-SS--TTHHHHHHHHHHHHHHHGGG-B-TTT-PBP-EEEEEEEEEEEEEEE-SSS-EEEEESHHHHHHHHHHHT--TT-EEEEHHHHHHHHHHHTTTEEEEEEEEEEETTTEEEEEEEEEE-TT-TTTSHHHHHHHHHHHHHHHHHHHHHHHS-----TTTTTSTT-----------SSTTS--/--------------GGGGGGHHHHHHHHHHGGG-S-SSTHHHHHHHHHHHHHHHHHHHHHHHHHHHHHHHHHHHHHHHHHHHHHHTTS-HHHHHHHHTTPPPPPEEEEEEEEEEEEETTHHHHHHHS-HHHHHHHHHHHHHHHHHHHHHTT-EEEEEETTEEEEEES-SS--TTHHHHHHHHHHHHHHHGGG-B-TTT-PBP-EEEEEEEEEEEEEEE-SSS-EEEEESHHHHHHHHHHHT--TT-EEEEHHHHHHHHHHHTTTEEEEEEEEEEETTTEEEEEEEEEE-TT-TTTSHHHHHHHHHHHHHHHHHHHHHHHS-----TTTTTSTT-----------SSTTS--

pLDDT: mean 72.33, std 27.08, range [19.92, 98.75]

Radius of gyration: 33.9 Å; Cα contacts (8 Å, |Δi|>4): 1016; chains: 2; bounding box: 96×104×110 Å

Solvent-accessible surface area (backbone atoms only — not comparable to full-atom values): 38726 Å² total; per-residue (Å²): 137,83,83,78,82,81,78,79,78,79,79,78,83,69,74,79,58,65,79,59,52,68,64,52,56,64,55,59,60,62,66,65,64,74,74,80,87,87,53,55,64,61,45,50,54,46,47,50,50,45,52,48,48,49,49,46,46,51,47,47,46,50,47,46,49,48,46,49,50,34,49,50,31,44,50,49,25,49,51,29,48,50,47,47,47,50,57,26,58,63,70,51,42,52,31,47,72,69,70,39,83,60,74,53,45,80,32,78,50,27,18,37,39,29,33,36,56,64,60,47,74,62,51,55,74,72,47,55,66,61,55,51,46,52,51,49,37,51,50,47,50,53,47,52,52,44,32,58,73,47,66,40,34,76,61,47,69,58,88,71,26,47,32,32,28,17,17,41,97,53,79,39,96,55,12,51,55,34,45,50,46,42,53,54,44,45,60,58,56,45,40,73,44,54,35,88,79,78,65,41,60,47,40,40,17,23,6,29,30,42,37,43,37,32,36,32,65,36,50,84,72,53,64,35,58,41,73,43,55,66,44,56,58,52,12,47,47,33,16,73,70,34,44,77,74,37,42,24,28,31,57,56,30,50,52,50,33,52,73,75,41,46,73,30,43,46,76,44,80,73,46,75,43,83,37,91,98,68,44,75,39,62,36,28,38,59,42,67,25,84,70,18,80,74,46,11,74,68,36,44,53,50,51,47,52,54,50,56,52,51,54,51,48,57,56,42,37,68,66,65,73,51,83,73,64,80,62,65,75,72,61,68,73,66,69,79,72,79,81,78,77,78,76,75,74,68,86,70,64,84,120,137,85,81,77,82,81,79,81,78,80,79,78,83,70,77,79,60,65,80,60,53,67,65,52,56,61,56,59,61,65,65,65,65,71,79,86,82,88,54,54,66,61,46,50,51,47,46,50,50,42,54,46,48,49,49,46,48,52,46,47,47,49,48,47,50,47,47,49,49,34,48,49,32,44,52,49,24,48,52,28,46,50,47,48,48,50,57,25,59,62,69,51,41,52,31,48,72,70,71,41,82,59,73,54,46,79,32,78,50,26,17,36,39,28,34,36,56,64,61,47,76,62,51,55,74,70,45,53,67,60,55,49,44,50,51,49,36,52,51,48,50,52,48,51,53,45,33,58,73,47,67,40,33,77,60,48,68,58,87,72,26,46,32,32,28,17,16,41,97,53,78,39,96,55,12,48,54,35,46,51,45,40,52,53,44,44,60,58,56,45,39,72,44,56,35,88,78,78,64,42,58,48,39,39,17,23,5,29,27,43,38,43,38,34,35,33,64,36,49,85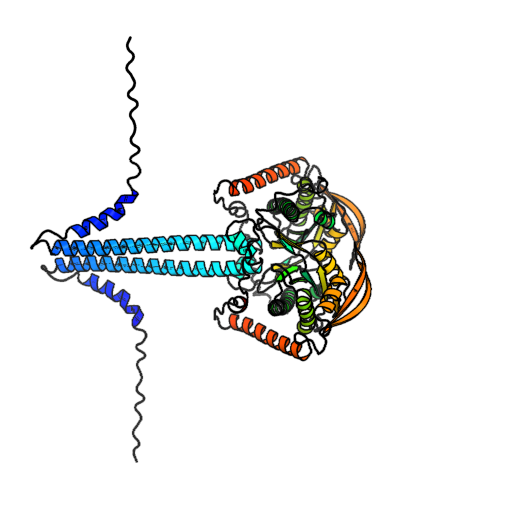,72,53,64,35,59,41,72,43,56,66,42,54,60,53,11,47,48,33,16,73,70,36,45,76,74,36,42,23,30,30,59,57,28,50,52,51,33,52,73,75,41,47,71,30,43,46,76,43,81,72,46,77,40,83,37,91,97,67,44,74,38,63,34,28,38,60,42,68,25,83,71,18,78,76,48,12,73,68,35,44,52,49,49,47,52,52,50,56,52,51,55,51,49,57,56,41,38,68,65,64,74,50,83,72,64,82,62,66,75,71,60,68,73,66,69,80,71,79,81,78,78,80,76,75,75,69,84,70,62,88,119